Protein 8JWY (pdb70)

Sequence (448 aa):
IMGSSVYITVELAIAVLAILGNVLVCWAVWLNSNLQNVTNYFVVSLAAADIAVGVLAIPFAITISTGFCAACHGCLFIACFVLVLTQSSIFSLLAIAIDRYIAIRIPLRYNGLVTGTRAKGIIAICWVLSFAIGLTPMLGWNNCGQSQGCGEGQVACLFEDVVPMNYMVYFNFFACVLVPLLLMLGVYLRIFLAARRQLNIFEMLRIDEGLRLKIYKDTEGYYTIGIGHLLTKSPSLNAAKSELDKAIGRNTNGVITKDEAEKLFNQDVDAAVRGILRNAKLKPVYDSLDAVRRAALINMVFQMGETGVAGFTNSLRMLQQKRWDEAAVNLAKSRWYNQTPNRAKRVITTFRTGTWDAYRSTLQKEVHAAKSLAIIVGLFALCWLPLHIINCFTFFCPDCSHAPLWLMYLAIVLSHTNSVVNPFIYAYRIREFRQTFRKIIRSHVLRQ

Foldseek 3Di:
DDPLVVLLVLLLVLLVLLQVLLVLLVVLCVVDVVNVDLLCLLVNQLSVLLNCCSVQLSVLVSVLVVQAKFALLVLLCSQLVNQLSLLLNLLSLLVNLVLLLCCLVQVPCSDVVRDNVVSVVSSVVSSVVSCCLSSVLSVPQWQLPVDPPRDPSIHRSHNPNTHPLCSLFVVCPPPRPVVSLVVSVVSLVSLVVSLVDDDALLLLLCVVQNAAQFWDADPVGFTAHGRGHGQDPDNDVVSSQVSVCVQQVHRASGGDDNVSSVVVVVVVLVVLVVVQCPDPQRNLLLVQDDRQLNSLVSVVCSVPNNVRSSVLNPLSVCLSVVVLVVSLVSQCPDPVCVVPVLSSVQSSVCSNPVDNVSSSVVSCVSCLVVVLSVVLSVLLCVLQVLVNVLSVCCVVPVVDDRDDPVSVSVSVSSNSSSSNCSSVSCLVRPVSSVVSSCCCCVCVNVVD

Secondary structure (DSSP, 8-state):
--HHHHHHHHHHHHHHHHHHHHHHHHHHHHH-GGG-SHHHHHHHHHHHHHHHIIIIIHHHHHHHTTT-EE-HHHHHHHHHHHHHHHHHHHHHHHHHHHHHHHHHHSSSSHHHHS-HHHHHHHHHHHHHHHHHHHTGGGGT-SSS---TTS-TT-EE--HHHHS-HHIIIIIIIIIIIIHHHHHHHHHHHHHHHHHTPPP-HHHHHHHHH--EEEEEE-SSS-EEEETTEEEESSS-HHHHHHHHHHHHSS--TTB--HHHHHHHHHHHHHHHHHHHHHSTTTHHHHHHS-HHHHHHHHHHHHHHHHHHHHT-HHHHHHHHTT-HHHHHHHHHTSHHHHHSHHHHHHHHHHHHHSSSHHHHHHHHHTTHHHHHHHHHHHHHHHHHHHHHHHHHHHHH-TTSPPPPHHHHHHHHHHHHHHHHHHHHHHHHH-HHHHHHHHHIIIIIIS--

Structure (mmCIF, N/CA/C/O backbone):
data_8JWY
#
_entry.id   8JWY
#
_cell.length_a   46.920
_cell.length_b   76.380
_cell.length_c   85.340
_cell.angle_alpha   90.000
_cell.angle_beta   101.970
_cell.angle_gamma   90.000
#
_symmetry.space_group_name_H-M   'P 1 21 1'
#
loop_
_entity.id
_entity.type
_entity.pdbx_description
1 polymer 'Adenosine receptor A2a,Endolysin'
2 non-polymer 3-[2-azanyl-6-[2-oxidanylidene-1-[[6-(2-oxidanylpropan-2-yl)pyridin-2-yl]methyl]pyridin-4-yl]pyrimidin-4-yl]-2-methyl-benzenecarbonitrile
3 non-polymer CHOLESTEROL
4 non-polymer 'OLEIC ACID'
5 non-polymer 'SODIUM ION'
6 non-polymer '(2R)-2,3-dihydroxypropyl (9Z)-octadec-9-enoate'
7 water water
#
loop_
_atom_site.group_PDB
_atom_site.id
_atom_site.type_symbol
_atom_site.label_atom_id
_atom_site.label_alt_id
_atom_site.label_comp_id
_atom_site.label_asym_id
_atom_site.label_entity_id
_atom_site.label_seq_id
_atom_site.pdbx_PDB_ins_code
_atom_site.Cartn_x
_atom_site.Cartn_y
_atom_site.Cartn_z
_atom_site.occupancy
_atom_site.B_iso_or_equiv
_atom_site.auth_seq_id
_atom_site.auth_comp_id
_atom_site.auth_asym_id
_atom_site.auth_atom_id
_atom_site.pdbx_PDB_model_num
ATOM 1 N N . ILE A 1 11 ? -31.00479 -21.23684 57.44422 1.000 78.21167 3 ILE A N 1
ATOM 2 C CA . ILE A 1 11 ? -29.79110 -21.10104 56.64844 1.000 71.10233 3 ILE A CA 1
ATOM 3 C C . ILE A 1 11 ? -28.81265 -20.15511 57.33005 1.000 67.78184 3 ILE A C 1
ATOM 4 O O . ILE A 1 11 ? -29.18666 -19.06723 57.76873 1.000 66.59015 3 ILE A O 1
ATOM 6 N N . MET A 1 12 ? -27.55549 -20.57809 57.41607 1.000 65.44950 4 MET A N 1
ATOM 7 C CA . MET A 1 12 ? -26.52157 -19.75980 58.02838 1.000 66.07150 4 MET A CA 1
ATOM 8 C C . MET A 1 12 ? -26.02826 -18.69980 57.05163 1.000 61.71071 4 MET A C 1
ATOM 9 O O . MET A 1 12 ? -25.95577 -18.92546 55.84012 1.000 58.19430 4 MET A O 1
ATOM 14 N N . GLY A 1 13 ? -25.69195 -17.52758 57.59469 1.000 59.67204 5 GLY A N 1
ATOM 15 C CA . GLY A 1 13 ? -25.09400 -16.49006 56.77373 1.000 56.14016 5 GLY A CA 1
ATOM 16 C C . GLY A 1 13 ? -23.75840 -16.90250 56.19048 1.000 56.27967 5 GLY A C 1
ATOM 17 O O . GLY A 1 13 ? -23.37721 -16.44100 55.11104 1.000 59.65261 5 GLY A O 1
ATOM 18 N N . SER A 1 14 ? -23.03090 -17.77561 56.89051 1.000 53.51549 6 SER A N 1
ATOM 19 C CA . SER A 1 14 ? -21.78703 -18.30637 56.34531 1.000 54.43064 6 SER A CA 1
ATOM 20 C C . SER A 1 14 ? -22.05033 -19.15745 55.10944 1.000 48.74076 6 SER A C 1
ATOM 21 O O . SER A 1 14 ? -21.26908 -19.13267 54.15117 1.000 45.76542 6 SER A O 1
ATOM 24 N N . SER A 1 15 ? -23.15215 -19.91376 55.11103 1.000 50.34396 7 SER A N 1
ATOM 25 C CA . SER A 1 15 ? -23.49128 -20.73524 53.95374 1.000 49.27070 7 SER A CA 1
ATOM 26 C C . SER A 1 15 ? -23.83183 -19.88223 52.73902 1.000 44.36247 7 SER A C 1
ATOM 27 O O . SER A 1 15 ? -23.56237 -20.28896 51.60312 1.000 38.77930 7 SER A O 1
ATOM 30 N N . VAL A 1 16 ? -24.42480 -18.70690 52.95383 1.000 45.02333 8 VAL A N 1
ATOM 31 C CA . VAL A 1 16 ? -24.69175 -17.79672 51.84468 1.000 42.46721 8 VAL A CA 1
ATOM 32 C C . VAL A 1 16 ? -23.38773 -17.21399 51.31563 1.000 40.02853 8 VAL A C 1
ATOM 33 O O . VAL A 1 16 ? -23.15573 -17.16563 50.10183 1.000 39.45073 8 VAL A O 1
ATOM 37 N N . TYR A 1 17 ? -22.51608 -16.76817 52.22290 1.000 38.95467 9 TYR A N 1
ATOM 38 C CA . TYR A 1 17 ? -21.23736 -16.19494 51.81828 1.000 38.27487 9 TYR A CA 1
ATOM 39 C C . TYR A 1 17 ? -20.40307 -17.20608 51.04041 1.000 33.89934 9 TYR A C 1
ATOM 40 O O . TYR A 1 17 ? -19.84008 -16.88377 49.98824 1.000 31.75256 9 TYR A O 1
ATOM 49 N N . ILE A 1 18 ? -20.32080 -18.44234 51.53925 1.000 35.21508 10 ILE A N 1
ATOM 50 C CA . ILE A 1 18 ? -19.51826 -19.46088 50.86543 1.000 35.34043 10 ILE A CA 1
ATOM 51 C C . ILE A 1 18 ? -20.10389 -19.78094 49.49576 1.000 33.34986 10 ILE A C 1
ATOM 52 O O . ILE A 1 18 ? -19.37405 -19.88664 48.50288 1.000 31.71604 10 ILE A O 1
ATOM 57 N N . THR A 1 19 ? -21.43058 -19.92918 49.41791 1.000 34.13715 11 THR A N 1
ATOM 58 C CA . THR A 1 19 ? -22.07332 -20.22664 48.14073 1.000 32.62385 11 THR A CA 1
ATOM 59 C C . THR A 1 19 ? -21.82476 -19.11727 47.12589 1.000 33.93140 11 THR A C 1
ATOM 60 O O . THR A 1 19 ? -21.57270 -19.38955 45.94579 1.000 29.56450 11 THR A O 1
ATOM 64 N N . VAL A 1 20 ? -21.88322 -17.85961 47.56884 1.000 33.31810 12 VAL A N 1
ATOM 65 C CA . VAL A 1 20 ? -21.61971 -16.74093 46.66989 1.000 31.26897 12 VAL A CA 1
ATOM 66 C C . VAL A 1 20 ? -20.16438 -16.75158 46.21634 1.000 31.63714 12 VAL A C 1
ATOM 67 O O . VAL A 1 20 ? -19.86670 -16.53843 45.03457 1.000 28.11010 12 VAL A O 1
ATOM 71 N N . GLU A 1 21 ? -19.23701 -17.01787 47.14026 1.000 30.28923 13 GLU A N 1
ATOM 72 C CA . GLU A 1 21 ? -17.82127 -17.04672 46.78338 1.000 30.45693 13 GLU A CA 1
ATOM 73 C C . GLU A 1 21 ? -17.51439 -18.18019 45.81335 1.000 29.39385 13 GLU A C 1
ATOM 74 O O . GLU A 1 21 ? -16.75951 -17.99377 44.85219 1.000 29.99842 13 GLU A O 1
ATOM 80 N N . LEU A 1 22 ? -18.08569 -19.36380 46.05136 1.000 29.81287 14 LEU A N 1
ATOM 81 C CA . LEU A 1 22 ? -17.84191 -20.49180 45.16051 1.000 31.23511 14 LEU A CA 1
ATOM 82 C C . LEU A 1 22 ? -18.43584 -20.25282 43.77853 1.000 30.55319 14 LEU A C 1
ATOM 83 O O . LEU A 1 22 ? -17.85111 -20.67371 42.77354 1.000 29.96395 14 LEU A O 1
ATOM 88 N N . ALA A 1 23 ? -19.58648 -19.57978 43.70525 1.000 29.89320 15 ALA A N 1
ATOM 89 C CA . ALA A 1 23 ? -20.16008 -19.24702 42.40629 1.000 29.74382 15 ALA A CA 1
ATOM 90 C C . ALA A 1 23 ? -19.27648 -18.26104 41.65446 1.000 29.02661 15 ALA A C 1
ATOM 91 O O . ALA A 1 23 ? -19.06502 -18.40545 40.44395 1.000 29.56599 15 ALA A O 1
ATOM 93 N N . ILE A 1 24 ? -18.75026 -17.25423 42.35601 1.000 27.57434 16 ILE A N 1
ATOM 94 C CA . ILE A 1 24 ? -17.81666 -16.32077 41.73263 1.000 28.22463 16 ILE A CA 1
ATOM 95 C C . ILE A 1 24 ? -16.55370 -17.05004 41.29717 1.000 27.07667 16 ILE A C 1
ATOM 96 O O . ILE A 1 24 ? -15.98351 -16.76062 40.23782 1.000 25.52121 16 ILE A O 1
ATOM 101 N N . ALA A 1 25 ? -16.10186 -18.01379 42.10331 1.000 27.28260 17 ALA A N 1
ATOM 102 C CA . ALA A 1 25 ? -14.91049 -18.77781 41.74956 1.000 27.43918 17 ALA A CA 1
ATOM 103 C C . ALA A 1 25 ? -15.11912 -19.56395 40.46113 1.000 28.59590 17 ALA A C 1
ATOM 104 O O . ALA A 1 25 ? -14.23558 -19.59816 39.59690 1.000 28.82437 17 ALA A O 1
ATOM 106 N N . VAL A 1 26 ? -16.28550 -20.19572 40.31068 1.000 27.53989 18 VAL A N 1
ATOM 107 C CA . VAL A 1 26 ? -16.54982 -20.99309 39.11714 1.000 25.94474 18 VAL A CA 1
ATOM 108 C C . VAL A 1 26 ? -16.65560 -20.09855 37.88884 1.000 29.17553 18 VAL A C 1
ATOM 109 O O . VAL A 1 26 ? -16.11750 -20.41859 36.82207 1.000 28.57841 18 VAL A O 1
ATOM 113 N N . LEU A 1 27 ? -17.34181 -18.96224 38.01689 1.000 28.12799 19 LEU A N 1
ATOM 114 C CA . LEU A 1 27 ? -17.47623 -18.05637 36.88182 1.000 28.72482 19 LEU A CA 1
ATOM 115 C C . LEU A 1 27 ? -16.13370 -17.44621 36.49784 1.000 28.66355 19 LEU A C 1
ATOM 116 O O . LEU A 1 27 ? -15.86232 -17.23012 35.31106 1.000 29.02541 19 LEU A O 1
ATOM 121 N N . ALA A 1 28 ? -15.27897 -17.16787 37.48526 1.000 27.43915 20 ALA A N 1
ATOM 122 C CA . ALA A 1 28 ? -13.96255 -16.61035 37.19077 1.000 26.52203 20 ALA A CA 1
ATOM 123 C C . ALA A 1 28 ? -13.10235 -17.60893 36.42651 1.000 26.82237 20 ALA A C 1
ATOM 124 O O . ALA A 1 28 ? -12.44897 -17.25262 35.43860 1.000 26.04814 20 ALA A O 1
ATOM 126 N N . ILE A 1 29 ? -13.09109 -18.86718 36.87036 1.000 25.47979 21 ILE A N 1
ATOM 127 C CA . ILE A 1 29 ? -12.30411 -19.89152 36.19006 1.000 24.74946 21 ILE A CA 1
ATOM 128 C C . ILE A 1 29 ? -12.85177 -20.14230 34.79114 1.000 25.01708 21 ILE A C 1
ATOM 129 O O . ILE A 1 29 ? -12.11045 -20.11269 33.80331 1.000 24.04898 21 ILE A O 1
ATOM 134 N N . LEU A 1 30 ? -14.16017 -20.38526 34.68639 1.000 27.01637 22 LEU A N 1
ATOM 135 C CA . LEU A 1 30 ? -14.74912 -20.75568 33.40303 1.000 26.38657 22 LEU A CA 1
ATOM 136 C C . LEU A 1 30 ? -14.61485 -19.62923 32.38630 1.000 28.12064 22 LEU A C 1
ATOM 137 O O . LEU A 1 30 ? -14.22114 -19.85864 31.23680 1.000 28.35359 22 LEU A O 1
ATOM 142 N N . GLY A 1 31 ? -14.93747 -18.40108 32.79308 1.000 26.99576 23 GLY A N 1
ATOM 143 C CA . GLY A 1 31 ? -14.88279 -17.28865 31.85844 1.000 28.34348 23 GLY A CA 1
ATOM 144 C C . GLY A 1 31 ? -13.47707 -16.99187 31.37233 1.000 25.64836 23 GLY A C 1
ATOM 145 O O . GLY A 1 31 ? -13.25969 -16.74760 30.18311 1.000 26.28571 23 GLY A O 1
ATOM 146 N N . ASN A 1 32 ? -12.50199 -17.01401 32.28094 1.000 24.87024 24 ASN A N 1
ATOM 147 C CA . ASN A 1 32 ? -11.13966 -16.65424 31.91176 1.000 25.10894 24 ASN A CA 1
ATOM 148 C C . ASN A 1 32 ? -10.37009 -17.81036 31.28427 1.000 26.44898 24 ASN A C 1
ATOM 149 O O . ASN A 1 32 ? -9.38371 -17.56639 30.58093 1.000 27.37973 24 ASN A O 1
ATOM 154 N N . VAL A 1 33 ? -10.78763 -19.05667 31.51905 1.000 25.05532 25 VAL A N 1
ATOM 155 C CA . VAL A 1 33 ? -10.26859 -20.15814 30.71442 1.000 26.18013 25 VAL A CA 1
ATOM 156 C C . VAL A 1 33 ? -10.73916 -20.01170 29.27334 1.000 26.79264 25 VAL A C 1
ATOM 157 O O . VAL A 1 33 ? -9.98407 -20.26313 28.32637 1.000 26.25994 25 VAL A O 1
ATOM 161 N N . LEU A 1 34 ? -11.99043 -19.58402 29.08774 1.000 24.58153 26 LEU A N 1
ATOM 162 C CA . LEU A 1 34 ? -12.50800 -19.32504 27.74976 1.000 26.14434 26 LEU A CA 1
ATOM 163 C C . LEU A 1 34 ? -11.70374 -18.24584 27.03611 1.000 27.10387 26 LEU A C 1
ATOM 164 O O . LEU A 1 34 ? -11.54650 -18.29687 25.81077 1.000 29.10441 26 LEU A O 1
ATOM 169 N N . VAL A 1 35 ? -11.18330 -17.26931 27.78193 1.000 27.48995 27 VAL A N 1
ATOM 170 C CA . VAL A 1 35 ? -10.39306 -16.20322 27.17312 1.000 25.85457 27 VAL A CA 1
ATOM 171 C C . VAL A 1 35 ? -9.07447 -16.75364 26.64288 1.000 28.11778 27 VAL A C 1
ATOM 172 O O . VAL A 1 35 ? -8.69964 -16.50812 25.48979 1.000 25.13438 27 VAL A O 1
ATOM 176 N N . CYS A 1 36 ? -8.34853 -17.50193 27.47970 1.000 27.40961 28 CYS A N 1
ATOM 177 C CA . CYS A 1 36 ? -7.08741 -18.09313 27.04165 1.000 30.73842 28 CYS A CA 1
ATOM 178 C C . CYS A 1 36 ? -7.31611 -19.11942 25.94025 1.000 31.00907 28 CYS A C 1
ATOM 179 O O . CYS A 1 36 ? -6.51469 -19.22984 25.00461 1.000 30.42133 28 CYS A O 1
ATOM 182 N N . TRP A 1 37 ? -8.40604 -19.88278 26.04106 1.000 30.30479 29 TRP A N 1
ATOM 183 C CA . TRP A 1 37 ? -8.73767 -20.86112 25.01109 1.000 29.43784 29 TRP A CA 1
ATOM 184 C C . TRP A 1 37 ? -8.97461 -20.18627 23.66589 1.000 29.83746 29 TRP A C 1
ATOM 185 O O . TRP A 1 37 ? -8.53507 -20.68736 22.62458 1.000 30.33598 29 TRP A O 1
ATOM 196 N N . ALA A 1 38 ? -9.66503 -19.04359 23.67007 1.000 31.82949 30 ALA A N 1
ATOM 197 C CA . ALA A 1 38 ? -9.93291 -18.33098 22.42588 1.000 28.66798 30 ALA A CA 1
ATOM 198 C C . ALA A 1 38 ? -8.64611 -17.81945 21.79175 1.000 28.43748 30 ALA A C 1
ATOM 199 O O . ALA A 1 38 ? -8.45224 -17.94962 20.57696 1.000 29.98188 30 ALA A O 1
ATOM 201 N N . VAL A 1 39 ? -7.75285 -17.24102 22.59813 1.000 27.58643 31 VAL A N 1
ATOM 202 C CA . VAL A 1 39 ? -6.49166 -16.72938 22.06732 1.000 30.01496 31 VAL A CA 1
ATOM 203 C C . VAL A 1 39 ? -5.65030 -17.86705 21.50134 1.000 31.09047 31 VAL A C 1
ATOM 204 O O . VAL A 1 39 ? -5.01093 -17.72463 20.45169 1.000 30.17057 31 VAL A O 1
ATOM 208 N N . TRP A 1 40 ? -5.65067 -19.01918 22.17673 1.000 32.21305 32 TRP A N 1
ATOM 209 C CA . TRP A 1 40 ? -4.87815 -20.16223 21.70032 1.000 33.20685 32 TRP A CA 1
ATOM 210 C C . TRP A 1 40 ? -5.45273 -20.73847 20.41223 1.000 33.13938 32 TRP A C 1
ATOM 211 O O . TRP A 1 40 ? -4.70965 -21.30332 19.60208 1.000 32.38097 32 TRP A O 1
ATOM 222 N N . LEU A 1 41 ? -6.76119 -20.60392 20.20261 1.000 33.36957 33 LEU A N 1
ATOM 223 C CA . LEU A 1 41 ? -7.41543 -21.18193 19.03546 1.000 33.20963 33 LEU A CA 1
ATOM 224 C C . LEU A 1 41 ? -7.37701 -20.26353 17.81961 1.000 34.50652 33 LEU A C 1
ATOM 225 O O . LEU A 1 41 ? -7.22260 -20.74194 16.69200 1.000 34.59823 33 LEU A O 1
ATOM 230 N N . ASN A 1 42 ? -7.51334 -18.95607 18.02142 1.000 33.01657 34 ASN A N 1
ATOM 231 C CA . ASN A 1 42 ? -7.69216 -18.00695 16.93055 1.000 32.14190 34 ASN A CA 1
ATOM 232 C C . ASN A 1 42 ? -6.39494 -17.24405 16.69040 1.000 34.21355 34 ASN A C 1
ATOM 233 O O . ASN A 1 42 ? -5.92217 -16.52042 17.57371 1.000 31.84775 34 ASN A O 1
ATOM 238 N N . SER A 1 43 ? -5.82824 -17.40356 15.49076 1.000 34.68553 35 SER A N 1
ATOM 239 C CA . SER A 1 43 ? -4.61944 -16.66791 15.13627 1.000 32.56300 35 SER A CA 1
ATOM 240 C C . SER A 1 43 ? -4.88039 -15.16985 15.04479 1.000 32.77745 35 SER A C 1
ATOM 241 O O . SER A 1 43 ? -3.96825 -14.36842 15.27796 1.000 29.88190 35 SER A O 1
ATOM 244 N N . ASN A 1 44 ? -6.11132 -14.77312 14.71298 1.000 31.06231 36 ASN A N 1
ATOM 245 C CA . ASN A 1 44 ? -6.46159 -13.35957 14.65847 1.000 33.28587 36 ASN A CA 1
ATOM 246 C C . ASN A 1 44 ? -6.44670 -12.69708 16.03007 1.000 36.81858 36 ASN A C 1
ATOM 247 O O . ASN A 1 44 ? -6.45799 -11.46331 16.10330 1.000 34.80547 36 ASN A O 1
ATOM 252 N N . LEU A 1 45 ? -6.42661 -13.47849 17.10866 1.000 33.13425 37 LEU A N 1
ATOM 253 C CA . LEU A 1 45 ? -6.31980 -12.95579 18.46282 1.000 32.54771 37 LEU A CA 1
ATOM 254 C C . LEU A 1 45 ? -4.91367 -13.09385 19.02887 1.000 31.57541 37 LEU A C 1
ATOM 255 O O . LEU A 1 45 ? -4.70344 -12.81603 20.21355 1.000 31.20341 37 LEU A O 1
ATOM 260 N N . GLN A 1 46 ? -3.95186 -13.51921 18.21698 1.000 27.58184 38 GLN A N 1
ATOM 261 C CA . GLN A 1 46 ? -2.58770 -13.75264 18.68902 1.000 31.08223 38 GLN A CA 1
ATOM 262 C C . GLN A 1 46 ? -1.69170 -12.55874 18.36351 1.000 31.59671 38 GLN A C 1
ATOM 263 O O . GLN A 1 46 ? -0.70124 -12.65305 17.63831 1.000 32.00802 38 GLN A O 1
ATOM 269 N N . ASN A 1 47 ? -2.06804 -11.41567 18.92491 1.000 32.73502 39 ASN A N 1
ATOM 270 C CA . ASN A 1 47 ? -1.27599 -10.19690 18.87692 1.000 32.28708 39 ASN A CA 1
ATOM 271 C C . ASN A 1 47 ? -0.68993 -9.91750 20.25568 1.000 32.02155 39 ASN A C 1
ATOM 272 O O . ASN A 1 47 ? -0.98672 -10.60647 21.23472 1.000 33.42793 39 ASN A O 1
ATOM 277 N N . VAL A 1 48 ? 0.15186 -8.88436 20.32584 1.000 33.11609 40 VAL A N 1
ATOM 278 C CA . VAL A 1 48 ? 0.84358 -8.58069 21.57595 1.000 33.20947 40 VAL A CA 1
ATOM 279 C C . VAL A 1 48 ? -0.14087 -8.09948 22.63731 1.000 31.81692 40 VAL A C 1
ATOM 280 O O . VAL A 1 48 ? 0.00839 -8.40946 23.82614 1.000 32.13892 40 VAL A O 1
ATOM 284 N N . THR A 1 49 ? -1.16526 -7.34448 22.22912 1.000 32.10239 41 THR A N 1
ATOM 285 C CA . THR A 1 49 ? -2.12761 -6.81926 23.19427 1.000 31.18998 41 THR A CA 1
ATOM 286 C C . THR A 1 49 ? -2.81007 -7.94216 23.96638 1.000 30.82564 41 THR A C 1
ATOM 287 O O . THR A 1 49 ? -3.06438 -7.81270 25.16999 1.000 27.90198 41 THR A O 1
ATOM 291 N N . ASN A 1 50 ? -3.10537 -9.05621 23.29557 1.000 30.50195 42 ASN A N 1
ATOM 292 C CA . ASN A 1 50 ? -3.76147 -10.17659 23.95505 1.000 27.65871 42 ASN A CA 1
ATOM 293 C C . ASN A 1 50 ? -2.79702 -11.05602 24.74053 1.000 27.25328 42 ASN A C 1
ATOM 294 O O . ASN A 1 50 ? -3.25490 -11.92336 25.49065 1.000 27.30039 42 ASN A O 1
ATOM 299 N N . TYR A 1 51 ? -1.48359 -10.86365 24.58831 1.000 29.09118 43 TYR A N 1
ATOM 300 C CA . TYR A 1 51 ? -0.54380 -11.49366 25.51086 1.000 28.45753 43 TYR A CA 1
ATOM 301 C C . TYR A 1 51 ? -0.78292 -11.00403 26.93306 1.000 29.42161 43 TYR A C 1
ATOM 302 O O . TYR A 1 51 ? -0.75828 -11.79143 27.88612 1.000 27.34814 43 TYR A O 1
ATOM 311 N N . PHE A 1 52 ? -1.01220 -9.69935 27.09290 1.000 25.61228 44 PHE A N 1
ATOM 312 C CA . PHE A 1 52 ? -1.32347 -9.14145 28.40187 1.000 27.55718 44 PHE A CA 1
ATOM 313 C C . PHE A 1 52 ? -2.74904 -9.46282 28.82458 1.000 26.09559 44 PHE A C 1
ATOM 314 O O . PHE A 1 52 ? -3.03117 -9.54612 30.02493 1.000 24.68021 44 PHE A O 1
ATOM 322 N N . VAL A 1 53 ? -3.65523 -9.64203 27.86117 1.000 26.18582 45 VAL A N 1
ATOM 323 C CA . VAL A 1 53 ? -4.99994 -10.10652 28.18832 1.000 28.77135 45 VAL A CA 1
ATOM 324 C C . VAL A 1 53 ? -4.94213 -11.50807 28.78266 1.000 26.75838 45 VAL A C 1
ATOM 325 O O . VAL A 1 53 ? -5.64331 -11.81799 29.75378 1.000 27.60780 45 VAL A O 1
ATOM 329 N N . VAL A 1 54 ? -4.09255 -12.37104 28.22066 1.000 25.83747 46 VAL A N 1
ATOM 330 C CA . VAL A 1 54 ? -3.95453 -13.72877 28.73906 1.000 29.02278 46 VAL A CA 1
ATOM 331 C C . VAL A 1 54 ? -3.31807 -13.71317 30.12417 1.000 27.54863 46 VAL A C 1
ATOM 332 O O . VAL A 1 54 ? -3.75112 -14.43841 31.02759 1.000 28.59162 46 VAL A O 1
ATOM 336 N N . SER A 1 55 ? -2.28062 -12.89292 30.31475 1.000 28.49182 47 SER A N 1
ATOM 337 C CA . SER A 1 55 ? -1.68083 -12.75659 31.63892 1.000 28.36116 47 SER A CA 1
ATOM 338 C C . SER A 1 55 ? -2.69942 -12.24605 32.64992 1.000 23.78221 47 SER A C 1
ATOM 339 O O . SER A 1 55 ? -2.74008 -12.71196 33.79480 1.000 25.59618 47 SER A O 1
ATOM 342 N N . LEU A 1 56 ? -3.53284 -11.28814 32.24005 1.000 24.20670 48 LEU A N 1
ATOM 343 C CA . LEU A 1 56 ? -4.61542 -10.82233 33.09875 1.000 24.20870 48 LEU A CA 1
ATOM 344 C C . LEU A 1 56 ? -5.63159 -11.92963 33.35279 1.000 25.89001 48 LEU A C 1
ATOM 345 O O . LEU A 1 56 ? -6.13543 -12.07654 34.47214 1.000 26.68049 48 LEU A O 1
ATOM 350 N N . ALA A 1 57 ? -5.94674 -12.71897 32.32313 1.000 25.50327 49 ALA A N 1
ATOM 351 C CA . ALA A 1 57 ? -6.88237 -13.82458 32.49622 1.000 25.24959 49 ALA A CA 1
ATOM 352 C C . ALA A 1 57 ? -6.31592 -14.90334 33.41002 1.000 24.89239 49 ALA A C 1
ATOM 353 O O . ALA A 1 57 ? -7.06783 -15.52964 34.16541 1.000 23.53300 49 ALA A O 1
ATOM 355 N N . ALA A 1 58 ? -5.00084 -15.13122 33.35977 1.000 23.45062 50 ALA A N 1
ATOM 356 C CA . ALA A 1 58 ? -4.39103 -16.13018 34.23088 1.000 24.35948 50 ALA A CA 1
ATOM 357 C C . ALA A 1 58 ? -4.47834 -15.71468 35.69335 1.000 25.35057 50 ALA A C 1
ATOM 358 O O . ALA A 1 58 ? -4.72637 -16.55189 36.56893 1.000 25.18870 50 ALA A O 1
ATOM 360 N N . ALA A 1 59 ? -4.27264 -14.42667 35.97711 1.000 24.66183 51 ALA A N 1
ATOM 361 C CA . ALA A 1 59 ? -4.36810 -13.94872 37.35185 1.000 26.12471 51 ALA A CA 1
ATOM 362 C C . ALA A 1 59 ? -5.78241 -14.10826 37.89181 1.000 23.79667 51 ALA A C 1
ATOM 363 O O . ALA A 1 59 ? -5.97280 -14.42183 39.07230 1.000 26.42570 51 ALA A O 1
ATOM 365 N N . ASP A 1 60 ? -6.78882 -13.90660 37.04027 1.000 24.78102 52 ASP A N 1
ATOM 366 C CA . ASP A 1 60 ? -8.16932 -14.03565 37.48793 1.000 23.96076 52 ASP A CA 1
ATOM 367 C C . ASP A 1 60 ? -8.58485 -15.49403 37.65005 1.000 26.11279 52 ASP A C 1
ATOM 368 O O . ASP A 1 60 ? -9.44269 -15.79592 38.48824 1.000 25.65038 52 ASP A O 1
ATOM 373 N N . ILE A 1 61 ? -7.99446 -16.40751 36.87327 1.000 22.33634 53 ILE A N 1
ATOM 374 C CA . ILE A 1 61 ? -8.20617 -17.83276 37.12013 1.000 25.34371 53 ILE A CA 1
ATOM 375 C C . ILE A 1 61 ? -7.66555 -18.21071 38.49306 1.000 23.29195 53 ILE A C 1
ATOM 376 O O . ILE A 1 61 ? -8.31737 -18.92359 39.26486 1.000 25.30307 53 ILE A O 1
ATOM 381 N N . ALA A 1 62 ? -6.46005 -17.73325 38.81620 1.000 23.72042 54 ALA A N 1
ATOM 382 C CA . ALA A 1 62 ? -5.85419 -18.04682 40.10501 1.000 25.66990 54 ALA A CA 1
ATOM 383 C C . ALA A 1 62 ? -6.65739 -17.46586 41.26035 1.000 25.97989 54 ALA A C 1
ATOM 384 O O . ALA A 1 62 ? -6.59728 -17.98589 42.38079 1.000 23.30789 54 ALA A O 1
ATOM 386 N N . VAL A 1 63 ? -7.40567 -16.38862 41.01427 1.000 23.36597 55 VAL A N 1
ATOM 387 C CA . VAL A 1 63 ? -8.30462 -15.86866 42.03948 1.000 24.14457 55 VAL A CA 1
ATOM 388 C C . VAL A 1 63 ? -9.38068 -16.89624 42.36474 1.000 24.20942 55 VAL A C 1
ATOM 389 O O . VAL A 1 63 ? -9.73994 -17.09536 43.53166 1.000 24.57700 55 VAL A O 1
ATOM 393 N N . GLY A 1 64 ? -9.89642 -17.58112 41.34160 1.000 23.27322 56 GLY A N 1
ATOM 394 C CA . GLY A 1 64 ? -10.94999 -18.55360 41.56924 1.000 25.71074 56 GLY A CA 1
ATOM 395 C C . GLY A 1 64 ? -10.45133 -19.85414 42.16450 1.000 27.83167 56 GLY A C 1
ATOM 396 O O . GLY A 1 64 ? -11.16412 -20.49725 42.93891 1.000 28.91777 56 GLY A O 1
ATOM 397 N N . VAL A 1 65 ? -9.22980 -20.25495 41.82469 1.000 26.08366 57 VAL A N 1
ATOM 398 C CA . VAL A 1 65 ? -8.69021 -21.53232 42.27968 1.000 26.65601 57 VAL A CA 1
ATOM 399 C C . VAL A 1 65 ? -8.07998 -21.41929 43.67276 1.000 28.15457 57 VAL A C 1
ATOM 400 O O . VAL A 1 65 ? -8.19090 -22.34641 44.48028 1.000 29.92971 57 VAL A O 1
ATOM 4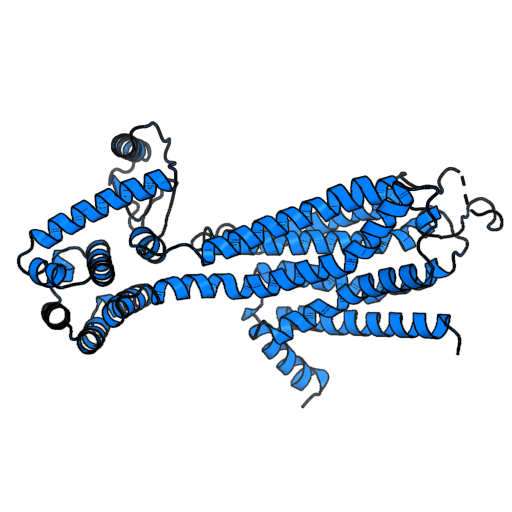04 N N . LEU A 1 66 ? -7.43630 -20.29357 43.98566 1.000 26.45359 58 LEU A N 1
ATOM 405 C CA . LEU A 1 66 ? -6.66343 -20.16868 45.21619 1.000 25.88791 58 LEU A CA 1
ATOM 406 C C . LEU A 1 66 ? -7.09108 -18.99140 46.07963 1.000 27.04177 58 LEU A C 1
ATOM 407 O O . LEU A 1 66 ? -7.34102 -19.17063 47.27893 1.000 25.91319 58 LEU A O 1
ATOM 412 N N . ALA A 1 67 ? -7.17076 -17.78216 45.51291 1.000 24.13806 59 ALA A N 1
ATOM 413 C CA . ALA A 1 67 ? -7.37660 -16.58853 46.33217 1.000 23.08492 59 ALA A CA 1
ATOM 414 C C . ALA A 1 67 ? -8.72388 -16.62603 47.04603 1.000 24.34649 59 ALA A C 1
ATOM 415 O O . ALA A 1 67 ? -8.81721 -16.29497 48.23341 1.000 26.61248 59 ALA A O 1
ATOM 417 N N . ILE A 1 68 ? -9.78300 -17.01017 46.33723 1.000 22.21221 60 ILE A N 1
ATOM 418 C CA . ILE A 1 68 ? -11.11992 -17.05595 46.92823 1.000 23.21841 60 ILE A CA 1
ATOM 419 C C . ILE A 1 68 ? -11.18748 -18.15436 47.98673 1.000 26.42137 60 ILE A C 1
ATOM 420 O O . ILE A 1 68 ? -11.71026 -17.90167 49.08093 1.000 26.06436 60 ILE A O 1
ATOM 425 N N . PRO A 1 69 ? -10.69448 -19.37567 47.73149 1.000 26.05554 61 PRO A N 1
ATOM 426 C CA . PRO A 1 69 ? -10.59345 -20.33729 48.84317 1.000 26.88808 61 PRO A CA 1
ATOM 427 C C . PRO A 1 69 ? -9.74232 -19.82946 49.99272 1.000 27.08421 61 PRO A C 1
ATOM 428 O O . PRO A 1 69 ? -10.07496 -20.07744 51.15796 1.000 26.44846 61 PRO A O 1
ATOM 432 N N . PHE A 1 70 ? -8.65543 -19.11090 49.69926 1.000 26.17095 62 PHE A N 1
ATOM 433 C CA . PHE A 1 70 ? -7.84626 -18.53448 50.76849 1.000 25.92532 62 PHE A CA 1
ATOM 434 C C . PHE A 1 70 ? -8.65307 -17.53301 51.58403 1.000 26.76143 62 PHE A C 1
ATOM 435 O O . PHE A 1 70 ? -8.52155 -17.47118 52.81209 1.000 28.05825 62 PHE A O 1
ATOM 443 N N . ALA A 1 71 ? -9.50229 -16.74671 50.91690 1.000 26.73618 63 ALA A N 1
ATOM 444 C CA . ALA A 1 71 ? -10.31373 -15.75895 51.62100 1.000 27.24695 63 ALA A CA 1
ATOM 445 C C . ALA A 1 71 ? -11.31021 -16.42528 52.56114 1.000 27.03533 63 ALA A C 1
ATOM 446 O O . ALA A 1 71 ? -11.56886 -15.91917 53.65994 1.000 24.76351 63 ALA A O 1
ATOM 448 N N . ILE A 1 72 ? -11.87828 -17.56032 52.14844 1.000 25.86889 64 ILE A N 1
ATOM 449 C CA . ILE A 1 72 ? -12.85533 -18.24768 52.98671 1.000 27.84264 64 ILE A CA 1
ATOM 450 C C . ILE A 1 72 ? -12.19118 -18.79181 54.24597 1.000 28.63049 64 ILE A C 1
ATOM 451 O O . ILE A 1 72 ? -12.78440 -18.78031 55.33136 1.000 27.77638 64 ILE A O 1
ATOM 456 N N . THR A 1 73 ? -10.94457 -19.25691 54.13044 1.000 28.63927 65 THR A N 1
ATOM 457 C CA . THR A 1 73 ? -10.26769 -19.83202 55.28876 1.000 29.40471 65 THR A CA 1
ATOM 458 C C . THR A 1 73 ? -9.86358 -18.75849 56.29279 1.000 28.31768 65 THR A C 1
ATOM 459 O O . THR A 1 73 ? -10.04717 -18.93757 57.50185 1.000 31.09038 65 THR A O 1
ATOM 463 N N . ILE A 1 74 ? -9.31252 -17.63647 55.81989 1.000 27.89826 66 ILE A N 1
ATOM 464 C CA . ILE A 1 74 ? -8.88366 -16.58302 56.73508 1.000 28.34016 66 ILE A CA 1
ATOM 465 C C . ILE A 1 74 ? -10.04658 -15.79778 57.31910 1.000 27.16407 66 ILE A C 1
ATOM 466 O O . ILE A 1 74 ? -9.85182 -15.05629 58.28873 1.000 28.50893 66 ILE A O 1
ATOM 471 N N . SER A 1 75 ? -11.25128 -15.93668 56.76135 1.000 26.01745 67 SER A N 1
ATOM 472 C CA . SER A 1 75 ? -12.42544 -15.33621 57.38088 1.000 26.53165 67 SER A CA 1
ATOM 473 C C . SER A 1 75 ? -12.75381 -15.96294 58.72954 1.000 31.28281 67 SER A C 1
ATOM 474 O O . SER A 1 75 ? -13.53466 -15.38089 59.49062 1.000 25.94195 67 SER A O 1
ATOM 477 N N . THR A 1 76 ? -12.18026 -17.12697 59.03970 1.000 30.38197 68 THR A N 1
ATOM 478 C CA . THR A 1 76 ? -12.36570 -17.75980 60.33749 1.000 30.46459 68 THR A CA 1
ATOM 479 C C . THR A 1 76 ? -11.34544 -17.30452 61.37110 1.000 29.54490 68 THR A C 1
ATOM 480 O O . THR A 1 76 ? -11.57080 -17.50319 62.57077 1.000 31.88059 68 THR A O 1
ATOM 484 N N . GLY A 1 77 ? -10.23995 -16.70367 60.94081 1.000 28.51600 69 GLY A N 1
ATOM 485 C CA . GLY A 1 77 ? -9.21316 -16.27199 61.87774 1.000 29.20295 69 GLY A CA 1
ATOM 486 C C . GLY A 1 77 ? -8.54524 -17.41577 62.60869 1.000 30.73770 69 GLY A C 1
ATOM 487 O O . GLY A 1 77 ? -8.23260 -17.29333 63.79972 1.000 31.25210 69 GLY A O 1
ATOM 488 N N . PHE A 1 78 ? -8.31772 -18.52880 61.91826 1.000 26.31341 70 PHE A N 1
ATOM 489 C CA . PHE A 1 78 ? -7.75609 -19.71569 62.54091 1.000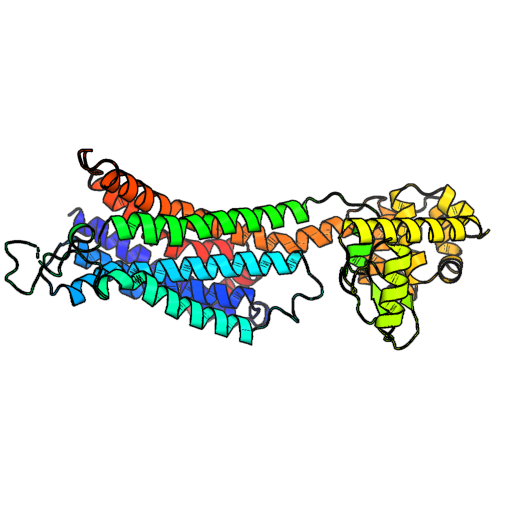 28.74275 70 PHE A CA 1
ATOM 490 C C . PHE A 1 78 ? -6.30703 -19.48004 62.96219 1.000 27.79777 70 PHE A C 1
ATOM 491 O O . PHE A 1 78 ? -5.64639 -18.53304 62.52810 1.000 26.01134 70 PHE A O 1
ATOM 499 N N . CYS A 1 79 ? -5.81785 -20.36237 63.83040 1.000 29.82740 71 CYS A N 1
ATOM 500 C CA . CYS A 1 79 ? -4.45022 -20.27133 64.32266 1.000 31.72936 71 CYS A CA 1
ATOM 501 C C . CYS A 1 79 ? -3.49577 -20.89192 63.31282 1.000 33.93508 71 CYS A C 1
ATOM 502 O O . CYS A 1 79 ? -3.72160 -22.00944 62.83678 1.000 33.63048 71 CYS A O 1
ATOM 505 N N . ALA A 1 80 ? -2.42654 -20.16943 62.99234 1.000 31.30593 72 ALA A N 1
ATOM 506 C CA . ALA A 1 80 ? -1.47324 -20.63965 62.00045 1.000 36.39377 72 ALA A CA 1
ATOM 507 C C . ALA A 1 80 ? -0.12856 -19.97835 62.25201 1.000 37.41233 72 ALA A C 1
ATOM 508 O O . ALA A 1 80 ? -0.04301 -18.92605 62.89068 1.000 32.44807 72 ALA A O 1
ATOM 510 N N . ALA A 1 81 ? 0.92312 -20.61712 61.74398 1.000 39.38774 73 ALA A N 1
ATOM 511 C CA . ALA A 1 81 ? 2.23861 -19.99581 61.75074 1.000 42.23751 73 ALA A CA 1
ATOM 512 C C . ALA A 1 81 ? 2.20108 -18.69864 60.95139 1.000 37.84734 73 ALA A C 1
ATOM 513 O O . ALA A 1 81 ? 1.44435 -18.55952 59.98662 1.000 38.52941 73 ALA A O 1
ATOM 515 N N . CYS A 1 82 ? 3.03079 -17.73999 61.36704 1.000 38.48234 74 CYS A N 1
ATOM 516 C CA . CYS A 1 82 ? 2.95411 -16.39281 60.80891 1.000 40.82031 74 CYS A CA 1
ATOM 517 C C . CYS A 1 82 ? 3.28707 -16.38629 59.32049 1.000 42.82183 74 CYS A C 1
ATOM 518 O O . CYS A 1 82 ? 2.55565 -15.80234 58.51322 1.000 39.33355 74 CYS A O 1
ATOM 521 N N . HIS A 1 83 ? 4.38243 -17.04421 58.93380 1.000 43.77372 75 HIS A N 1
ATOM 522 C CA . HIS A 1 83 ? 4.77267 -17.04694 57.52766 1.000 43.94102 75 HIS A CA 1
ATOM 523 C C . HIS A 1 83 ? 3.79116 -17.83275 56.66680 1.000 42.56159 75 HIS A C 1
ATOM 524 O O . HIS A 1 83 ? 3.58130 -17.48693 55.49861 1.000 42.58756 75 HIS A O 1
ATOM 531 N N . GLY A 1 84 ? 3.18228 -18.88399 57.21650 1.000 44.08500 76 GLY A N 1
ATOM 532 C CA . GLY A 1 84 ? 2.16725 -19.60608 56.46755 1.000 42.41981 76 GLY A CA 1
ATOM 533 C C . GLY A 1 84 ? 0.86152 -18.84067 56.37861 1.000 37.94266 76 GLY A C 1
ATOM 534 O O . GLY A 1 84 ? 0.17111 -18.88729 55.35662 1.000 32.70504 76 GLY A O 1
ATOM 535 N N . CYS A 1 85 ? 0.50351 -18.12665 57.44768 1.000 36.26063 77 CYS A N 1
ATOM 536 C CA . CYS A 1 85 ? -0.69902 -17.30245 57.41565 1.000 34.14983 77 CYS A CA 1
ATOM 537 C C . CYS A 1 85 ? -0.53958 -16.13183 56.45485 1.000 33.06490 77 CYS A C 1
ATOM 538 O O . CYS A 1 85 ? -1.49177 -15.75639 55.76091 1.000 29.96036 77 CYS A O 1
ATOM 541 N N . LEU A 1 86 ? 0.65692 -15.54209 56.40249 1.000 31.09473 78 LEU A N 1
ATOM 542 C CA . LEU A 1 86 ? 0.87950 -14.40223 55.52097 1.000 34.08447 78 LEU A CA 1
ATOM 543 C C . LEU A 1 86 ? 0.74120 -14.78995 54.05545 1.000 33.12655 78 LEU A C 1
ATOM 544 O O . LEU A 1 86 ? 0.25428 -13.99104 53.24949 1.000 30.58371 78 LEU A O 1
ATOM 549 N N . PHE A 1 87 ? 1.15054 -16.00653 53.68820 1.000 32.33589 79 PHE A N 1
ATOM 550 C CA . PHE A 1 87 ? 0.98526 -16.43293 52.30286 1.000 34.19519 79 PHE A CA 1
ATOM 551 C C . PHE A 1 87 ? -0.48713 -16.58544 51.94520 1.000 31.39712 79 PHE A C 1
ATOM 552 O O . PHE A 1 87 ? -0.90702 -16.20322 50.84698 1.000 31.84460 79 PHE A O 1
ATOM 560 N N . ILE A 1 88 ? -1.28423 -17.14951 52.85400 1.000 32.29850 80 ILE A N 1
ATOM 561 C CA . ILE A 1 88 ? -2.71287 -17.29937 52.59399 1.000 30.25684 80 ILE A CA 1
ATOM 562 C C . ILE A 1 88 ? -3.37125 -15.93336 52.45604 1.000 30.44831 80 ILE A C 1
ATOM 563 O O . ILE A 1 88 ? -4.27947 -15.74323 51.63819 1.000 29.02335 80 ILE A O 1
ATOM 568 N N . ALA A 1 89 ? -2.91234 -14.95626 53.24083 1.000 28.30671 81 ALA A N 1
ATOM 569 C CA . ALA A 1 89 ? -3.53195 -13.63664 53.22830 1.000 28.07768 81 ALA A CA 1
ATOM 570 C C . ALA A 1 89 ? -3.01222 -12.77196 52.08535 1.000 29.12441 81 ALA A C 1
ATOM 571 O O . ALA A 1 89 ? -3.78374 -12.02511 51.47399 1.000 27.84244 81 ALA A O 1
ATOM 573 N N . CYS A 1 90 ? -1.71850 -12.85958 51.77791 1.000 28.66416 82 CYS A N 1
ATOM 574 C CA . CYS A 1 90 ? -1.08528 -11.95237 50.82805 1.000 27.23555 82 CYS A CA 1
ATOM 575 C C . CYS A 1 90 ? -1.06286 -12.47547 49.39831 1.000 28.01083 82 CYS A C 1
ATOM 576 O O . CYS A 1 90 ? -0.59266 -11.75995 48.50728 1.000 27.33126 82 CYS A O 1
ATOM 579 N N . PHE A 1 91 ? -1.54405 -13.69537 49.14883 1.000 25.50975 83 PHE A N 1
ATOM 580 C CA . PHE A 1 91 ? -1.48727 -14.22454 47.79022 1.000 25.93135 83 PHE A CA 1
ATOM 581 C C . PHE A 1 91 ? -2.35574 -13.40879 46.84159 1.000 25.88540 83 PHE A C 1
ATOM 582 O O . PHE A 1 91 ? -1.98172 -13.18596 45.68376 1.000 23.91448 83 PHE A O 1
ATOM 590 N N . VAL A 1 92 ? -3.51799 -12.95113 47.31340 1.000 23.43097 84 VAL A N 1
ATOM 591 C CA . VAL A 1 92 ? -4.38141 -12.13814 46.46341 1.000 22.35039 84 VAL A CA 1
ATOM 592 C C . VAL A 1 92 ? -3.71036 -10.81178 46.12389 1.000 24.42056 84 VAL A C 1
ATOM 593 O O . VAL A 1 92 ? -3.99486 -10.21518 45.07886 1.000 23.12135 84 VAL A O 1
ATOM 597 N N . LEU A 1 93 ? -2.80471 -10.33210 46.98147 1.000 25.09717 85 LEU A N 1
ATOM 598 C CA . LEU A 1 93 ? -2.06132 -9.11976 46.65537 1.000 24.30355 85 LEU A CA 1
ATOM 599 C C . LEU A 1 93 ? -1.16144 -9.33195 45.44527 1.000 24.13736 85 LEU A C 1
ATOM 600 O O . LEU A 1 93 ? -0.93839 -8.39869 44.66643 1.000 23.49892 85 LEU A O 1
ATOM 605 N N . VAL A 1 94 ? -0.64503 -10.54999 45.26895 1.000 24.58662 86 VAL A N 1
ATOM 606 C CA . VAL A 1 94 ? 0.17488 -10.85848 44.10114 1.000 24.74713 86 VAL A CA 1
ATOM 607 C C . VAL A 1 94 ? -0.67308 -10.83799 42.83610 1.000 23.55201 86 VAL A C 1
ATOM 608 O O . VAL A 1 94 ? -0.28656 -10.25307 41.81704 1.000 23.38134 86 VAL A O 1
ATOM 612 N N . LEU A 1 95 ? -1.83994 -11.48494 42.88157 1.000 22.49236 87 LEU A N 1
ATOM 613 C CA . LEU A 1 95 ? -2.70126 -11.54707 41.70603 1.000 25.09538 87 LEU A CA 1
ATOM 614 C C . LEU A 1 95 ? -3.24588 -10.17098 41.34586 1.000 23.13929 87 LEU A C 1
ATOM 615 O O . LEU A 1 95 ? -3.37618 -9.83847 40.16167 1.000 25.15627 87 LEU A O 1
ATOM 620 N N . THR A 1 96 ? -3.56374 -9.35569 42.35299 1.000 22.97188 88 THR A N 1
ATOM 621 C CA . THR A 1 96 ? -4.04955 -8.00700 42.08392 1.000 21.84320 88 THR A CA 1
ATOM 622 C C . THR A 1 96 ? -2.95174 -7.13543 41.48538 1.000 23.60683 88 THR A C 1
ATOM 623 O O . THR A 1 96 ? -3.20669 -6.35548 40.56028 1.000 21.32210 88 THR A O 1
ATOM 627 N N . GLN A 1 97 ? -1.72199 -7.26010 41.99208 1.000 22.47652 89 GLN A N 1
ATOM 628 C CA . GLN A 1 97 ? -0.61716 -6.48560 41.43646 1.000 22.94781 89 GLN A CA 1
ATOM 629 C C . GLN A 1 97 ? -0.32365 -6.89387 39.99853 1.000 23.83706 89 GLN A C 1
ATOM 630 O O . GLN A 1 97 ? -0.05333 -6.03813 39.14808 1.000 23.36691 89 GLN A O 1
ATOM 636 N N . SER A 1 98 ? -0.36482 -8.19727 39.71017 1.000 23.75195 90 SER A N 1
ATOM 637 C CA . SER A 1 98 ? -0.16663 -8.65648 38.33992 1.000 22.93911 90 SER A CA 1
ATOM 638 C C . SER A 1 98 ? -1.24454 -8.10523 37.41709 1.000 25.29090 90 SER A C 1
ATOM 639 O O . SER A 1 98 ? -0.96471 -7.74375 36.26749 1.000 23.21826 90 SER A O 1
ATOM 642 N N . SER A 1 99 ? -2.48475 -8.03084 37.90615 1.000 25.12584 91 SER A N 1
ATOM 643 C CA . SER A 1 99 ? -3.55710 -7.43759 37.11534 1.000 26.32081 91 SER A CA 1
ATOM 644 C C . SER A 1 99 ? -3.25865 -5.97981 36.78959 1.000 24.38584 91 SER A C 1
ATOM 645 O O . SER A 1 99 ? -3.50832 -5.52299 35.66821 1.000 26.07938 91 SER A O 1
ATOM 648 N N . ILE A 1 100 ? -2.71430 -5.23775 37.75662 1.000 22.42458 92 ILE A N 1
ATOM 649 C CA . ILE A 1 100 ? -2.39044 -3.83125 37.53291 1.000 24.89218 92 ILE A CA 1
ATOM 650 C C . ILE A 1 100 ? -1.31636 -3.69230 36.46187 1.000 25.62830 92 ILE A C 1
ATOM 651 O O . ILE A 1 100 ? -1.40627 -2.83108 35.57839 1.000 25.16406 92 ILE A O 1
ATOM 656 N N . PHE A 1 101 ? -0.28581 -4.53784 36.51918 1.000 24.02358 93 PHE A N 1
ATOM 657 C CA . PHE A 1 101 ? 0.78627 -4.45287 35.53452 1.000 27.11605 93 PHE A CA 1
ATOM 658 C C . PHE A 1 101 ? 0.28637 -4.81670 34.14159 1.000 26.32371 93 PHE A C 1
ATOM 659 O O . PHE A 1 101 ? 0.68715 -4.19487 33.15119 1.000 25.79823 93 PHE A O 1
ATOM 667 N N . SER A 1 102 ? -0.59957 -5.81062 34.04649 1.000 26.54396 94 SER A N 1
ATOM 668 C CA . SER A 1 102 ? -1.17089 -6.16800 32.75226 1.000 25.69051 94 SER A CA 1
ATOM 669 C C . SER A 1 102 ? -2.06934 -5.05801 32.22174 1.000 28.08789 94 SER A C 1
ATOM 670 O O . SER A 1 102 ? -2.01088 -4.71970 31.03288 1.000 26.57042 94 SER A O 1
ATOM 673 N N . LEU A 1 103 ? -2.91127 -4.48473 33.08703 1.000 25.16321 95 LEU A N 1
ATOM 674 C CA . LEU A 1 103 ? -3.74288 -3.35848 32.67407 1.000 26.58320 95 LEU A CA 1
ATOM 675 C C . LEU A 1 103 ? -2.88799 -2.16425 32.27812 1.000 27.48554 95 LEU A C 1
ATOM 676 O O . LEU A 1 103 ? -3.21496 -1.44240 31.32837 1.000 27.10661 95 LEU A O 1
ATOM 681 N N . LEU A 1 104 ? -1.78965 -1.93852 33.00183 1.000 27.64713 96 LEU A N 1
ATOM 682 C CA . LEU A 1 104 ? -0.87395 -0.86107 32.64735 1.000 26.69895 96 LEU A CA 1
ATOM 683 C C . LEU A 1 104 ? -0.22022 -1.11914 31.29556 1.000 30.39988 96 LEU A C 1
ATOM 684 O O . LEU A 1 104 ? -0.05992 -0.19736 30.48641 1.000 29.90680 96 LEU A O 1
ATOM 689 N N . ALA A 1 105 ? 0.16302 -2.36997 31.03422 1.000 26.84294 97 ALA A N 1
ATOM 690 C CA . ALA A 1 105 ? 0.79155 -2.70241 29.76133 1.000 29.66209 97 ALA A CA 1
ATOM 691 C C . ALA A 1 105 ? -0.19010 -2.57054 28.60479 1.000 29.21008 97 ALA A C 1
ATOM 692 O O . ALA A 1 105 ? 0.17897 -2.10288 27.52204 1.000 28.01211 97 ALA A O 1
ATOM 694 N N . ILE A 1 106 ? -1.44310 -2.97950 28.81395 1.000 29.71477 98 ILE A N 1
ATOM 695 C CA . ILE A 1 106 ? -2.45590 -2.84062 27.77173 1.000 26.37712 98 ILE A CA 1
ATOM 696 C C . ILE A 1 106 ? -2.67417 -1.37154 27.43441 1.000 28.93788 98 ILE A C 1
ATOM 697 O O . ILE A 1 106 ? -2.76092 -0.99425 26.25944 1.000 27.28534 98 ILE A O 1
ATOM 702 N N . ALA A 1 107 ? -2.75467 -0.51891 28.45826 1.000 29.11875 99 ALA A N 1
ATOM 703 C CA . ALA A 1 107 ? -2.96918 0.90622 28.22778 1.000 27.05341 99 ALA A CA 1
ATOM 704 C C . ALA A 1 107 ? -1.81327 1.51764 27.44629 1.000 29.91937 99 ALA A C 1
ATOM 705 O O . ALA A 1 107 ? -2.02504 2.26752 26.48671 1.000 29.52576 99 ALA A O 1
ATOM 707 N N . ILE A 1 108 ? -0.57843 1.20614 27.84480 1.000 29.81209 100 ILE A N 1
ATOM 708 C CA . ILE A 1 108 ? 0.58418 1.74683 27.14840 1.000 29.83981 100 ILE A CA 1
ATOM 709 C C . ILE A 1 108 ? 0.65511 1.20599 25.72529 1.000 35.20595 100 ILE A C 1
ATOM 710 O O . ILE A 1 108 ? 0.90906 1.95657 24.77526 1.000 34.04393 100 ILE A O 1
ATOM 715 N N . ASP A 1 109 ? 0.41687 -0.09870 25.55495 1.000 32.79319 101 ASP A N 1
ATOM 716 C CA . ASP A 1 109 ? 0.45754 -0.70463 24.22707 1.000 31.01485 101 ASP A CA 1
ATOM 717 C C . ASP A 1 109 ? -0.51864 -0.02646 23.27511 1.000 34.50651 101 ASP A C 1
ATOM 718 O O . ASP A 1 109 ? -0.20313 0.18652 22.09762 1.000 33.44304 101 ASP A O 1
ATOM 723 N N . ARG A 1 110 ? -1.71223 0.31804 23.76369 1.000 28.71087 102 ARG A N 1
ATOM 724 C CA . ARG A 1 110 ? -2.68606 0.97618 22.90111 1.000 32.18814 102 ARG A CA 1
ATOM 725 C C . ARG A 1 110 ? -2.30937 2.42589 22.62911 1.000 37.40335 102 ARG A C 1
ATOM 726 O O . ARG A 1 110 ? -2.71016 2.98367 21.60092 1.000 35.23087 102 ARG A O 1
ATOM 734 N N . TYR A 1 111 ? -1.54462 3.05226 23.52645 1.000 37.36001 103 TYR A N 1
ATOM 735 C CA . TYR A 1 111 ? -1.13444 4.43199 23.29113 1.000 39.18121 103 TYR A CA 1
ATOM 736 C C . TYR A 1 111 ? -0.15064 4.52394 22.13205 1.000 40.27193 103 TYR A C 1
ATOM 737 O O . TYR A 1 111 ? -0.34948 5.30832 21.19767 1.000 41.89036 103 TYR A O 1
ATOM 746 N N . ILE A 1 112 ? 0.93033 3.74244 22.18186 1.000 38.47655 104 ILE A N 1
ATOM 747 C CA . ILE A 1 112 ? 1.90135 3.77661 21.09728 1.000 45.27499 104 ILE A CA 1
ATOM 748 C C . ILE A 1 112 ? 1.31137 3.21976 19.81066 1.000 43.69370 104 ILE A C 1
ATOM 749 O O . ILE A 1 112 ? 1.82831 3.49846 18.72272 1.000 43.85352 104 ILE A O 1
ATOM 754 N N . ALA A 1 113 ? 0.22460 2.45145 19.90531 1.000 41.27616 105 ALA A N 1
ATOM 755 C CA . ALA A 1 113 ? -0.42162 1.93636 18.70475 1.000 41.43265 105 ALA A CA 1
ATOM 756 C C . ALA A 1 113 ? -1.09745 3.05252 17.91885 1.000 43.00384 105 ALA A C 1
ATOM 757 O O . ALA A 1 113 ? -1.12762 3.01823 16.68340 1.000 41.06918 105 ALA A O 1
ATOM 759 N N . ILE A 1 114 ? -1.64810 4.04780 18.61391 1.000 43.08540 106 ILE A N 1
ATOM 760 C CA . ILE A 1 114 ? -2.29868 5.17027 17.94838 1.000 44.91955 106 ILE A CA 1
ATOM 761 C C . ILE A 1 114 ? -1.37564 6.37552 17.78992 1.000 42.51906 106 ILE A C 1
ATOM 762 O O . ILE A 1 114 ? -1.65099 7.24236 16.94717 1.000 42.50220 106 ILE A O 1
ATOM 767 N N . ARG A 1 115 ? -0.29499 6.45912 18.56546 1.000 42.96480 107 ARG A N 1
ATOM 768 C CA . ARG A 1 115 ? 0.62349 7.58643 18.45632 1.000 44.92005 107 ARG A CA 1
ATOM 769 C C . ARG A 1 115 ? 1.69165 7.35026 17.39548 1.000 45.36940 107 ARG A C 1
ATOM 770 O O . ARG A 1 115 ? 2.01137 8.26439 16.62877 1.000 43.51598 107 ARG A O 1
ATOM 778 N N . ILE A 1 116 ? 2.24927 6.14466 17.32975 1.000 44.15234 108 ILE A N 1
ATOM 779 C CA . ILE A 1 116 ? 3.13219 5.77344 16.22484 1.000 43.66540 108 ILE A CA 1
ATOM 780 C C . ILE A 1 116 ? 2.53435 4.57238 15.49316 1.000 43.31545 108 ILE A C 1
ATOM 781 O O . ILE A 1 116 ? 3.04751 3.44892 15.58294 1.000 44.24485 108 ILE A O 1
ATOM 786 N N . PRO A 1 117 ? 1.45829 4.77482 14.72870 1.000 42.90079 109 PRO A N 1
ATOM 787 C CA . PRO A 1 117 ? 0.76623 3.62729 14.11959 1.000 43.84030 109 PRO A CA 1
ATOM 788 C C . PRO A 1 117 ? 1.59896 2.88296 13.09310 1.000 50.29246 109 PRO A C 1
ATOM 789 O O . PRO A 1 117 ? 1.32950 1.70168 12.83998 1.000 51.77250 109 PRO A O 1
ATOM 793 N N . LEU A 1 118 ? 2.60780 3.52413 12.50562 1.000 53.58660 110 LEU A N 1
ATOM 794 C CA . LEU A 1 118 ? 3.42886 2.88536 11.48483 1.000 54.57689 110 LEU A CA 1
ATOM 795 C C . LEU A 1 118 ? 4.55985 2.05685 12.08430 1.000 54.27272 110 LEU A C 1
ATOM 796 O O . LEU A 1 118 ? 4.82719 0.94457 11.61577 1.000 57.37366 110 LEU A O 1
ATOM 801 N N . ARG A 1 119 ? 5.22629 2.57130 13.11792 1.000 51.67863 111 ARG A N 1
ATOM 802 C CA . ARG A 1 119 ? 6.35436 1.89512 13.74308 1.000 53.35300 111 ARG A CA 1
ATOM 803 C C . ARG A 1 119 ? 5.94688 1.09489 14.97582 1.000 60.32868 111 ARG A C 1
ATOM 804 O O . ARG A 1 119 ? 6.79188 0.81557 15.83363 1.000 65.47188 111 ARG A O 1
ATOM 812 N N . TYR A 1 120 ? 4.67026 0.71698 15.07808 1.000 49.00064 112 TYR A N 1
ATOM 813 C CA . TYR A 1 120 ? 4.20488 -0.01999 16.24936 1.000 47.40321 112 TYR A CA 1
ATOM 814 C C . TYR A 1 120 ? 4.78574 -1.42831 16.29087 1.000 48.28091 112 TYR A C 1
ATOM 815 O O . TYR A 1 120 ? 5.22540 -1.89274 17.34931 1.000 45.33932 112 TYR A O 1
ATOM 824 N N . ASN A 1 121 ? 4.80287 -2.11962 15.14847 1.000 47.72679 113 ASN A N 1
ATOM 825 C CA . ASN A 1 121 ? 5.20175 -3.52301 15.13631 1.000 47.23621 113 ASN A CA 1
ATOM 826 C C . ASN A 1 121 ? 6.69909 -3.69650 15.35470 1.000 44.80614 113 ASN A C 1
ATOM 827 O O . ASN A 1 121 ? 7.12131 -4.68151 15.97094 1.000 47.37954 113 ASN A O 1
ATOM 832 N N . GLY A 1 122 ? 7.51493 -2.76494 14.85832 1.000 44.26990 114 GLY A N 1
ATOM 833 C CA . GLY A 1 122 ? 8.94972 -2.87637 15.05252 1.000 47.98587 114 GLY A CA 1
ATOM 834 C C . GLY A 1 122 ? 9.37033 -2.72702 16.49995 1.000 49.61417 114 GLY A C 1
ATOM 835 O O . GLY A 1 122 ? 10.36290 -3.32536 16.92630 1.000 49.38444 114 GLY A O 1
ATOM 836 N N . LEU A 1 123 ? 8.62582 -1.93851 17.27444 1.000 49.25733 115 LEU A N 1
ATOM 837 C CA . LEU A 1 123 ? 8.94763 -1.69418 18.67472 1.000 50.37677 115 LEU A CA 1
ATOM 838 C C . LEU A 1 123 ? 8.22546 -2.65490 19.61155 1.000 45.52964 115 LEU A C 1
ATOM 839 O O . LEU A 1 123 ? 8.81481 -3.12856 20.58901 1.000 44.70048 115 LEU A O 1
ATOM 844 N N . VAL A 1 124 ? 6.96354 -2.95515 19.32796 1.000 45.32035 116 VAL A N 1
ATOM 845 C CA . VAL A 1 124 ? 6.14009 -3.81146 20.17211 1.000 44.15736 116 VAL A CA 1
AT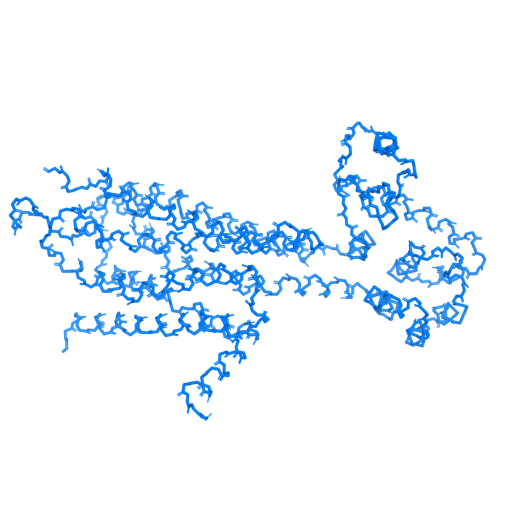OM 846 C C . VAL A 1 124 ? 6.13439 -5.20327 19.55315 1.000 40.25306 116 VAL A C 1
ATOM 847 O O . VAL A 1 124 ? 5.46197 -5.44205 18.54405 1.000 42.24032 116 VAL A O 1
ATOM 851 N N . THR A 1 125 ? 6.88056 -6.12642 20.15495 1.000 37.59947 117 THR A N 1
ATOM 852 C CA . THR A 1 125 ? 7.03012 -7.47664 19.63560 1.000 36.16780 117 THR A CA 1
ATOM 853 C C . THR A 1 125 ? 6.59969 -8.49717 20.68150 1.000 35.62188 117 THR A C 1
ATOM 854 O O . THR A 1 125 ? 6.53512 -8.20470 21.87956 1.000 32.80286 117 THR A O 1
ATOM 858 N N . GLY A 1 126 ? 6.30553 -9.71042 20.20558 1.000 33.16242 118 GLY A N 1
ATOM 859 C CA . GLY A 1 126 ? 5.89165 -10.77392 21.10415 1.000 34.03035 118 GLY A CA 1
ATOM 860 C C . GLY A 1 126 ? 6.97141 -11.19454 22.08003 1.000 36.26125 118 GLY A C 1
ATOM 861 O O . GLY A 1 126 ? 6.67311 -11.54297 23.22664 1.000 37.86633 118 GLY A O 1
ATOM 862 N N . THR A 1 127 ? 8.23425 -11.16984 21.64730 1.000 34.70062 119 THR A N 1
ATOM 863 C CA . THR A 1 127 ? 9.32963 -11.52943 22.54296 1.000 38.10091 119 THR A CA 1
ATOM 864 C C . THR A 1 127 ? 9.47326 -10.51399 23.67013 1.000 37.82945 119 THR A C 1
ATOM 865 O O . THR A 1 127 ? 9.70919 -10.88756 24.82589 1.000 38.58973 119 THR A O 1
ATOM 869 N N . ARG A 1 128 ? 9.32476 -9.22526 23.35455 1.000 37.35253 120 ARG A N 1
ATOM 870 C CA . ARG A 1 128 ? 9.39853 -8.19846 24.38807 1.000 39.15739 120 ARG A CA 1
ATOM 871 C C . ARG A 1 128 ? 8.20452 -8.27732 25.32972 1.000 37.41880 120 ARG A C 1
ATOM 872 O O . ARG A 1 128 ? 8.35562 -8.11601 26.54595 1.000 36.32031 120 ARG A O 1
ATOM 880 N N . ALA A 1 129 ? 7.01030 -8.52351 24.78521 1.000 35.78833 121 ALA A N 1
ATOM 881 C CA . ALA A 1 129 ? 5.82469 -8.65027 25.62529 1.000 33.83601 121 ALA A CA 1
ATOM 882 C C . ALA A 1 129 ? 5.96330 -9.80898 26.60385 1.000 34.36592 121 ALA A C 1
ATOM 883 O O . ALA A 1 129 ? 5.58614 -9.69089 27.77495 1.000 33.47707 121 ALA A O 1
ATOM 885 N N . LYS A 1 130 ? 6.50600 -10.93774 26.14284 1.000 37.03620 122 LYS A N 1
ATOM 886 C CA . LYS A 1 130 ? 6.71215 -12.07388 27.03355 1.000 39.03066 122 LYS A CA 1
ATOM 887 C C . LYS A 1 130 ? 7.75494 -11.76578 28.09989 1.000 36.96565 122 LYS A C 1
ATOM 888 O O . LYS A 1 130 ? 7.64369 -12.25036 29.23234 1.000 34.67161 122 LYS A O 1
ATOM 894 N N . GLY A 1 131 ? 8.76708 -10.96476 27.76317 1.000 34.98568 123 GLY A N 1
ATOM 895 C CA . GLY A 1 131 ? 9.74505 -10.57277 28.76355 1.000 35.65870 123 GLY A CA 1
ATOM 896 C C . GLY A 1 131 ? 9.16412 -9.63875 29.80774 1.000 33.75882 123 GLY A C 1
ATOM 897 O O . GLY A 1 131 ? 9.45733 -9.76706 30.99987 1.000 33.03912 123 GLY A O 1
ATOM 898 N N . ILE A 1 132 ? 8.33163 -8.68767 29.37620 1.000 32.32895 124 ILE A N 1
ATOM 899 C CA . ILE A 1 132 ? 7.68835 -7.77486 30.31719 1.000 34.20479 124 ILE A CA 1
ATOM 900 C C . ILE A 1 132 ? 6.74257 -8.53744 31.23582 1.000 32.07628 124 ILE A C 1
ATOM 901 O O . ILE A 1 132 ? 6.64845 -8.24749 32.43496 1.000 28.79640 124 ILE A O 1
ATOM 906 N N . ILE A 1 133 ? 6.03539 -9.52908 30.69120 1.000 31.28609 125 ILE A N 1
ATOM 907 C CA . ILE A 1 133 ? 5.08452 -10.29691 31.48963 1.000 31.61879 125 ILE A CA 1
ATOM 908 C C . ILE A 1 133 ? 5.81168 -11.08365 32.57380 1.000 32.45575 125 ILE A C 1
ATOM 909 O O . ILE A 1 133 ? 5.39297 -11.10185 33.73773 1.000 29.43992 125 ILE A O 1
ATOM 914 N N . ALA A 1 134 ? 6.91743 -11.73809 32.20945 1.000 34.32857 126 ALA A N 1
ATOM 915 C CA . ALA A 1 134 ? 7.68784 -12.49413 33.19167 1.000 35.50712 126 ALA A CA 1
ATOM 916 C C . ALA A 1 134 ? 8.25725 -11.57971 34.26793 1.000 30.39786 126 ALA A C 1
ATOM 917 O O . ALA A 1 134 ? 8.26343 -11.93164 35.45327 1.000 30.43123 126 ALA A O 1
ATOM 919 N N . ILE A 1 135 ? 8.73966 -10.40035 33.87324 1.000 31.63630 127 ILE A N 1
ATOM 920 C CA . ILE A 1 135 ? 9.26898 -9.44867 34.84425 1.000 31.12851 127 ILE A CA 1
ATOM 921 C C . ILE A 1 135 ? 8.16165 -8.95543 35.76557 1.000 29.21576 127 ILE A C 1
ATOM 922 O O . ILE A 1 135 ? 8.34186 -8.87018 36.98624 1.000 29.67046 127 ILE A O 1
ATOM 927 N N . CYS A 1 136 ? 6.99563 -8.63589 35.20072 1.000 28.39708 128 CYS A N 1
ATOM 928 C CA . CYS A 1 136 ? 5.90271 -8.11185 36.01142 1.000 29.26368 128 CYS A CA 1
ATOM 929 C C . CYS A 1 136 ? 5.39645 -9.15271 37.00200 1.000 27.60701 128 CYS A C 1
ATOM 930 O O . CYS A 1 136 ? 5.04019 -8.81354 38.13667 1.000 27.72857 128 CYS A O 1
ATOM 933 N N . TRP A 1 137 ? 5.35748 -10.42412 36.59509 1.000 26.04186 129 TRP A N 1
ATOM 934 C CA . TRP A 1 137 ? 4.95186 -11.47418 37.52242 1.000 28.89764 129 TRP A CA 1
ATOM 935 C C . TRP A 1 137 ? 5.94679 -11.61770 38.66610 1.000 29.02047 129 TRP A C 1
ATOM 936 O O . TRP A 1 137 ? 5.54822 -11.90969 39.79865 1.000 29.97441 129 TRP A O 1
ATOM 947 N N . VAL A 1 138 ? 7.23540 -11.40255 38.39596 1.000 28.20383 130 VAL A N 1
ATOM 948 C CA . VAL A 1 138 ? 8.23330 -11.42734 39.46079 1.000 28.19032 130 VAL A CA 1
ATOM 949 C C . VAL A 1 138 ? 8.02378 -10.25312 40.41030 1.000 30.39490 130 VAL A C 1
ATOM 950 O O . VAL A 1 138 ? 8.03359 -10.41408 41.63694 1.000 27.17976 130 VAL A O 1
ATOM 954 N N . LEU A 1 139 ? 7.82792 -9.05394 39.85536 1.000 29.55505 131 LEU A N 1
ATOM 955 C CA . LEU A 1 139 ? 7.58192 -7.88069 40.68837 1.000 28.25810 131 LEU A CA 1
ATOM 956 C C . LEU A 1 139 ? 6.31380 -8.04467 41.51629 1.000 28.81149 131 LEU A C 1
ATOM 957 O O . LEU A 1 139 ? 6.26077 -7.61377 42.67421 1.000 29.79189 131 LEU A O 1
ATOM 962 N N . SER A 1 140 ? 5.28088 -8.66522 40.93838 1.000 26.90553 132 SER A N 1
ATOM 963 C CA . SER A 1 140 ? 4.02615 -8.84906 41.66147 1.000 27.00869 132 SER A CA 1
ATOM 964 C C . SER A 1 140 ? 4.22048 -9.72438 42.89331 1.000 28.49495 132 SER A C 1
ATOM 965 O O . SER A 1 140 ? 3.67245 -9.43389 43.96373 1.000 26.45121 132 SER A O 1
ATOM 968 N N . PHE A 1 141 ? 4.99503 -10.80368 42.76149 1.000 27.73226 133 PHE A N 1
ATOM 969 C CA . PHE A 1 141 ? 5.28677 -11.64154 43.91916 1.000 28.89488 133 PHE A CA 1
ATOM 970 C C . PHE A 1 141 ? 6.13268 -10.89191 44.93901 1.000 28.76508 133 PHE A C 1
ATOM 971 O O . PHE A 1 141 ? 5.92832 -11.03676 46.14945 1.000 31.05028 133 PHE A O 1
ATOM 979 N N . ALA A 1 142 ? 7.08488 -10.08348 44.46911 1.000 28.17413 134 ALA A N 1
ATOM 980 C CA . ALA A 1 142 ? 7.89783 -9.29004 45.38398 1.000 29.12870 134 ALA A CA 1
ATOM 981 C C . ALA A 1 142 ? 7.05514 -8.24796 46.10850 1.000 30.80733 134 ALA A C 1
ATOM 982 O O . ALA A 1 142 ? 7.25928 -7.99646 47.30179 1.000 32.04614 134 ALA A O 1
ATOM 984 N N . ILE A 1 143 ? 6.10082 -7.63686 45.40662 1.000 30.83826 135 ILE A N 1
ATOM 985 C CA . ILE A 1 143 ? 5.25310 -6.61938 46.01929 1.000 29.16649 135 ILE A CA 1
ATOM 986 C C . ILE A 1 143 ? 4.17315 -7.26372 46.87778 1.000 31.14856 135 ILE A C 1
ATOM 987 O O . ILE A 1 143 ? 3.92705 -6.84105 48.01373 1.000 29.84000 135 ILE A O 1
ATOM 992 N N . GLY A 1 144 ? 3.51660 -8.29817 46.34994 1.000 28.16697 136 GLY A N 1
ATOM 993 C CA . GLY A 1 144 ? 2.43854 -8.93323 47.08998 1.000 28.06289 136 GLY A CA 1
ATOM 994 C C . GLY A 1 144 ? 2.91294 -9.63382 48.34905 1.000 30.01843 136 GLY A C 1
ATOM 995 O O . GLY A 1 144 ? 2.27026 -9.54339 49.39889 1.000 32.20283 136 GLY A O 1
ATOM 996 N N . LEU A 1 145 ? 4.04209 -10.33671 48.26761 1.000 30.76730 137 LEU A N 1
ATOM 997 C CA . LEU A 1 145 ? 4.57066 -11.08856 49.39610 1.000 30.94162 137 LEU A CA 1
ATOM 998 C C . LEU A 1 145 ? 5.59092 -10.29872 50.20777 1.000 32.32324 137 LEU A C 1
ATOM 999 O O . LEU A 1 145 ? 6.34875 -10.89704 50.98071 1.000 34.20663 137 LEU A O 1
ATOM 1004 N N . THR A 1 146 ? 5.62891 -8.97774 50.04451 1.000 32.70778 138 THR A N 1
ATOM 1005 C CA . THR A 1 146 ? 6.48362 -8.13808 50.88083 1.000 32.64367 138 THR A CA 1
ATOM 1006 C C . THR A 1 146 ? 6.26982 -8.34972 52.37891 1.000 31.65859 138 THR A C 1
ATOM 1007 O O . THR A 1 146 ? 7.27119 -8.36873 53.11551 1.000 32.94228 138 THR A O 1
ATOM 1011 N N . PRO A 1 147 ? 5.04619 -8.51899 52.89581 1.000 30.71050 139 PRO A N 1
ATOM 1012 C CA . PRO A 1 147 ? 4.90840 -8.83383 54.32849 1.000 33.21120 139 PRO A CA 1
ATOM 1013 C C . PRO A 1 147 ? 5.59071 -10.12709 54.74692 1.000 36.93710 139 PRO A C 1
ATOM 1014 O O . PRO A 1 147 ? 5.92607 -10.27291 55.92895 1.000 38.37074 139 PRO A O 1
ATOM 1018 N N . MET A 1 148 ? 5.80764 -11.06989 53.82533 1.000 34.17574 140 MET A N 1
ATOM 1019 C CA . MET A 1 148 ? 6.49651 -12.30553 54.18638 1.000 37.11379 140 MET A CA 1
ATOM 1020 C C . MET A 1 148 ? 7.97307 -12.06527 54.47348 1.000 40.00231 140 MET A C 1
ATOM 1021 O O . MET A 1 148 ? 8.59088 -12.83491 55.21734 1.000 43.99602 140 MET A O 1
ATOM 1026 N N . LEU A 1 149 ? 8.55301 -11.01291 53.90142 1.000 39.24119 141 LEU A N 1
ATOM 1027 C CA . LEU A 1 149 ? 9.97781 -10.74136 54.02895 1.000 42.04355 141 LEU A CA 1
ATOM 1028 C C . LEU A 1 149 ? 10.32932 -9.95474 55.28797 1.000 45.51717 141 LEU A C 1
ATOM 1029 O O . LEU A 1 149 ? 11.49026 -9.56652 55.45317 1.000 49.20396 141 LEU A O 1
ATOM 1034 N N . GLY A 1 150 ? 9.36528 -9.70993 56.17417 1.000 43.61998 142 GLY A N 1
ATOM 1035 C CA . GLY A 1 150 ? 9.66290 -9.05252 57.43373 1.000 51.05628 142 GLY A CA 1
ATOM 1036 C C . GLY A 1 150 ? 8.70689 -7.94156 57.81946 1.000 46.69277 142 GLY A C 1
ATOM 1037 O O . GLY A 1 150 ? 8.59206 -7.59643 58.99996 1.000 42.54832 142 GLY A O 1
ATOM 1038 N N . TRP A 1 151 ? 8.01395 -7.37408 56.83316 1.000 39.82517 143 TRP A N 1
ATOM 1039 C CA . TRP A 1 151 ? 7.09857 -6.25546 57.06407 1.000 39.67906 143 TRP A CA 1
ATOM 1040 C C . TRP A 1 151 ? 5.71580 -6.79470 57.43602 1.000 35.34145 143 TRP A C 1
ATOM 1041 O O . TRP A 1 151 ? 4.75571 -6.73949 56.66669 1.000 31.74407 143 TRP A O 1
ATOM 1052 N N . ASN A 1 152 ? 5.62605 -7.32091 58.65650 1.000 36.29316 144 ASN A N 1
ATOM 1053 C CA . ASN A 1 152 ? 4.39166 -7.93894 59.12094 1.000 37.31374 144 ASN A CA 1
ATOM 1054 C C . ASN A 1 152 ? 4.23901 -7.71316 60.61855 1.000 39.72529 144 ASN A C 1
ATOM 1055 O O . ASN A 1 152 ? 5.16571 -7.27055 61.30168 1.000 40.88509 144 ASN A O 1
ATOM 1060 N N . ASN A 1 153 ? 3.04756 -8.03691 61.12508 1.000 38.47353 145 ASN A N 1
ATOM 1061 C CA . ASN A 1 153 ? 2.70045 -7.83290 62.52556 1.000 41.80899 145 ASN A CA 1
ATOM 1062 C C . ASN A 1 153 ? 2.55335 -9.14741 63.28917 1.000 46.02829 145 ASN A C 1
ATOM 1063 O O . ASN A 1 153 ? 1.84446 -9.20440 64.29626 1.000 46.80772 145 ASN A O 1
ATOM 1068 N N . CYS A 1 154 ? 3.20873 -10.21347 62.82567 1.000 48.86756 146 CYS A N 1
ATOM 1069 C CA . CYS A 1 154 ? 3.26164 -11.46345 63.57693 1.000 55.82851 146 CYS A CA 1
ATOM 1070 C C . CYS A 1 154 ? 4.68839 -11.91722 63.85880 1.000 71.52560 146 CYS A C 1
ATOM 1071 O O . CYS A 1 154 ? 4.89145 -13.06456 64.27377 1.000 83.23154 146 CYS A O 1
ATOM 1074 N N . GLY A 1 155 ? 5.67782 -11.05623 63.65074 1.000 70.04802 147 GLY A N 1
ATOM 1075 C CA . GLY A 1 155 ? 7.05137 -11.38329 63.96192 1.000 74.26051 147 GLY A CA 1
ATOM 1076 C C . GLY A 1 155 ? 7.47617 -11.06417 65.37799 1.000 87.11139 147 GLY A C 1
ATOM 1077 O O . GLY A 1 155 ? 8.66974 -11.14699 65.68722 1.000 82.45207 147 GLY A O 1
ATOM 1078 N N . GLN A 1 156 ? 6.53912 -10.70086 66.24967 1.000 85.00227 148 GLN A N 1
ATOM 1079 C CA . GLN A 1 156 ? 6.86514 -10.33530 67.62345 1.000 79.80808 148 GLN A CA 1
ATOM 1080 C C . GLN A 1 156 ? 6.12628 -11.22105 68.62119 1.000 74.88328 148 GLN A C 1
ATOM 1081 O O . GLN A 1 156 ? 6.34043 -11.12255 69.83013 1.000 74.28707 148 GLN A O 1
ATOM 1087 N N . SER A 1 164 ? -4.17197 -12.67128 69.22401 1.000 71.56039 156 SER A N 1
ATOM 1088 C CA . SER A 1 164 ? -3.59866 -13.97744 68.92111 1.000 56.84705 156 SER A CA 1
ATOM 1089 C C . SER A 1 164 ? -3.43761 -14.81790 70.18274 1.000 59.55058 156 SER A C 1
ATOM 1090 O O . SER A 1 164 ? -2.96657 -15.95414 70.12398 1.000 55.99509 156 SER A O 1
ATOM 1093 N N . GLN A 1 165 ? -3.82122 -14.25214 71.32483 1.000 62.14825 157 GLN A N 1
ATOM 1094 C CA . GLN A 1 165 ? -3.84429 -15.02061 72.56103 1.000 63.37116 157 GLN A CA 1
ATOM 1095 C C . GLN A 1 165 ? -4.94485 -16.07028 72.48412 1.000 63.10900 157 GLN A C 1
ATOM 1096 O O . GLN A 1 165 ? -6.10109 -15.75442 72.18715 1.000 76.11703 157 GLN A O 1
ATOM 1102 N N . GLY A 1 166 ? -4.58338 -17.31976 72.74873 1.000 54.46621 158 GLY A N 1
ATOM 1103 C CA . GLY A 1 166 ? -5.46364 -18.43892 72.50103 1.000 48.45162 158 GLY A CA 1
ATOM 1104 C C . GLY A 1 166 ? -5.10950 -19.25493 71.28026 1.000 42.69463 158 GLY A C 1
ATOM 1105 O O . GLY A 1 166 ? -5.92583 -20.07595 70.84663 1.000 37.52401 158 GLY A O 1
ATOM 1106 N N . CYS A 1 167 ? -3.92425 -19.04633 70.70727 1.000 40.28299 159 CYS A N 1
ATOM 1107 C CA . CYS A 1 167 ? -3.44987 -19.81441 69.56863 1.000 44.61832 159 CYS A CA 1
ATOM 1108 C C . CYS A 1 167 ? -2.23057 -20.66353 69.88651 1.000 45.12364 159 CYS A C 1
ATOM 1109 O O . CYS A 1 167 ? -1.89929 -21.55976 69.10251 1.000 54.79082 159 CYS A O 1
ATOM 1112 N N . GLY A 1 168 ? -1.56258 -20.41354 71.00759 1.000 44.54381 160 GLY A N 1
ATOM 1113 C CA . GLY A 1 168 ? -0.31144 -21.08036 71.29951 1.000 52.49121 160 GLY A CA 1
ATOM 1114 C C . GLY A 1 168 ? 0.84949 -20.35613 70.65385 1.000 51.22368 160 GLY A C 1
ATOM 1115 O O . GLY A 1 168 ? 0.71894 -19.84012 69.53926 1.000 48.83486 160 GLY A O 1
ATOM 1116 N N . GLU A 1 169 ? 1.98474 -20.29990 71.34528 1.000 55.54155 161 GLU A N 1
ATOM 1117 C CA . GLU A 1 169 ? 3.14078 -19.59275 70.81533 1.000 61.66945 161 GLU A CA 1
ATOM 1118 C C . GLU A 1 169 ? 3.62900 -20.25520 69.53230 1.000 59.35312 161 GLU A C 1
ATOM 1119 O O . GLU A 1 169 ? 3.43735 -21.45395 69.31018 1.000 64.82399 161 GLU A O 1
ATOM 1125 N N . GLY A 1 170 ? 4.26252 -19.45625 68.67845 1.000 55.80024 162 GLY A N 1
ATOM 1126 C CA . GLY A 1 170 ? 4.62735 -19.90698 67.35509 1.000 56.68694 162 GLY A CA 1
ATOM 1127 C C . GLY A 1 170 ? 3.49449 -19.90540 66.35485 1.000 50.59434 162 GLY A C 1
ATOM 1128 O O . GLY A 1 170 ? 3.72556 -20.22357 65.18139 1.000 47.13318 162 GLY A O 1
ATOM 1129 N N . GLN A 1 171 ? 2.27921 -19.57034 66.78155 1.000 46.24153 163 GLN A N 1
ATOM 1130 C CA . GLN A 1 171 ? 1.13477 -19.42745 65.89767 1.000 39.58261 163 GLN A CA 1
ATOM 1131 C C . GLN A 1 171 ? 0.43358 -18.11292 66.20428 1.000 37.54794 163 GLN A C 1
ATOM 1132 O O . GLN A 1 171 ? 0.58189 -17.54383 67.28844 1.000 41.89538 163 GLN A O 1
ATOM 1138 N N . VAL A 1 172 ? -0.33171 -17.62829 65.22557 1.000 35.81299 164 VAL A N 1
ATOM 1139 C CA . VAL A 1 172 ? -1.11262 -16.40695 65.36909 1.000 36.17147 164 VAL A CA 1
ATOM 1140 C C . VAL A 1 172 ? -2.48743 -16.63170 64.75674 1.000 35.06240 164 VAL A C 1
ATOM 1141 O O . VAL A 1 172 ? -2.67874 -17.49294 63.89581 1.000 36.32280 164 VAL A O 1
ATOM 1145 N N . ALA A 1 173 ? -3.45345 -15.84439 65.22018 1.000 32.86101 165 ALA A N 1
ATOM 1146 C CA . ALA A 1 173 ? -4.77885 -15.85324 64.61671 1.000 31.80409 165 ALA A CA 1
ATOM 1147 C C . ALA A 1 173 ? -4.69934 -15.22969 63.22909 1.000 31.96319 165 ALA A C 1
ATOM 1148 O O . ALA A 1 173 ? -4.37808 -14.04476 63.09326 1.000 30.78549 165 ALA A O 1
ATOM 1150 N N . CYS A 1 174 ? -4.98237 -16.02499 62.19645 1.000 30.76374 166 CYS A N 1
ATOM 1151 C CA . CYS A 1 174 ? -4.81278 -15.57849 60.81339 1.000 31.79919 166 CYS A CA 1
ATOM 1152 C C . CYS A 1 174 ? -5.93675 -14.61379 60.44578 1.000 30.35968 166 CYS A C 1
ATOM 1153 O O . CYS A 1 174 ? -6.93144 -14.96756 59.80783 1.000 28.50513 166 CYS A O 1
ATOM 1156 N N . LEU A 1 175 ? -5.76288 -13.36253 60.85888 1.000 31.46866 167 LEU A N 1
ATOM 1157 C CA . LEU A 1 175 ? -6.65725 -12.27197 60.50134 1.000 32.43387 167 LEU A CA 1
ATOM 1158 C C . LEU A 1 175 ? -5.86767 -11.26540 59.67940 1.000 30.47480 167 LEU A C 1
ATOM 1159 O O . LEU A 1 175 ? -4.75785 -10.88337 60.06695 1.000 30.62754 167 LEU A O 1
ATOM 1164 N N . PHE A 1 176 ? -6.43916 -10.84274 58.54860 1.000 30.15755 168 PHE A N 1
ATOM 1165 C CA . PHE A 1 176 ? -5.69964 -10.02445 57.58971 1.000 29.32964 168 PHE A CA 1
ATOM 1166 C C . PHE A 1 176 ? -5.18357 -8.74213 58.23243 1.000 30.47712 168 PHE A C 1
ATOM 1167 O O . PHE A 1 176 ? -3.98002 -8.45992 58.20876 1.000 30.53052 168 PHE A O 1
ATOM 1175 N N . GLU A 1 177 ? -6.08470 -7.94633 58.81105 1.000 32.11655 169 GLU A N 1
ATOM 1176 C CA . GLU A 1 177 ? -5.67334 -6.69137 59.42791 1.000 33.62157 169 GLU A CA 1
ATOM 1177 C C . GLU A 1 177 ? -4.82482 -6.90088 60.67478 1.000 34.22729 169 GLU A C 1
ATOM 1178 O O . GLU A 1 177 ? -4.18579 -5.94880 61.13514 1.000 34.80601 169 GLU A O 1
ATOM 1184 N N . ASP A 1 178 ? -4.79232 -8.11773 61.22022 1.000 31.00417 170 ASP A N 1
ATOM 1185 C CA . ASP A 1 178 ? -3.92103 -8.40648 62.35179 1.000 33.41978 170 ASP A CA 1
ATOM 1186 C C . ASP A 1 178 ? -2.48816 -8.68193 61.91475 1.000 33.66552 170 ASP A C 1
ATOM 1187 O O . ASP A 1 178 ? -1.55294 -8.42454 62.68078 1.000 35.60747 170 ASP A O 1
ATOM 1192 N N . VAL A 1 179 ? -2.29277 -9.19961 60.70181 1.000 30.28644 171 VAL A N 1
ATOM 1193 C CA . VAL A 1 179 ? -0.98041 -9.64473 60.26658 1.000 31.07272 171 VAL A CA 1
ATOM 1194 C C . VAL A 1 179 ? -0.38330 -8.76245 59.17176 1.000 29.09833 171 VAL A C 1
ATOM 1195 O O . VAL A 1 179 ? 0.84442 -8.63179 59.10554 1.000 30.53876 171 VAL A O 1
ATOM 1199 N N . VAL A 1 180 ? -1.19953 -8.15540 58.31770 1.000 26.23086 172 VAL A N 1
ATOM 1200 C CA . VAL A 1 180 ? -0.70950 -7.30228 57.23878 1.000 30.20878 172 VAL A CA 1
ATOM 1201 C C . VAL A 1 180 ? -0.67748 -5.86674 57.75267 1.000 28.83914 172 VAL A C 1
ATOM 1202 O O . VAL A 1 180 ? -1.73927 -5.32204 58.09562 1.000 31.60220 172 VAL A O 1
ATOM 1206 N N . PRO A 1 181 ? 0.49137 -5.22972 57.82853 1.000 28.49430 173 PRO A N 1
ATOM 1207 C CA . PRO A 1 181 ? 0.55583 -3.85804 58.34694 1.000 31.53979 173 PRO A CA 1
ATOM 1208 C C . PRO A 1 181 ? -0.26208 -2.89685 57.49807 1.000 29.37036 173 PRO A C 1
ATOM 1209 O O . PRO A 1 181 ? -0.27306 -2.97557 56.26812 1.000 30.77743 173 PRO A O 1
ATOM 1213 N N . MET A 1 182 ? -0.95047 -1.97571 58.17463 1.000 32.75582 174 MET A N 1
ATOM 1214 C CA . MET A 1 182 ? -1.80809 -1.03404 57.46547 1.000 32.43987 174 MET A CA 1
ATOM 1215 C C . MET A 1 182 ? -0.99848 0.01039 56.70659 1.000 30.10719 174 MET A C 1
ATOM 1216 O O . MET A 1 182 ? -1.44862 0.49895 55.66458 1.000 28.02041 174 MET A O 1
ATOM 1221 N N . ASN A 1 183 ? 0.18797 0.37024 57.20477 1.000 30.26183 175 ASN A N 1
ATOM 1222 C CA . ASN A 1 183 ? 1.01932 1.32005 56.47303 1.000 29.11772 175 ASN A CA 1
ATOM 1223 C C . ASN A 1 183 ? 1.54989 0.71041 55.18166 1.000 31.40649 175 ASN A C 1
ATOM 1224 O O . ASN A 1 183 ? 1.78507 1.43376 54.20679 1.000 29.96310 175 ASN A O 1
ATOM 1229 N N . TYR A 1 184 ? 1.74318 -0.60990 55.15282 1.000 31.26930 176 TYR A N 1
ATOM 1230 C CA . TYR A 1 184 ? 1.99667 -1.28597 53.88567 1.000 29.34110 176 TYR A CA 1
ATOM 1231 C C . TYR A 1 184 ? 0.78125 -1.18596 52.97213 1.000 26.49738 176 TYR A C 1
ATOM 1232 O O . TYR A 1 184 ? 0.90368 -0.86041 51.78586 1.000 27.97791 176 TYR A O 1
ATOM 1241 N N . MET A 1 185 ? -0.40683 -1.46552 53.51605 1.000 25.53426 177 MET A N 1
ATOM 1242 C CA . MET A 1 185 ? -1.62309 -1.47598 52.70923 1.000 26.72892 177 MET A CA 1
ATOM 1243 C C . MET A 1 185 ? -1.95103 -0.09877 52.14997 1.000 28.00074 177 MET A C 1
ATOM 1244 O O . MET A 1 185 ? -2.56098 0.00423 51.08033 1.000 28.66223 177 MET A O 1
ATOM 1249 N N . VAL A 1 186 ? -1.55689 0.96574 52.84576 1.000 27.09016 178 VAL A N 1
ATOM 1250 C CA . VAL A 1 186 ? -1.94592 2.31543 52.45088 1.000 29.86289 178 VAL A CA 1
ATOM 1251 C C . VAL A 1 186 ? -0.84065 2.97864 51.63805 1.000 26.92577 178 VAL A C 1
ATOM 1252 O O . VAL A 1 186 ? -1.06105 3.38577 50.49233 1.000 28.63517 178 VAL A O 1
ATOM 1256 N N . TYR A 1 187 ? 0.35558 3.08983 52.22005 1.000 27.22765 179 TYR A N 1
ATOM 1257 C CA . TYR A 1 187 ? 1.42913 3.83594 51.56795 1.000 31.38786 179 TYR A CA 1
ATOM 1258 C C . TYR A 1 187 ? 2.02508 3.05647 50.40171 1.000 32.76607 179 TYR A C 1
ATOM 1259 O O . TYR A 1 187 ? 2.11227 3.56888 49.27972 1.000 29.66176 179 TYR A O 1
ATOM 1268 N N . PHE A 1 188 ? 2.44964 1.81626 50.64878 1.000 33.26265 180 PHE A N 1
ATOM 1269 C CA . PHE A 1 188 ? 3.15875 1.05653 49.62435 1.000 31.40175 180 PHE A CA 1
ATOM 1270 C C . PHE A 1 188 ? 2.19994 0.44950 48.60781 1.000 30.59759 180 PHE A C 1
ATOM 1271 O O . PHE A 1 188 ? 2.39136 0.60206 47.39677 1.000 33.05569 180 PHE A O 1
ATOM 1279 N N . ASN A 1 189 ? 1.16309 -0.24260 49.07986 1.000 29.38093 181 ASN A N 1
ATOM 1280 C CA . ASN A 1 189 ? 0.26647 -0.94594 48.16872 1.000 28.69289 181 ASN A CA 1
ATOM 1281 C C . ASN A 1 189 ? -0.69478 0.01303 47.47401 1.000 27.51827 181 ASN A C 1
ATOM 1282 O O . ASN A 1 189 ? -0.70235 0.11535 46.24370 1.000 30.58411 181 ASN A O 1
ATOM 1287 N N . PHE A 1 190 ? -1.51974 0.72077 48.24386 1.000 27.87044 182 PHE A N 1
ATOM 1288 C CA . PHE A 1 190 ? -2.52439 1.58993 47.64165 1.000 27.76372 182 PHE A CA 1
ATOM 1289 C C . PHE A 1 190 ? -1.89732 2.76293 46.89810 1.000 29.42534 182 PHE A C 1
ATOM 1290 O O . PHE A 1 190 ? -2.01166 2.85589 45.67079 1.000 30.28286 182 PHE A O 1
ATOM 1298 N N . PHE A 1 191 ? -1.24061 3.66335 47.63257 1.000 29.28570 183 PHE A N 1
ATOM 1299 C CA . PHE A 1 191 ? -0.78546 4.91737 47.03889 1.000 30.92302 183 PHE A CA 1
ATOM 1300 C C . PHE A 1 191 ? 0.23267 4.67529 45.93199 1.000 30.72718 183 PHE A C 1
ATOM 1301 O O . PHE A 1 191 ? 0.12559 5.24510 44.83943 1.000 28.26027 183 PHE A O 1
ATOM 1309 N N . ALA A 1 192 ? 1.22876 3.82932 46.19200 1.000 31.27699 184 ALA A N 1
ATOM 1310 C CA . ALA A 1 192 ? 2.31800 3.69577 45.23261 1.000 29.08085 184 ALA A CA 1
ATOM 1311 C C . ALA A 1 192 ? 2.01630 2.64750 44.16912 1.000 29.43076 184 ALA A C 1
ATOM 1312 O O . ALA A 1 192 ? 2.25538 2.88143 42.97964 1.000 28.55797 184 ALA A O 1
ATOM 1314 N N . CYS A 1 193 ? 1.48877 1.49324 44.57319 1.000 27.12452 185 CYS A N 1
ATOM 1315 C CA . CYS A 1 193 ? 1.33985 0.35805 43.67448 1.000 27.59693 185 CYS A CA 1
ATOM 1316 C C . CYS A 1 193 ? -0.02972 0.26970 43.01850 1.000 28.54115 185 CYS A C 1
ATOM 1317 O O . CYS A 1 193 ? -0.20677 -0.54173 42.10398 1.000 28.68712 185 CYS A O 1
ATOM 1320 N N . VAL A 1 194 ? -1.00171 1.06663 43.44863 1.000 26.78252 186 VAL A N 1
ATOM 1321 C CA . VAL A 1 194 ? -2.32756 0.97609 42.84867 1.000 27.02005 186 VAL A CA 1
ATOM 1322 C C . VAL A 1 194 ? -2.76448 2.33510 42.32750 1.000 28.20739 186 VAL A C 1
ATOM 1323 O O . VAL A 1 194 ? -3.12064 2.47406 41.15259 1.000 28.63069 186 VAL A O 1
ATOM 1327 N N . LEU A 1 195 ? -2.74966 3.34086 43.20256 1.000 29.01099 187 LEU A N 1
ATOM 1328 C CA . LEU A 1 195 ? -3.26702 4.65401 42.83399 1.000 28.18351 187 LEU A CA 1
ATOM 1329 C C . LEU A 1 195 ? -2.44545 5.27953 41.71441 1.000 28.35032 187 LEU A C 1
ATOM 1330 O O . LEU A 1 195 ? -2.99954 5.82305 40.75161 1.000 28.83920 187 LEU A O 1
ATOM 1335 N N . VAL A 1 196 ? -1.11802 5.21084 41.82059 1.000 26.50059 188 VAL A N 1
ATOM 1336 C CA . VAL A 1 196 ? -0.26298 5.79772 40.78699 1.000 28.31069 188 VAL A CA 1
ATOM 1337 C C . VAL A 1 196 ? -0.44746 5.10535 39.43803 1.000 30.00851 188 VAL A C 1
ATOM 1338 O O . VAL A 1 196 ? -0.63786 5.80594 38.43255 1.000 30.77600 188 VAL A O 1
ATOM 1342 N N . PRO A 1 197 ? -0.41123 3.76633 39.33860 1.000 27.96329 189 PRO A N 1
ATOM 1343 C CA . PRO A 1 197 ? -0.68995 3.14862 38.02819 1.000 31.35587 189 PRO A CA 1
ATOM 1344 C C . PRO A 1 197 ? -2.09240 3.42797 37.51599 1.000 28.34389 189 PRO A C 1
ATOM 1345 O O . PRO A 1 197 ? -2.28145 3.58855 36.30420 1.000 28.48344 189 PRO A O 1
ATOM 1349 N N . LEU A 1 198 ? -3.08528 3.49195 38.40705 1.000 29.24354 190 LEU A N 1
ATOM 1350 C CA . LEU A 1 198 ? -4.44863 3.78377 37.97307 1.000 30.16554 190 LEU A CA 1
ATOM 1351 C C . LEU A 1 198 ? -4.55612 5.18984 37.39646 1.000 28.91447 190 LEU A C 1
ATOM 1352 O O . LEU A 1 198 ? -5.24320 5.40616 36.39114 1.000 27.69034 190 LEU A O 1
ATOM 1357 N N . LEU A 1 199 ? -3.88824 6.16123 38.02265 1.000 29.11257 191 LEU A N 1
ATOM 1358 C CA . LEU A 1 199 ? -3.93022 7.52743 37.51278 1.000 31.28046 191 LEU A CA 1
ATOM 1359 C C . LEU A 1 199 ? -3.12913 7.65717 36.22348 1.000 30.05553 191 LEU A C 1
ATOM 1360 O O . LEU A 1 199 ? -3.51473 8.40936 35.32018 1.000 32.99921 191 LEU A O 1
ATOM 1365 N N . LEU A 1 200 ? -2.01118 6.93230 36.11962 1.000 27.44877 192 LEU A N 1
ATOM 1366 C CA . LEU A 1 200 ? -1.25752 6.91891 34.87095 1.000 32.77346 192 LEU A CA 1
ATOM 1367 C C . LEU A 1 200 ? -2.09525 6.31097 33.75458 1.000 30.68034 192 LEU A C 1
ATOM 1368 O O . LEU A 1 200 ? -2.12600 6.83292 32.63451 1.000 32.40232 192 LEU A O 1
ATOM 1373 N N . MET A 1 201 ? -2.80344 5.22006 34.05218 1.000 30.32120 193 MET A N 1
ATOM 1374 C CA . MET A 1 201 ? -3.69202 4.61860 33.06485 1.000 30.48856 193 MET A CA 1
ATOM 1375 C C . MET A 1 201 ? -4.79443 5.58739 32.65649 1.000 28.90114 193 MET A C 1
ATOM 1376 O O . MET A 1 201 ? -5.21231 5.61029 31.49341 1.000 29.58299 193 MET A O 1
ATOM 1381 N N . LEU A 1 202 ? -5.27932 6.39479 33.60266 1.000 29.58398 194 LEU A N 1
ATOM 1382 C CA . LEU A 1 202 ? -6.29296 7.39204 33.27654 1.000 31.64780 194 LEU A CA 1
ATOM 1383 C C . LEU A 1 202 ? -5.73814 8.44535 32.32580 1.000 30.70406 194 LEU A C 1
ATOM 1384 O O . LEU A 1 202 ? -6.43296 8.89167 31.40565 1.000 27.23510 194 LEU A O 1
ATOM 1389 N N . GLY A 1 203 ? -4.48212 8.84807 32.52598 1.000 27.94686 195 GLY A N 1
ATOM 1390 C CA . GLY A 1 203 ? -3.88004 9.82490 31.63800 1.000 32.90823 195 GLY A CA 1
ATOM 1391 C C . GLY A 1 203 ? -3.54880 9.26355 30.27144 1.000 32.82726 195 GLY A C 1
ATOM 1392 O O . GLY A 1 203 ? -3.65266 9.97211 29.26606 1.000 30.56276 195 GLY A O 1
ATOM 1393 N N . VAL A 1 204 ? -3.14942 7.99140 30.21080 1.000 31.16663 196 VAL A N 1
ATOM 1394 C CA . VAL A 1 204 ? -2.82661 7.37351 28.92810 1.000 29.94329 196 VAL A CA 1
ATOM 1395 C C . VAL A 1 204 ? -4.08037 7.23454 28.07352 1.000 30.35976 196 VAL A C 1
ATOM 1396 O O . VAL A 1 204 ? -4.08399 7.58163 26.88647 1.000 32.60961 196 VAL A O 1
ATOM 1400 N N . TYR A 1 205 ? -5.16570 6.72953 28.66425 1.000 28.13689 197 TYR A N 1
ATOM 1401 C CA . TYR A 1 205 ? -6.40136 6.56207 27.90626 1.000 31.04634 197 TYR A CA 1
ATOM 1402 C C . TYR A 1 205 ? -7.01179 7.90868 27.53922 1.000 32.67635 197 TYR A C 1
ATOM 1403 O O . TYR A 1 205 ? -7.57613 8.06158 26.44968 1.000 33.66561 197 TYR A O 1
ATOM 1412 N N . LEU A 1 206 ? -6.91415 8.89464 28.43579 1.000 29.17918 198 LEU A N 1
ATOM 1413 C CA . LEU A 1 206 ? -7.32016 10.25115 28.08329 1.000 30.09596 198 LEU A CA 1
ATOM 1414 C C . LEU A 1 206 ? -6.52457 10.75889 26.88940 1.000 33.28890 198 LEU A C 1
ATOM 1415 O O . LEU A 1 206 ? -7.08648 11.35256 25.96181 1.000 28.02315 198 LEU A O 1
ATOM 1420 N N . ARG A 1 207 ? -5.21159 10.52277 26.89444 1.000 32.03578 199 ARG A N 1
ATOM 1421 C CA . ARG A 1 207 ? -4.37520 10.93011 25.77442 1.000 35.36577 199 ARG A CA 1
ATOM 1422 C C . ARG A 1 207 ? -4.74281 10.17663 24.50184 1.000 34.08488 199 ARG A C 1
ATOM 1423 O O . ARG A 1 207 ? -4.65600 10.73577 23.40198 1.000 30.10444 199 ARG A O 1
ATOM 1431 N N . ILE A 1 208 ? -5.16467 8.91665 24.63008 1.000 34.10867 200 ILE A N 1
ATOM 1432 C CA . ILE A 1 208 ? -5.63423 8.16566 23.46909 1.000 34.04142 200 ILE A CA 1
ATOM 1433 C C . ILE A 1 208 ? -6.93562 8.75918 22.94559 1.000 32.58409 200 ILE A C 1
ATOM 1434 O O . ILE A 1 208 ? -7.11150 8.94665 21.73593 1.000 32.28242 200 ILE A O 1
ATOM 1439 N N . PHE A 1 209 ? -7.86799 9.06334 23.85111 1.000 33.23355 201 PHE A N 1
ATOM 1440 C CA . PHE A 1 209 ? -9.16894 9.57262 23.43194 1.000 34.14274 201 PH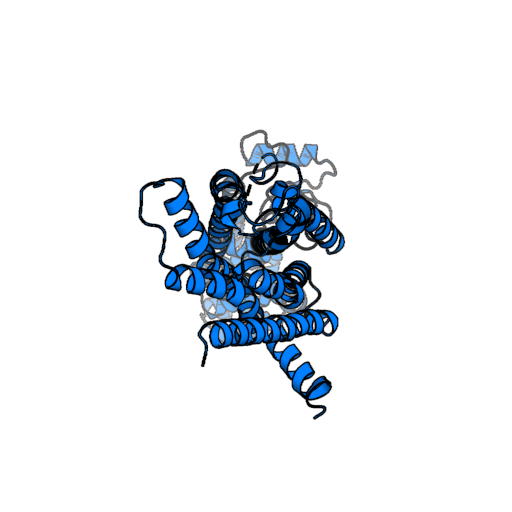E A CA 1
ATOM 1441 C C . PHE A 1 209 ? -9.06002 10.96113 22.81423 1.000 30.80639 201 PHE A C 1
ATOM 1442 O O . PHE A 1 209 ? -9.80265 11.27874 21.87861 1.000 30.26801 201 PHE A O 1
ATOM 1450 N N . LEU A 1 210 ? -8.14147 11.79469 23.31028 1.000 29.57261 202 LEU A N 1
ATOM 1451 C CA . LEU A 1 210 ? -7.97758 13.12931 22.74159 1.000 31.99789 202 LEU A CA 1
ATOM 1452 C C . LEU A 1 210 ? -7.32675 13.06802 21.36537 1.000 31.43652 202 LEU A C 1
ATOM 1453 O O . LEU A 1 210 ? -7.67387 13.85251 20.47492 1.000 26.90184 202 LEU A O 1
ATOM 1458 N N . ALA A 1 211 ? -6.37949 12.14580 21.17258 1.000 31.28384 203 ALA A N 1
ATOM 1459 C CA . ALA A 1 211 ? -5.75521 11.99252 19.86189 1.000 32.40464 203 ALA A CA 1
ATOM 1460 C C . ALA A 1 211 ? -6.77275 11.55346 18.81743 1.000 31.93681 203 ALA A C 1
ATOM 1461 O O . ALA A 1 211 ? -6.70020 11.96901 17.65565 1.000 31.10012 203 ALA A O 1
ATOM 1463 N N . ALA A 1 212 ? -7.73223 10.71448 19.21374 1.000 32.16531 204 ALA A N 1
ATOM 1464 C CA . ALA A 1 212 ? -8.80464 10.32235 18.30861 1.000 31.24242 204 ALA A CA 1
ATOM 1465 C C . ALA A 1 212 ? -9.75966 11.46952 18.01563 1.000 31.96577 204 ALA A C 1
ATOM 1466 O O . ALA A 1 212 ? -10.42158 11.45702 16.97302 1.000 33.23066 204 ALA A O 1
ATOM 1468 N N . ARG A 1 213 ? -9.84791 12.45279 18.90942 1.000 32.74806 205 ARG A N 1
ATOM 1469 C CA . ARG A 1 213 ? -10.71758 13.60564 18.73218 1.000 30.89487 205 ARG A CA 1
ATOM 1470 C C . ARG A 1 213 ? -9.97052 14.82897 18.21966 1.000 30.30849 205 ARG A C 1
ATOM 1471 O O . ARG A 1 213 ? -10.50831 15.93863 18.28012 1.000 30.70425 205 ARG A O 1
ATOM 1479 N N . ARG A 1 214 ? -8.74583 14.65645 17.72874 1.000 28.34377 206 ARG A N 1
ATOM 1480 C CA . ARG A 1 214 ? -7.98356 15.78703 17.22013 1.000 31.18886 206 ARG A CA 1
ATOM 1481 C C . ARG A 1 214 ? -8.68167 16.40086 16.01197 1.000 30.61943 206 ARG A C 1
ATOM 1482 O O . ARG A 1 214 ? -9.37668 15.72048 15.25179 1.000 31.30909 206 ARG A O 1
ATOM 1490 N N . GLN A 1 215 ? -8.51115 17.70881 15.85190 1.000 29.73292 207 GLN A N 1
ATOM 1491 C CA . GLN A 1 215 ? -9.05311 18.38024 14.68118 1.000 33.57950 207 GLN A CA 1
ATOM 1492 C C . GLN A 1 215 ? -8.29221 17.94771 13.43789 1.000 31.33579 207 GLN A C 1
ATOM 1493 O O . GLN A 1 215 ? -7.06335 17.83094 13.44872 1.000 30.52589 207 GLN A O 1
ATOM 1499 N N . LEU A 1 216 ? -9.03061 17.70187 12.36424 1.000 32.85574 208 LEU A N 1
ATOM 1500 C CA . LEU A 1 216 ? -8.44482 17.28445 11.10168 1.000 33.09900 208 LEU A CA 1
ATOM 1501 C C . LEU A 1 216 ? -8.20846 18.49362 10.20568 1.000 32.96005 208 LEU A C 1
ATOM 1502 O O . LEU A 1 216 ? -9.00229 19.43972 10.19200 1.000 32.37332 208 LEU A O 1
ATOM 1507 N N . ASN A 1 217 ? -7.10348 18.45519 9.46928 1.000 35.55240 209 ASN A N 1
ATOM 1508 C CA . ASN A 1 217 ? -6.72028 19.50604 8.53449 1.000 31.64034 209 ASN A CA 1
ATOM 1509 C C . ASN A 1 217 ? -5.80707 18.87774 7.48564 1.000 33.25661 209 ASN A C 1
ATOM 1510 O O . ASN A 1 217 ? -5.67523 17.65104 7.41223 1.000 31.30128 209 ASN A O 1
ATOM 1515 N N . ILE A 1 218 ? -5.16456 19.72208 6.67417 1.000 34.32169 210 ILE A N 1
ATOM 1516 C CA . ILE A 1 218 ? -4.28335 19.21577 5.62286 1.000 31.99399 210 ILE A CA 1
ATOM 1517 C C . ILE A 1 218 ? -3.05145 18.54744 6.22291 1.000 31.35378 210 ILE A C 1
ATOM 1518 O O . ILE A 1 218 ? -2.53372 17.56526 5.67897 1.000 29.94025 210 ILE A O 1
ATOM 1523 N N . PHE A 1 219 ? -2.56017 19.06888 7.34963 1.000 29.79422 211 PHE A N 1
ATOM 1524 C CA . PHE A 1 219 ? -1.38663 18.48357 7.99160 1.000 33.99810 211 PHE A CA 1
ATOM 1525 C C . PHE A 1 219 ? -1.69147 17.09672 8.53431 1.000 34.75555 211 PHE A C 1
ATOM 1526 O O . PHE A 1 219 ? -0.86443 16.18338 8.42830 1.000 34.02701 211 PHE A O 1
ATOM 1534 N N . GLU A 1 220 ? -2.86880 16.92295 9.13273 1.000 33.41919 212 GLU A N 1
ATOM 1535 C CA . GLU A 1 220 ? -3.22602 15.62084 9.67711 1.000 34.01265 212 GLU A CA 1
ATOM 1536 C C . GLU A 1 220 ? -3.66718 14.65275 8.59067 1.000 30.76717 212 GLU A C 1
ATOM 1537 O O . GLU A 1 220 ? -3.53019 13.43623 8.76096 1.000 29.92532 212 GLU A O 1
ATOM 1543 N N . MET A 1 221 ? -4.19297 15.16712 7.47638 1.000 31.24415 213 MET A N 1
ATOM 1544 C CA . MET A 1 221 ? -4.60100 14.29306 6.38125 1.000 31.23779 213 MET A CA 1
ATOM 1545 C C . MET A 1 221 ? -3.40178 13.58327 5.76597 1.000 30.72355 213 MET A C 1
ATOM 1546 O O . MET A 1 221 ? -3.45054 12.37517 5.50981 1.000 31.57700 213 MET A O 1
ATOM 1551 N N . LEU A 1 222 ? -2.31239 14.31162 5.52450 1.000 32.26657 214 LEU A N 1
ATOM 1552 C CA . LEU A 1 222 ? -1.12693 13.68243 4.95622 1.000 33.87636 214 LEU A CA 1
ATOM 1553 C C . LEU A 1 222 ? -0.24004 13.03487 6.00849 1.000 35.17613 214 LEU A C 1
ATOM 1554 O O . LEU A 1 222 ? 0.60724 12.20652 5.65781 1.000 37.38739 214 LEU A O 1
ATOM 1559 N N . ARG A 1 223 ? -0.39951 13.40550 7.27998 1.000 36.03561 215 ARG A N 1
ATOM 1560 C CA . ARG A 1 223 ? 0.20542 12.62536 8.35252 1.000 34.12784 215 ARG A CA 1
ATOM 1561 C C . ARG A 1 223 ? -0.30514 11.19133 8.32789 1.000 35.14347 215 ARG A C 1
ATOM 1562 O O . ARG A 1 223 ? 0.45840 10.24403 8.54399 1.000 36.13859 215 ARG A O 1
ATOM 1570 N N . ILE A 1 224 ? -1.59910 11.01593 8.06053 1.000 34.15196 216 ILE A N 1
ATOM 1571 C CA . ILE A 1 224 ? -2.17362 9.67961 7.96201 1.000 32.98540 216 ILE A CA 1
ATOM 1572 C C . ILE A 1 224 ? -1.71590 8.99317 6.68024 1.000 35.55826 216 ILE A C 1
ATOM 1573 O O . ILE A 1 224 ? -1.46032 7.78225 6.66509 1.000 35.07530 216 ILE A O 1
ATOM 1578 N N . ASP A 1 225 ? -1.58558 9.75420 5.59047 1.000 34.11783 217 ASP A N 1
ATOM 1579 C CA . ASP A 1 225 ? -1.26989 9.15188 4.30008 1.000 33.06363 217 ASP A CA 1
ATOM 1580 C C . ASP A 1 225 ? 0.22771 8.95823 4.09223 1.000 39.26644 217 ASP A C 1
ATOM 1581 O O . ASP A 1 225 ? 0.63312 8.00634 3.41569 1.000 38.83035 217 ASP A O 1
ATOM 1586 N N . GLU A 1 226 ? 1.06261 9.83627 4.65298 1.000 38.40889 218 GLU A N 1
ATOM 1587 C CA . GLU A 1 226 ? 2.49688 9.77659 4.41031 1.000 44.96497 218 GLU A CA 1
ATOM 1588 C C . GLU A 1 226 ? 3.33830 9.69097 5.67772 1.000 43.68044 218 GLU A C 1
ATOM 1589 O O . GLU A 1 226 ? 4.56111 9.54690 5.57477 1.000 46.94771 218 GLU A O 1
ATOM 1595 N N . GLY A 1 227 ? 2.73380 9.77430 6.85715 1.000 42.16702 219 GLY A N 1
ATOM 1596 C CA . GLY A 1 227 ? 3.45304 9.57670 8.09784 1.000 37.96778 219 GLY A CA 1
ATOM 1597 C C . GLY A 1 227 ? 4.09734 10.84688 8.62956 1.000 40.49010 219 GLY A C 1
ATOM 1598 O O . GLY A 1 227 ? 4.34415 11.81227 7.90820 1.000 39.50198 219 GLY A O 1
ATOM 1599 N N . LEU A 1 228 ? 4.37050 10.82922 9.93209 1.000 39.40898 220 LEU A N 1
ATOM 1600 C CA . LEU A 1 228 ? 5.09444 11.89237 10.61493 1.000 42.12703 220 LEU A CA 1
ATOM 1601 C C . LEU A 1 228 ? 6.29916 11.27553 11.31110 1.000 43.93077 220 LEU A C 1
ATOM 1602 O O . LEU A 1 228 ? 6.14989 10.34378 12.10912 1.000 44.51679 220 LEU A O 1
ATOM 1607 N N . ARG A 1 229 ? 7.48850 11.79188 11.00556 1.000 42.12811 221 ARG A N 1
ATOM 1608 C CA . ARG A 1 229 ? 8.72332 11.36561 11.65433 1.000 42.28960 221 ARG A CA 1
ATOM 1609 C C . ARG A 1 229 ? 9.46206 12.59638 12.15297 1.000 43.05741 221 ARG A C 1
ATOM 1610 O O . ARG A 1 229 ? 9.84061 13.46134 11.35695 1.000 41.88554 221 ARG A O 1
ATOM 1618 N N . LEU A 1 230 ? 9.65552 12.67848 13.46678 1.000 42.12376 222 LEU A N 1
ATOM 1619 C CA . LEU A 1 230 ? 10.39382 13.77938 14.06700 1.000 42.00702 222 LEU A CA 1
ATOM 1620 C C . LEU A 1 230 ? 11.89715 13.54284 14.08051 1.000 39.30083 222 LEU A C 1
ATOM 1621 O O . LEU A 1 230 ? 12.64728 14.44025 14.47710 1.000 40.20361 222 LEU A O 1
ATOM 1626 N N . LYS A 1 231 ? 12.34969 12.36558 13.66131 1.000 42.48113 223 LYS A N 1
ATOM 1627 C CA . LYS A 1 231 ? 13.76511 12.05302 13.53879 1.000 44.96009 223 LYS A CA 1
ATOM 1628 C C . LYS A 1 231 ? 14.07486 11.73236 12.08320 1.000 41.23181 223 LYS A C 1
ATOM 1629 O O . LYS A 1 231 ? 13.24638 11.14384 11.38110 1.000 41.46968 223 LYS A O 1
ATOM 1635 N N . ILE A 1 232 ? 15.26349 12.13943 11.62806 1.000 42.38965 224 ILE A N 1
ATOM 1636 C CA . ILE A 1 232 ? 15.64499 11.91362 10.23940 1.000 40.52532 224 ILE A CA 1
ATOM 1637 C C . ILE A 1 232 ? 15.66624 10.41970 9.94542 1.000 40.80477 224 ILE A C 1
ATOM 1638 O O . ILE A 1 232 ? 16.13516 9.61025 10.75610 1.000 43.60336 224 ILE A O 1
ATOM 1643 N N . TYR A 1 233 ? 15.14656 10.04805 8.77597 1.000 43.49722 225 TYR A N 1
ATOM 1644 C CA . TYR A 1 233 ? 15.05065 8.65628 8.36159 1.000 46.63976 225 TYR A CA 1
ATOM 1645 C C . TYR A 1 233 ? 15.28961 8.56402 6.86091 1.000 45.70837 225 TYR A C 1
ATOM 1646 O O . TYR A 1 233 ? 15.27022 9.56711 6.14272 1.000 45.03162 225 TYR A O 1
ATOM 1655 N N . LYS A 1 234 ? 15.51517 7.34037 6.38978 1.000 48.60586 226 LYS A N 1
ATOM 1656 C CA . LYS A 1 234 ? 15.70661 7.06405 4.97292 1.000 55.18871 226 LYS A CA 1
ATOM 1657 C C . LYS A 1 234 ? 14.38995 6.60268 4.36096 1.000 58.24840 226 LYS A C 1
ATOM 1658 O O . LYS A 1 234 ? 13.61508 5.88520 5.00013 1.000 58.41695 226 LYS A O 1
ATOM 1664 N N . ASP A 1 235 ? 14.14141 7.01635 3.12155 1.000 60.15149 227 ASP A N 1
ATOM 1665 C CA . ASP A 1 235 ? 12.87435 6.74018 2.45857 1.000 65.24582 227 ASP A CA 1
ATOM 1666 C C . ASP A 1 235 ? 12.97811 5.43023 1.67025 1.000 68.78325 227 ASP A C 1
ATOM 1667 O O . ASP A 1 235 ? 13.89555 4.63203 1.88219 1.000 70.36513 227 ASP A O 1
ATOM 1672 N N . THR A 1 236 ? 12.03214 5.19483 0.75459 1.000 74.25057 228 THR A N 1
ATOM 1673 C CA . THR A 1 236 ? 12.01930 3.94958 -0.00771 1.000 73.39800 228 THR A CA 1
ATOM 1674 C C . THR A 1 236 ? 13.24799 3.81962 -0.89819 1.000 74.33873 228 THR A C 1
ATOM 1675 O O . THR A 1 236 ? 13.67762 2.70024 -1.20339 1.000 77.02721 228 THR A O 1
ATOM 1679 N N . GLU A 1 237 ? 13.82166 4.94619 -1.32733 1.000 74.23472 229 GLU A N 1
ATOM 1680 C CA . GLU A 1 237 ? 15.07384 4.91253 -2.07395 1.000 74.41218 229 GLU A CA 1
ATOM 1681 C C . GLU A 1 237 ? 16.26743 4.84724 -1.12896 1.000 76.91126 229 GLU A C 1
ATOM 1682 O O . GLU A 1 237 ? 17.21699 4.09370 -1.36947 1.000 89.32185 229 GLU A O 1
ATOM 1688 N N . GLY A 1 238 ? 16.23296 5.61884 -0.04726 1.000 74.01111 230 GLY A N 1
ATOM 1689 C CA . GLY A 1 238 ? 17.36766 5.70768 0.84420 1.000 75.71271 230 GLY A CA 1
ATOM 1690 C C . GLY A 1 238 ? 17.81183 7.14467 0.97593 1.000 73.56796 230 GLY A C 1
ATOM 1691 O O . GLY A 1 238 ? 18.94899 7.43420 1.35577 1.000 76.31013 230 GLY A O 1
ATOM 1692 N N . TYR A 1 239 ? 16.90578 8.05630 0.64274 1.000 66.44533 231 TYR A N 1
ATOM 1693 C CA . TYR A 1 239 ? 17.15256 9.48138 0.77081 1.000 61.21981 231 TYR A CA 1
ATOM 1694 C C . TYR A 1 239 ? 16.67916 9.95548 2.13458 1.000 55.00025 231 TYR A C 1
ATOM 1695 O O . TYR A 1 239 ? 15.63832 9.51699 2.63338 1.000 55.03073 231 TYR A O 1
ATOM 1704 N N . TYR A 1 240 ? 17.45795 10.84445 2.73796 1.000 50.54125 232 TYR A N 1
ATOM 1705 C CA . TYR A 1 240 ? 17.14747 11.32207 4.07522 1.000 44.26831 232 TYR A CA 1
ATOM 1706 C C . TYR A 1 240 ? 15.91600 12.21869 4.04850 1.000 42.87812 232 TYR A C 1
ATOM 1707 O O . TYR A 1 240 ? 15.78755 13.09806 3.19071 1.000 42.95409 232 TYR A O 1
ATOM 1716 N N . THR A 1 241 ? 15.00959 11.98510 4.99523 1.000 42.29947 233 THR A N 1
ATOM 1717 C CA . THR A 1 241 ? 13.70245 12.62123 5.01891 1.000 41.03254 233 THR A CA 1
ATOM 1718 C C . THR A 1 241 ? 13.36836 13.00510 6.45510 1.000 38.51964 233 THR A C 1
ATOM 1719 O O . THR A 1 241 ? 13.98074 12.51347 7.40598 1.000 40.95357 233 THR A O 1
ATOM 1723 N N . ILE A 1 242 ? 12.38690 13.89601 6.60571 1.000 35.75662 234 ILE A N 1
ATOM 1724 C CA . ILE A 1 242 ? 11.96047 14.37212 7.91715 1.000 36.44072 234 ILE A CA 1
ATOM 1725 C C . ILE A 1 242 ? 10.50558 14.81610 7.82684 1.000 35.93591 234 ILE A C 1
ATOM 1726 O O . ILE A 1 242 ? 10.02055 15.19915 6.75867 1.000 36.77473 234 ILE A O 1
ATOM 1731 N N . GLY A 1 243 ? 9.80504 14.74524 8.95772 1.000 35.03210 235 GLY A N 1
ATOM 1732 C CA . GLY A 1 243 ? 8.44883 15.27202 9.02148 1.000 34.49263 235 GLY A CA 1
ATOM 1733 C C . GLY A 1 243 ? 7.49847 14.47930 8.14449 1.000 35.54171 235 GLY A C 1
ATOM 1734 O O . GLY A 1 243 ? 7.47738 13.24325 8.17060 1.000 33.09607 235 GLY A O 1
ATOM 1735 N N . ILE A 1 244 ? 6.69985 15.19563 7.35438 1.000 37.55908 236 ILE A N 1
ATOM 1736 C CA . ILE A 1 244 ? 5.77166 14.56872 6.42037 1.000 36.47957 236 ILE A CA 1
ATOM 1737 C C . ILE A 1 244 ? 6.38759 14.54349 5.02633 1.000 37.50159 236 ILE A C 1
ATOM 1738 O O . ILE A 1 244 ? 6.13972 15.43635 4.20473 1.000 39.57269 236 ILE A O 1
ATOM 1743 N N . GLY A 1 245 ? 7.21022 13.52998 4.76151 1.000 35.54960 237 GLY A N 1
ATOM 1744 C CA . GLY A 1 245 ? 7.76949 13.33364 3.43082 1.000 37.63545 237 GLY A CA 1
ATOM 1745 C C . GLY A 1 245 ? 8.60705 14.47916 2.90976 1.000 38.56529 237 GLY A C 1
ATOM 1746 O O . GLY A 1 245 ? 8.66507 14.68664 1.69362 1.000 39.71002 237 GLY A O 1
ATOM 1747 N N . HIS A 1 246 ? 9.26782 15.22683 3.79243 1.000 36.53844 238 HIS A N 1
ATOM 1748 C CA . HIS A 1 246 ? 10.10717 16.34630 3.37752 1.000 40.16224 238 HIS A CA 1
ATOM 1749 C C . HIS A 1 246 ? 11.52182 15.84237 3.11099 1.000 39.66445 238 HIS A C 1
ATOM 1750 O O . HIS A 1 246 ? 12.27381 15.54789 4.04686 1.000 38.31061 238 HIS A O 1
ATOM 1757 N N . LEU A 1 247 ? 11.88128 15.75100 1.83384 1.000 40.95157 239 LEU A N 1
ATOM 1758 C CA . LEU A 1 247 ? 13.22218 15.33641 1.45032 1.000 40.41320 239 LEU A CA 1
ATOM 1759 C C . LEU A 1 247 ? 14.23732 16.39100 1.87830 1.000 39.53764 239 LEU A C 1
ATOM 1760 O O . LEU A 1 247 ? 14.02864 17.59215 1.68882 1.000 40.31254 239 LEU A O 1
ATOM 1765 N N . LEU A 1 248 ? 15.33685 15.93684 2.47782 1.000 37.62114 240 LEU A N 1
ATOM 1766 C CA . LEU A 1 248 ? 16.40828 16.82790 2.90777 1.000 39.66397 240 LEU A CA 1
ATOM 1767 C C . LEU A 1 248 ? 17.56399 16.86703 1.91622 1.000 42.35229 240 LEU A C 1
ATOM 1768 O O . LEU A 1 248 ? 17.96355 17.94747 1.47246 1.000 41.14900 240 LEU A O 1
ATOM 1773 N N . THR A 1 249 ? 18.10863 15.70743 1.55684 1.000 41.51296 241 THR A N 1
ATOM 1774 C CA . THR A 1 249 ? 19.20156 15.65032 0.59852 1.000 41.95768 241 THR A CA 1
ATOM 1775 C C . THR A 1 249 ? 19.23682 14.26987 -0.03708 1.000 45.05203 241 THR A C 1
ATOM 1776 O O . THR A 1 249 ? 18.79351 13.28356 0.55756 1.000 43.08020 241 THR A O 1
ATOM 1780 N N . LYS A 1 250 ? 19.75216 14.22124 -1.26319 1.000 46.45828 242 LYS A N 1
ATOM 1781 C CA . LYS A 1 250 ? 20.08919 12.96569 -1.91571 1.000 48.32795 242 LYS A CA 1
ATOM 1782 C C . LYS A 1 250 ? 21.47847 12.47581 -1.53995 1.000 44.32718 242 LYS A C 1
ATOM 1783 O O . LYS A 1 250 ? 21.82371 11.33199 -1.85580 1.000 45.75107 242 LYS A O 1
ATOM 1789 N N . SER A 1 251 ? 22.27343 13.31389 -0.87872 1.000 40.70510 243 SER A N 1
ATOM 1790 C CA . SER A 1 251 ? 23.62691 12.94087 -0.50935 1.000 41.08122 243 SER A CA 1
ATOM 1791 C C . SER A 1 251 ? 23.60440 11.77408 0.47748 1.000 41.80286 243 SER A C 1
ATOM 1792 O O . SER A 1 251 ? 22.67960 11.64861 1.28722 1.000 40.45444 243 SER A O 1
ATOM 1795 N N . PRO A 1 252 ? 24.61019 10.90064 0.42885 1.000 42.85307 244 PRO A N 1
ATOM 1796 C CA . PRO A 1 252 ? 24.62911 9.74677 1.33580 1.000 40.58112 244 PRO A CA 1
ATOM 1797 C C . PRO A 1 252 ? 25.20847 10.08824 2.69744 1.000 40.33051 244 PRO A C 1
ATOM 1798 O O . PRO A 1 252 ? 25.81316 9.23264 3.34947 1.000 44.65665 244 PRO A O 1
ATOM 1802 N N . SER A 1 253 ? 25.03783 11.33151 3.13609 1.000 39.37758 245 SER A N 1
ATOM 1803 C CA . SER A 1 253 ? 25.57060 11.79533 4.41009 1.000 40.27277 245 SER A CA 1
ATOM 1804 C C . SER A 1 253 ? 24.42330 12.28338 5.27985 1.000 39.86254 245 SER A C 1
ATOM 1805 O O . SER A 1 253 ? 23.68346 13.19144 4.88561 1.000 40.89054 245 SER A O 1
ATOM 1808 N N . LEU A 1 254 ? 24.27642 11.67674 6.45909 1.000 38.11249 246 LEU A N 1
ATOM 1809 C CA . LEU A 1 254 ? 23.29589 12.16351 7.42175 1.000 39.12447 246 LEU A CA 1
ATOM 1810 C C . LEU A 1 254 ? 23.67311 13.54428 7.94427 1.000 38.49017 246 LEU A C 1
ATOM 1811 O O . LEU A 1 254 ? 22.79002 14.34776 8.26799 1.000 38.71430 246 LEU A O 1
ATOM 1816 N N . ASN A 1 255 ? 24.97364 13.83945 8.02348 1.000 38.21356 247 ASN A N 1
ATOM 1817 C CA . ASN A 1 255 ? 25.40888 15.18006 8.40060 1.000 39.62331 247 ASN A CA 1
ATOM 1818 C C . ASN A 1 255 ? 24.99062 16.20604 7.35629 1.000 41.36749 247 ASN A C 1
ATOM 1819 O O . ASN A 1 255 ? 24.63215 17.33963 7.69675 1.000 41.15222 247 ASN A O 1
ATOM 1824 N N . ALA A 1 256 ? 25.03837 15.82913 6.07593 1.000 38.85413 248 ALA A N 1
ATOM 1825 C CA . ALA A 1 256 ? 24.54722 16.71781 5.02914 1.000 39.07995 248 ALA A CA 1
ATOM 1826 C C . ALA A 1 256 ? 23.04710 16.94036 5.16560 1.000 36.65286 248 ALA A C 1
ATOM 1827 O O . ALA A 1 256 ? 22.54830 18.04421 4.91738 1.000 35.04899 248 ALA A O 1
ATOM 1829 N N . ALA A 1 257 ? 22.31164 15.90171 5.56617 1.000 38.08764 249 ALA A N 1
ATOM 1830 C CA . ALA A 1 257 ? 20.87965 16.05589 5.79429 1.000 39.23907 249 ALA A CA 1
ATOM 1831 C C . ALA A 1 257 ? 20.60675 16.94711 6.99763 1.000 38.64755 249 ALA A C 1
ATOM 1832 O O . ALA A 1 257 ? 19.70787 17.79553 6.95810 1.000 40.78750 249 ALA A O 1
ATOM 1834 N N . LYS A 1 258 ? 21.37044 16.76713 8.07749 1.000 37.55571 250 LYS A N 1
ATOM 1835 C CA . LYS A 1 258 ? 21.18409 17.60056 9.26023 1.000 42.27720 250 LYS A CA 1
ATOM 1836 C C . LYS A 1 258 ? 21.48486 19.06166 8.95456 1.000 44.05674 250 LYS A C 1
ATOM 1837 O O . LYS A 1 258 ? 20.83508 19.96383 9.49567 1.000 45.20102 250 LYS A O 1
ATOM 1843 N N . SER A 1 259 ? 22.46671 19.31417 8.08601 1.000 44.28927 251 SER A N 1
ATOM 1844 C CA . SER A 1 259 ? 22.76610 20.68517 7.68779 1.000 45.86458 251 SER A CA 1
ATOM 1845 C C . SER A 1 259 ? 21.58695 21.31280 6.95557 1.000 42.13167 251 SER A C 1
ATOM 1846 O O . SER A 1 259 ? 21.27845 22.49348 7.15645 1.000 39.57623 251 SER A O 1
ATOM 1849 N N . GLU A 1 260 ? 20.91155 20.53618 6.10440 1.000 41.97028 252 GLU A N 1
ATOM 1850 C CA . GLU A 1 260 ? 19.72499 21.04580 5.42450 1.000 43.87242 252 GLU A CA 1
ATOM 1851 C C . GLU A 1 260 ? 18.56722 21.22306 6.39846 1.000 43.15517 252 GLU A C 1
ATOM 1852 O O . GLU A 1 260 ? 17.79768 22.18479 6.28821 1.000 43.98648 252 GLU A O 1
ATOM 1858 N N . LEU A 1 261 ? 18.42745 20.30344 7.35658 1.000 42.03483 253 LEU A N 1
ATOM 1859 C CA . LEU A 1 261 ? 17.35813 20.41084 8.34447 1.000 42.56489 253 LEU A CA 1
ATOM 1860 C C . LEU A 1 261 ? 17.53150 21.65513 9.20628 1.000 42.96700 253 LEU A C 1
ATOM 1861 O O . LEU A 1 261 ? 16.57086 22.39341 9.45301 1.000 45.47925 253 LEU A O 1
ATOM 1866 N N . ASP A 1 262 ? 18.75805 21.90493 9.67125 1.000 44.46411 254 ASP A N 1
ATOM 1867 C CA . ASP A 1 262 ? 19.00590 23.06264 10.52469 1.000 46.45943 254 ASP A CA 1
ATOM 1868 C C . ASP A 1 262 ? 18.75445 24.36656 9.77782 1.000 48.28624 254 ASP A C 1
ATOM 1869 O O . ASP A 1 262 ? 18.28103 25.34584 10.36584 1.000 51.29387 254 ASP A O 1
ATOM 1874 N N . LYS A 1 263 ? 19.06136 24.39852 8.47938 1.000 47.08704 255 LYS A N 1
ATOM 1875 C CA . LYS A 1 263 ? 18.82568 25.60789 7.69836 1.000 47.04083 255 LYS A CA 1
ATOM 1876 C C . LYS A 1 263 ? 17.33504 25.88923 7.55161 1.000 49.68206 255 LYS A C 1
ATOM 1877 O O . LYS A 1 263 ? 16.90677 27.04736 7.61792 1.000 51.13001 255 LYS A O 1
ATOM 1879 N N . ALA A 1 264 ? 16.52732 24.84351 7.35885 1.000 47.77559 256 ALA A N 1
ATOM 1880 C CA . ALA A 1 264 ? 15.09315 25.04567 7.18587 1.000 47.65646 256 ALA A CA 1
ATOM 1881 C C . ALA A 1 264 ? 14.39960 25.34872 8.50903 1.000 48.48440 256 ALA A C 1
ATOM 1882 O O . ALA A 1 264 ? 13.41410 26.09465 8.53209 1.000 50.05325 256 ALA A O 1
ATOM 1884 N N . ILE A 1 265 ? 14.89836 24.79513 9.61207 1.000 46.18877 257 ILE A N 1
ATOM 1885 C CA . ILE A 1 265 ? 14.25990 24.97035 10.91364 1.000 48.93384 257 ILE A CA 1
ATOM 1886 C C . ILE A 1 265 ? 14.69273 26.27056 11.58117 1.000 52.05687 257 ILE A C 1
ATOM 1887 O O . ILE A 1 265 ? 13.86003 27.00539 12.11841 1.000 49.80590 257 ILE A O 1
ATOM 1892 N N . GLY A 1 266 ? 15.98675 26.57717 11.56358 1.000 53.22665 258 GLY A N 1
ATOM 1893 C CA . GLY A 1 266 ? 16.51084 27.74454 12.24022 1.000 55.48315 258 GLY A CA 1
ATOM 1894 C C . GLY A 1 266 ? 17.26248 27.46236 13.52360 1.000 60.53278 258 GLY A C 1
ATOM 1895 O O . GLY A 1 266 ? 17.55515 28.40593 14.26792 1.000 62.54315 258 GLY A O 1
ATOM 1896 N N . ARG A 1 267 ? 17.58423 26.20173 13.80551 1.000 57.69998 259 ARG A N 1
ATOM 1897 C CA . ARG A 1 267 ? 18.31185 25.83217 15.00925 1.000 59.62918 259 ARG A CA 1
ATOM 1898 C C . ARG A 1 267 ? 19.07424 24.54511 14.73848 1.000 58.77276 259 ARG A C 1
ATOM 1899 O O . ARG A 1 267 ? 18.77903 23.81479 13.78876 1.000 55.46606 259 ARG A O 1
ATOM 1907 N N . ASN A 1 268 ? 20.06839 24.27704 15.58034 1.000 60.07233 260 ASN A N 1
ATOM 1908 C CA . ASN A 1 268 ? 20.76398 22.99824 15.52504 1.000 60.36119 260 ASN A CA 1
ATOM 1909 C C . ASN A 1 268 ? 19.83311 21.90743 16.03736 1.000 55.72026 260 ASN A C 1
ATOM 1910 O O . ASN A 1 268 ? 19.35347 21.97469 17.17391 1.000 59.17389 260 ASN A O 1
ATOM 1915 N N . THR A 1 269 ? 19.57105 20.90779 15.19832 1.000 52.86111 261 THR A N 1
ATOM 1916 C CA . THR A 1 269 ? 18.59026 19.87707 15.50571 1.000 51.10596 261 THR A CA 1
ATOM 1917 C C . THR A 1 269 ? 19.19584 18.52560 15.84319 1.000 50.17348 261 THR A C 1
ATOM 1918 O O . THR A 1 269 ? 18.57454 17.76016 16.58204 1.000 48.25458 261 THR A O 1
ATOM 1922 N N . ASN A 1 270 ? 20.38540 18.21441 15.32142 1.000 50.73581 262 ASN A N 1
ATOM 1923 C CA . ASN A 1 270 ? 20.97012 16.87361 15.42683 1.000 52.37767 262 ASN A CA 1
ATOM 1924 C C . ASN A 1 270 ? 20.01843 15.81137 14.88093 1.000 47.97751 262 ASN A C 1
ATOM 1925 O O . ASN A 1 270 ? 20.04923 14.65005 15.29560 1.000 48.92205 262 ASN A O 1
ATOM 1930 N N . GLY A 1 271 ? 19.16068 16.20859 13.94532 1.000 47.15239 263 GLY A N 1
ATOM 1931 C CA . GLY A 1 271 ? 18.26689 15.28442 13.28369 1.000 46.40014 263 GLY A CA 1
ATOM 1932 C C . GLY A 1 271 ? 16.92693 15.06480 13.94742 1.000 43.75517 263 GLY A C 1
ATOM 1933 O O . GLY A 1 271 ? 16.19785 14.15655 13.53330 1.000 45.49908 263 GLY A O 1
ATOM 1934 N N . VAL A 1 272 ? 16.57450 15.85448 14.96030 1.000 44.08435 264 VAL A N 1
ATOM 1935 C CA . VAL A 1 272 ? 15.29402 15.72307 15.64551 1.000 45.11612 264 VAL A CA 1
ATOM 1936 C C . VAL A 1 272 ? 14.61519 17.08558 15.69221 1.000 43.01185 264 VAL A C 1
ATOM 1937 O O . VAL A 1 272 ? 15.27427 18.11602 15.87125 1.000 41.58377 264 VAL A O 1
ATOM 1941 N N . ILE A 1 273 ? 13.29274 17.08943 15.52035 1.000 42.02735 265 ILE A N 1
ATOM 1942 C CA . ILE A 1 273 ? 12.49897 18.31164 15.49236 1.000 42.06704 265 ILE A CA 1
ATOM 1943 C C . ILE A 1 273 ? 11.21914 18.08571 16.28847 1.000 40.12702 265 ILE A C 1
ATOM 1944 O O . ILE A 1 273 ? 10.86684 16.95841 16.63970 1.000 42.05422 265 ILE A O 1
ATOM 1949 N N . THR A 1 274 ? 10.52213 19.18138 16.57220 1.000 38.93566 266 THR A N 1
ATOM 1950 C CA . THR A 1 274 ? 9.24983 19.12403 17.27347 1.000 42.07737 266 THR A CA 1
ATOM 1951 C C . THR A 1 274 ? 8.10077 18.98674 16.27795 1.000 43.90046 266 THR A C 1
ATOM 1952 O O . THR A 1 274 ? 8.26973 19.13948 15.06556 1.000 43.08517 266 THR A O 1
ATOM 1956 N N . LYS A 1 275 ? 6.91243 18.68779 16.81013 1.000 41.46350 267 LYS A N 1
ATOM 1957 C CA . LYS A 1 275 ? 5.73738 18.55441 15.95491 1.000 43.60656 267 LYS A CA 1
ATOM 1958 C C . LYS A 1 275 ? 5.38352 19.88174 15.29703 1.000 45.77239 267 LYS A C 1
ATOM 1959 O O . LYS A 1 275 ? 4.99132 19.91549 14.12486 1.000 44.66713 267 LYS A O 1
ATOM 1965 N N . ASP A 1 276 ? 5.52064 20.98625 16.03359 1.000 46.85522 268 ASP A N 1
ATOM 1966 C CA . ASP A 1 276 ? 5.21843 22.29386 15.46200 1.000 48.41868 268 ASP A CA 1
ATOM 1967 C C . ASP A 1 276 ? 6.22095 22.66680 14.37756 1.000 46.94143 268 ASP A C 1
ATOM 1968 O O . ASP A 1 276 ? 5.85852 23.30576 13.38268 1.000 44.26787 268 ASP A O 1
ATOM 1973 N N . GLU A 1 277 ? 7.48647 22.27919 14.55282 1.000 44.17921 269 GLU A N 1
ATOM 1974 C CA . GLU A 1 277 ? 8.48565 22.54002 13.52261 1.000 42.73631 269 GLU A CA 1
ATOM 1975 C C . GLU A 1 277 ? 8.21261 21.71489 12.27108 1.000 41.62366 269 GLU A C 1
ATOM 1976 O O . GLU A 1 277 ? 8.39258 22.20178 11.14841 1.000 40.92686 269 GLU A O 1
ATOM 1982 N N . ALA A 1 278 ? 7.77856 20.46357 12.44395 1.000 40.87234 270 ALA A N 1
ATOM 1983 C CA . ALA A 1 278 ? 7.39179 19.65160 11.29532 1.000 41.53330 270 ALA A CA 1
ATOM 1984 C C . ALA A 1 278 ? 6.14758 20.21364 10.62207 1.000 43.01592 270 ALA A C 1
ATOM 1985 O O . ALA A 1 278 ? 6.02413 20.16575 9.39235 1.000 39.94579 270 ALA A O 1
ATOM 1987 N N . GLU A 1 279 ? 5.21465 20.74915 11.41320 1.000 40.57021 271 GLU A N 1
ATOM 1988 C CA . GLU A 1 279 ? 4.01517 21.35103 10.84193 1.000 43.65827 271 GLU A CA 1
ATOM 1989 C C . GLU A 1 279 ? 4.35377 22.61407 10.06126 1.000 44.54531 271 GLU A C 1
ATOM 1990 O O . GLU A 1 279 ? 3.78611 22.86062 8.99037 1.000 42.07743 271 GLU A O 1
ATOM 1996 N N . LYS A 1 280 ? 5.27937 23.42433 10.57981 1.000 42.36341 272 LYS A N 1
ATOM 1997 C CA . LYS A 1 280 ? 5.70986 24.61195 9.85086 1.000 45.64768 272 LYS A CA 1
ATOM 1998 C C . LYS A 1 280 ? 6.44908 24.23325 8.57349 1.000 45.18781 272 LYS A C 1
ATOM 1999 O O . LYS A 1 280 ? 6.22574 24.83759 7.51849 1.000 45.37201 272 LYS A O 1
ATOM 2005 N N . LEU A 1 281 ? 7.33410 23.23604 8.65160 1.000 42.63482 273 LEU A N 1
ATOM 2006 C CA . LEU A 1 281 ? 7.99892 22.73303 7.45388 1.000 42.88106 273 LEU A CA 1
ATOM 2007 C C . LEU A 1 281 ? 6.98667 22.21785 6.43962 1.000 42.14314 273 LEU A C 1
ATOM 2008 O O . LEU A 1 281 ? 7.14331 22.42751 5.23038 1.000 41.40536 273 LEU A O 1
ATOM 2013 N N . PHE A 1 282 ? 5.93907 21.54056 6.91592 1.000 38.34788 274 PHE A N 1
ATOM 2014 C CA . PHE A 1 282 ? 4.90638 21.04076 6.01628 1.000 38.47367 274 PHE A CA 1
ATOM 2015 C C . PHE A 1 282 ? 4.05521 22.17278 5.45595 1.000 39.16419 274 PHE A C 1
ATOM 2016 O O . PHE A 1 282 ? 3.58767 22.08689 4.31495 1.000 37.18231 274 PHE A O 1
ATOM 2024 N N . ASN A 1 283 ? 3.84042 23.23421 6.23699 1.000 42.38460 275 ASN A N 1
ATOM 2025 C CA . ASN A 1 283 ? 3.07861 24.37368 5.73663 1.000 42.64607 275 ASN A CA 1
ATOM 2026 C C . ASN A 1 283 ? 3.79662 25.04282 4.57227 1.000 42.90947 275 ASN A C 1
ATOM 2027 O O . ASN A 1 283 ? 3.15590 25.53904 3.63805 1.000 42.72759 275 ASN A O 1
ATOM 2032 N N . GLN A 1 284 ? 5.13000 25.06636 4.61158 1.000 41.52062 276 GLN A N 1
ATOM 2033 C CA . GLN A 1 284 ? 5.89189 25.63036 3.50379 1.000 44.43802 276 GLN A CA 1
ATOM 2034 C C . GLN A 1 284 ? 5.82946 24.72687 2.27867 1.000 42.56887 276 GLN A C 1
ATOM 2035 O O . GLN A 1 284 ? 5.79279 25.21392 1.14233 1.000 41.35119 276 GLN A O 1
ATOM 2041 N N . ASP A 1 285 ? 5.81844 23.40764 2.49002 1.000 38.87806 277 ASP A N 1
ATOM 2042 C CA . ASP A 1 285 ? 5.67841 22.48108 1.37194 1.000 38.60191 277 ASP A CA 1
ATOM 2043 C C . ASP A 1 285 ? 4.31514 22.62336 0.70992 1.000 37.79496 277 ASP A C 1
ATOM 2044 O O . ASP A 1 285 ? 4.19649 22.49175 -0.51387 1.000 39.06558 277 ASP A O 1
ATOM 2049 N N . VAL A 1 286 ? 3.27533 22.89194 1.50212 1.000 36.84581 278 VAL A N 1
ATOM 2050 C CA . VAL A 1 286 ? 1.94974 23.11218 0.93423 1.000 36.45950 278 VAL A CA 1
ATOM 2051 C C . VAL A 1 286 ? 1.93291 24.38617 0.09990 1.000 36.33654 278 VAL A C 1
ATOM 2052 O O . VAL A 1 286 ? 1.36867 24.41551 -1.00064 1.000 32.64379 278 VAL A O 1
ATOM 2056 N N . ASP A 1 287 ? 2.55557 25.45520 0.60417 1.000 36.98938 279 ASP A N 1
ATOM 2057 C CA . ASP A 1 287 ? 2.59740 26.70895 -0.14177 1.000 40.04173 279 ASP A CA 1
ATOM 2058 C C . ASP A 1 287 ? 3.32646 26.53798 -1.46722 1.000 39.32220 279 ASP A C 1
ATOM 2059 O O . ASP A 1 287 ? 2.90816 27.09319 -2.48921 1.000 39.53146 279 ASP A O 1
ATOM 2064 N N . ALA A 1 288 ? 4.41952 25.77110 -1.47027 1.000 37.41968 280 ALA A N 1
ATOM 2065 C CA . ALA A 1 288 ? 5.13078 25.50709 -2.71610 1.000 39.96621 280 ALA A CA 1
ATOM 2066 C C . ALA A 1 288 ? 4.26437 24.71381 -3.68606 1.000 36.13038 280 ALA A C 1
ATOM 2067 O O . ALA A 1 288 ? 4.20939 25.02752 -4.88071 1.000 38.20818 280 ALA A O 1
ATOM 2069 N N . ALA A 1 289 ? 3.57354 23.68494 -3.18907 1.000 34.45991 281 ALA A N 1
ATOM 2070 C CA . ALA A 1 289 ? 2.69840 22.89846 -4.05092 1.000 34.86734 281 ALA A CA 1
ATOM 2071 C C . ALA A 1 289 ? 1.52012 23.72019 -4.55643 1.000 33.71460 281 ALA A C 1
ATOM 2072 O O . ALA A 1 289 ? 1.06545 23.51792 -5.68787 1.000 31.81025 281 ALA A O 1
ATOM 2074 N N . VAL A 1 290 ? 1.01522 24.64650 -3.73979 1.000 34.66319 282 VAL A N 1
ATOM 2075 C CA . VAL A 1 290 ? -0.08388 25.50164 -4.17611 1.000 34.52763 282 VAL A CA 1
ATOM 2076 C C . VAL A 1 290 ? 0.39298 26.48110 -5.24279 1.000 34.32907 282 VAL A C 1
ATOM 2077 O O . VAL A 1 290 ? -0.32886 26.77152 -6.20461 1.000 32.76295 282 VAL A O 1
ATOM 2081 N N . ARG A 1 291 ? 1.61705 26.99736 -5.09851 1.000 32.99553 283 ARG A N 1
ATOM 2082 C C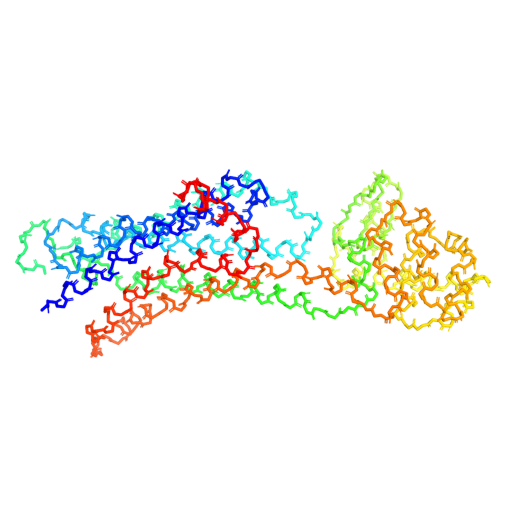A . ARG A 1 291 ? 2.16590 27.89010 -6.11474 1.000 36.40348 283 ARG A CA 1
ATOM 2083 C C . ARG A 1 291 ? 2.37170 27.15901 -7.43616 1.000 38.28267 283 ARG A C 1
ATOM 2084 O O . ARG A 1 291 ? 2.15801 27.73131 -8.51131 1.000 38.23630 283 ARG A O 1
ATOM 2092 N N . GLY A 1 292 ? 2.78665 25.89186 -7.37707 1.000 36.74697 284 GLY A N 1
ATOM 2093 C CA . GLY A 1 292 ? 2.94182 25.11614 -8.59456 1.000 37.41769 284 GLY A CA 1
ATOM 2094 C C . GLY A 1 292 ? 1.62333 24.78734 -9.26383 1.000 35.76233 284 GLY A C 1
ATOM 2095 O O . GLY A 1 292 ? 1.54560 24.73295 -10.49536 1.000 39.77110 284 GLY A O 1
ATOM 2096 N N . ILE A 1 293 ? 0.57214 24.56565 -8.47133 1.000 33.59289 285 ILE A N 1
ATOM 2097 C CA . ILE A 1 293 ? -0.74445 24.29340 -9.04031 1.000 35.30276 285 ILE A CA 1
ATOM 2098 C C . ILE A 1 293 ? -1.28136 25.52571 -9.75912 1.000 34.22583 285 ILE A C 1
ATOM 2099 O O . ILE A 1 293 ? -1.84783 25.42565 -10.85505 1.000 34.53443 285 ILE A O 1
ATOM 2104 N N . LEU A 1 294 ? -1.10250 26.70764 -9.16240 1.000 32.71096 286 LEU A N 1
ATOM 2105 C CA . LEU A 1 294 ? -1.62773 27.92814 -9.76491 1.000 36.76587 286 LEU A CA 1
ATOM 2106 C C . LEU A 1 294 ? -0.87450 28.30197 -11.03483 1.000 36.79262 286 LEU A C 1
ATOM 2107 O O . LEU A 1 294 ? -1.44759 28.93481 -11.92861 1.000 40.14538 286 LEU A O 1
ATOM 2112 N N . ARG A 1 295 ? 0.40094 27.92390 -11.13340 1.000 37.49453 287 ARG A N 1
ATOM 2113 C CA . ARG A 1 295 ? 1.17291 28.16967 -12.34426 1.000 36.89751 287 ARG A CA 1
ATOM 2114 C C . ARG A 1 295 ? 0.77821 27.24621 -13.48867 1.000 37.09005 287 ARG A C 1
ATOM 2115 O O . ARG A 1 295 ? 1.00254 27.59320 -14.65292 1.000 35.69677 287 ARG A O 1
ATOM 2123 N N . ASN A 1 296 ? 0.19930 26.08783 -13.18629 1.000 35.72055 288 ASN A N 1
ATOM 2124 C CA . ASN A 1 296 ? -0.20503 25.13558 -14.21172 1.000 33.14165 288 ASN A CA 1
ATOM 2125 C C . ASN A 1 296 ? -1.55203 25.55118 -14.79250 1.000 34.43812 288 ASN A C 1
ATOM 2126 O O . ASN A 1 296 ? -2.52981 25.71429 -14.05440 1.000 34.20505 288 ASN A O 1
ATOM 2131 N N . ALA A 1 297 ? -1.60439 25.71219 -16.11740 1.000 34.83291 289 ALA A N 1
ATOM 2132 C CA . ALA A 1 297 ? -2.82526 26.16426 -16.77581 1.000 36.65937 289 ALA A CA 1
ATOM 2133 C C . ALA A 1 297 ? -3.94597 25.13446 -16.71314 1.000 31.86695 289 ALA A C 1
ATOM 2134 O O . ALA A 1 297 ? -5.11550 25.50362 -16.86057 1.000 32.25892 289 ALA A O 1
ATOM 2136 N N . LYS A 1 298 ? -3.62152 23.85909 -16.50549 1.000 34.65529 290 LYS A N 1
ATOM 2137 C CA . LYS A 1 298 ? -4.64031 22.82022 -16.41869 1.000 36.56225 290 LYS A CA 1
ATOM 2138 C C . LYS A 1 298 ? -5.15983 22.61795 -15.00210 1.000 35.48872 290 LYS A C 1
ATOM 2139 O O . LYS A 1 298 ? -6.32627 22.24805 -14.82555 1.000 33.81060 290 LYS A O 1
ATOM 2145 N N . LEU A 1 299 ? -4.32568 22.85667 -13.99118 1.000 33.86797 291 LEU A N 1
ATOM 2146 C CA . LEU A 1 299 ? -4.71049 22.61512 -12.60627 1.000 34.60791 291 LEU A CA 1
ATOM 2147 C C . LEU A 1 299 ? -5.34200 23.82987 -11.94079 1.000 34.64568 291 LEU A C 1
ATOM 2148 O O . LEU A 1 299 ? -6.21793 23.66793 -11.08252 1.000 36.43745 291 LEU A O 1
ATOM 2153 N N . LYS A 1 300 ? -4.91849 25.03734 -12.31438 1.000 34.71671 292 LYS A N 1
ATOM 2154 C CA . LYS A 1 300 ? -5.43601 26.24126 -11.66591 1.000 35.64306 292 LYS A CA 1
ATOM 2155 C C . LYS A 1 300 ? -6.95299 26.37724 -11.75275 1.000 37.42772 292 LYS A C 1
ATOM 2156 O O . LYS A 1 300 ? -7.57870 26.65960 -10.71572 1.000 38.11183 292 LYS A O 1
ATOM 2162 N N . PRO A 1 301 ? -7.60749 26.21314 -12.91353 1.000 37.35422 293 PRO A N 1
ATOM 2163 C CA . PRO A 1 301 ? -9.07322 26.39365 -12.92560 1.000 38.37920 293 PRO A CA 1
ATOM 2164 C C . PRO A 1 301 ? -9.80483 25.41700 -12.02027 1.000 37.46099 293 PRO A C 1
ATOM 2165 O O . PRO A 1 301 ? -10.83041 25.77752 -11.42971 1.000 36.67536 293 PRO A O 1
ATOM 2169 N N . VAL A 1 302 ? -9.30419 24.18769 -11.88988 1.000 35.32227 294 VAL A N 1
ATOM 2170 C CA . VAL A 1 302 ? -9.94500 23.21634 -11.00873 1.000 38.37045 294 VAL A CA 1
ATOM 2171 C C . VAL A 1 302 ? -9.73861 23.60509 -9.54976 1.000 35.06781 294 VAL A C 1
ATOM 2172 O O . VAL A 1 302 ? -10.68486 23.61566 -8.75424 1.000 37.54159 294 VAL A O 1
ATOM 2176 N N . TYR A 1 303 ? -8.49774 23.93660 -9.18121 1.000 33.83711 295 TYR A N 1
ATOM 2177 C CA . TYR A 1 303 ? -8.19979 24.31539 -7.80328 1.000 36.11883 295 TYR A CA 1
ATOM 2178 C C . TYR A 1 303 ? -9.00508 25.53640 -7.37541 1.000 37.61382 295 TYR A C 1
ATOM 2179 O O . TYR A 1 303 ? -9.50940 25.59200 -6.24720 1.000 35.25797 295 TYR A O 1
ATOM 2188 N N . ASP A 1 304 ? -9.13341 26.52717 -8.26257 1.000 35.72050 296 ASP A N 1
ATOM 2189 C CA . ASP A 1 304 ? -9.90108 27.72367 -7.93299 1.000 38.28358 296 ASP A CA 1
ATOM 2190 C C . ASP A 1 304 ? -11.36397 27.39586 -7.66767 1.000 37.18632 296 ASP A C 1
ATOM 2191 O O . ASP A 1 304 ? -12.01265 28.06377 -6.85440 1.000 37.16281 296 ASP A O 1
ATOM 2196 N N . SER A 1 305 ? -11.89762 26.37290 -8.33623 1.000 35.56646 297 SER A N 1
ATOM 2197 C CA . SER A 1 305 ? -13.29577 26.00296 -8.16559 1.000 38.85171 297 SER A CA 1
ATOM 2198 C C . SER A 1 305 ? -13.54100 25.15659 -6.92284 1.000 42.49791 297 SER A C 1
ATOM 2199 O O . SER A 1 305 ? -14.68366 25.08262 -6.45773 1.000 41.90323 297 SER A O 1
ATOM 2202 N N . LEU A 1 306 ? -12.50639 24.52558 -6.37501 1.000 39.25843 298 LEU A N 1
ATOM 2203 C CA . LEU A 1 306 ? -12.68813 23.59087 -5.27480 1.000 37.07033 298 LEU A CA 1
ATOM 2204 C C . LEU A 1 306 ? -12.75111 24.31500 -3.93550 1.000 36.25968 298 LEU A C 1
ATOM 2205 O O . LEU A 1 306 ? -12.19948 25.40622 -3.76218 1.000 35.38021 298 LEU A O 1
ATOM 2210 N N . ASP A 1 307 ? -13.43732 23.68807 -2.98313 1.000 37.94837 299 ASP A N 1
ATOM 2211 C CA . ASP A 1 307 ? -13.49499 24.18133 -1.61727 1.000 35.31769 299 ASP A CA 1
ATOM 2212 C C . ASP A 1 307 ? -12.22104 23.78553 -0.87025 1.000 34.75548 299 ASP A C 1
ATOM 2213 O O . ASP A 1 307 ? -11.36578 23.06290 -1.38697 1.000 36.51061 299 ASP A O 1
ATOM 2218 N N . ALA A 1 308 ? -12.10306 24.25181 0.37602 1.000 35.63184 300 ALA A N 1
ATOM 2219 C CA . ALA A 1 308 ? -10.85389 24.09278 1.11760 1.000 35.58540 300 ALA A CA 1
ATOM 2220 C C . ALA A 1 308 ? -10.49116 22.62498 1.31199 1.000 34.93570 300 ALA A C 1
ATOM 2221 O O . ALA A 1 308 ? -9.31797 22.25034 1.20164 1.000 35.51379 300 ALA A O 1
ATOM 2223 N N . VAL A 1 309 ? -11.47974 21.77816 1.60334 1.000 32.72864 301 VAL A N 1
ATOM 2224 C CA . VAL A 1 309 ? -11.18773 20.37143 1.86166 1.000 32.91278 301 VAL A CA 1
ATOM 2225 C C . VAL A 1 309 ? -10.88179 19.63780 0.56153 1.000 33.25885 301 VAL A C 1
ATOM 2226 O O . VAL A 1 309 ? -9.98501 18.78697 0.50951 1.000 30.99369 301 VAL A O 1
ATOM 2230 N N . ARG A 1 310 ? -11.61822 19.94883 -0.50727 1.000 33.95806 302 ARG A N 1
ATOM 2231 C CA . ARG A 1 310 ? -11.33940 19.31455 -1.79019 1.000 32.92807 302 ARG A CA 1
ATOM 2232 C C . ARG A 1 310 ? -10.03192 19.81519 -2.38855 1.000 29.17706 302 ARG A C 1
ATOM 2233 O O . ARG A 1 310 ? -9.38815 19.09301 -3.15701 1.000 29.56860 302 ARG A O 1
ATOM 2241 N N . ARG A 1 311 ? -9.62057 21.03771 -2.04651 1.000 29.66765 303 ARG A N 1
ATOM 2242 C CA . ARG A 1 311 ? -8.29106 21.49596 -2.42990 1.000 30.09997 303 ARG A CA 1
ATOM 2243 C C . ARG A 1 311 ? -7.20343 20.71422 -1.70559 1.000 31.18736 303 ARG A C 1
ATOM 2244 O O . ARG A 1 311 ? -6.11471 20.51600 -2.25599 1.000 31.13937 303 ARG A O 1
ATOM 2252 N N . ALA A 1 312 ? -7.47383 20.26484 -0.47708 1.000 32.27956 304 ALA A N 1
ATOM 2253 C CA . ALA A 1 312 ? -6.48903 19.46540 0.24439 1.000 30.13767 304 ALA A CA 1
ATOM 2254 C C . ALA A 1 312 ? -6.30323 18.10017 -0.40601 1.000 28.54169 304 ALA A C 1
ATOM 2255 O O . ALA A 1 312 ? -5.19261 17.55772 -0.41528 1.000 28.39330 304 ALA A O 1
ATOM 2257 N N . ALA A 1 313 ? -7.38016 17.52501 -0.94719 1.000 26.20801 305 ALA A N 1
ATOM 2258 C CA . ALA A 1 313 ? -7.25513 16.26977 -1.67852 1.000 28.50649 305 ALA A CA 1
ATOM 2259 C C . ALA A 1 313 ? -6.46129 16.45228 -2.96539 1.000 30.40224 305 ALA A C 1
ATOM 2260 O O . ALA A 1 313 ? -5.72649 15.54547 -3.37289 1.000 30.10171 305 ALA A O 1
ATOM 2262 N N . LEU A 1 314 ? -6.59387 17.61153 -3.61507 1.000 28.66770 306 LEU A N 1
ATOM 2263 C CA . LEU A 1 314 ? -5.80005 17.88296 -4.80830 1.000 28.84891 306 LEU A CA 1
ATOM 2264 C C . LEU A 1 314 ? -4.33215 18.08862 -4.45530 1.000 30.41844 306 LEU A C 1
ATOM 2265 O O . LEU A 1 314 ? -3.44371 17.62943 -5.18292 1.000 30.88497 306 LEU A O 1
ATOM 2270 N N . ILE A 1 315 ? -4.05803 18.77508 -3.34230 1.000 28.38271 307 ILE A N 1
ATOM 2271 C CA . ILE A 1 315 ? -2.68098 18.91616 -2.88057 1.000 33.02511 307 ILE A CA 1
ATOM 2272 C C . ILE A 1 315 ? -2.11942 17.56110 -2.46727 1.000 34.26846 307 ILE A C 1
ATOM 2273 O O . ILE A 1 315 ? -0.92728 17.28707 -2.66227 1.000 30.92559 307 ILE A O 1
ATOM 2278 N N . ASN A 1 316 ? -2.96560 16.69046 -1.90869 1.000 33.88739 308 ASN A N 1
ATOM 2279 C CA . ASN A 1 316 ? -2.53776 15.33840 -1.56064 1.000 34.07192 308 ASN A CA 1
ATOM 2280 C C . ASN A 1 316 ? -2.00859 14.59971 -2.78505 1.000 32.25128 308 ASN A C 1
ATOM 2281 O O . ASN A 1 316 ? -0.94595 13.96941 -2.73445 1.000 32.86994 308 ASN A O 1
ATOM 2286 N N . MET A 1 317 ? -2.73978 14.66939 -3.90004 1.000 31.90149 309 MET A N 1
ATOM 2287 C CA . MET A 1 317 ? -2.29824 13.99029 -5.11429 1.000 34.21882 309 MET A CA 1
ATOM 2288 C C . MET A 1 317 ? -1.00819 14.59750 -5.64847 1.000 33.56123 309 MET A C 1
ATOM 2289 O O . MET A 1 317 ? -0.11982 13.87365 -6.11252 1.000 34.87669 309 MET A O 1
ATOM 2294 N N . VAL A 1 318 ? -0.88646 15.92610 -5.58836 1.000 32.60652 310 VAL A N 1
ATOM 2295 C CA . VAL A 1 318 ? 0.32452 16.58816 -6.06640 1.000 34.00404 310 VAL A CA 1
ATOM 2296 C C . VAL A 1 318 ? 1.53205 16.14509 -5.24897 1.000 35.41028 310 VAL A C 1
ATOM 2297 O O . VAL A 1 318 ? 2.62900 15.95230 -5.78716 1.000 35.20436 310 VAL A O 1
ATOM 2301 N N . PHE A 1 319 ? 1.34991 15.96437 -3.93885 1.000 34.62999 311 PHE A N 1
ATOM 2302 C CA . PHE A 1 319 ? 2.44953 15.51142 -3.09490 1.000 36.08521 311 PHE A CA 1
ATOM 2303 C C . PHE A 1 319 ? 2.85809 14.07519 -3.39724 1.000 37.68911 311 PHE A C 1
ATOM 2304 O O . PHE A 1 319 ? 4.00189 13.69867 -3.12215 1.000 38.49402 311 PHE A O 1
ATOM 2312 N N . GLN A 1 320 ? 1.95949 13.27206 -3.96419 1.000 35.71138 312 GLN A N 1
ATOM 2313 C CA . GLN A 1 320 ? 2.23969 11.87356 -4.26356 1.000 36.78879 312 GLN A CA 1
ATOM 2314 C C . GLN A 1 320 ? 2.72256 11.64965 -5.69113 1.000 37.53501 312 GLN A C 1
ATOM 2315 O O . GLN A 1 320 ? 3.62713 10.83911 -5.91094 1.000 41.01035 312 GLN A O 1
ATOM 2321 N N . MET A 1 321 ? 2.15070 12.35277 -6.66931 1.000 37.22276 313 MET A N 1
ATOM 2322 C CA . MET A 1 321 ? 2.46974 12.12308 -8.06980 1.000 38.60667 313 MET A CA 1
ATOM 2323 C C . MET A 1 321 ? 3.06333 13.32855 -8.78537 1.000 37.74665 313 MET A C 1
ATOM 2324 O O . MET A 1 321 ? 3.55549 13.17175 -9.90807 1.000 38.99106 313 MET A O 1
ATOM 2329 N N . GLY A 1 322 ? 3.03072 14.51288 -8.18823 1.000 37.06503 314 GLY A N 1
ATOM 2330 C CA . GLY A 1 322 ? 3.54229 15.70185 -8.83495 1.000 34.62480 314 GLY A CA 1
ATOM 2331 C C . GLY A 1 322 ? 2.48319 16.42352 -9.65134 1.000 34.61399 314 GLY A C 1
ATOM 2332 O O . GLY A 1 322 ? 1.44725 15.87040 -10.01804 1.000 32.40388 314 GLY A O 1
ATOM 2333 N N . GLU A 1 323 ? 2.76700 17.69684 -9.93978 1.000 36.46495 315 GLU A N 1
ATOM 2334 C CA . GLU A 1 323 ? 1.81562 18.52118 -10.68009 1.000 36.43606 315 GLU A CA 1
ATOM 2335 C C . GLU A 1 323 ? 1.56215 17.96345 -12.07521 1.000 34.86203 315 GLU A C 1
ATOM 2336 O O . GLU A 1 323 ? 0.42946 18.00039 -12.57059 1.000 34.77281 315 GLU A O 1
ATOM 2342 N N . THR A 1 324 ? 2.60460 17.44281 -12.72545 1.000 36.13001 316 THR A N 1
ATOM 2343 C CA . THR A 1 324 ? 2.43334 16.87866 -14.06033 1.000 36.53588 316 THR A CA 1
ATOM 2344 C C . THR A 1 324 ? 1.56994 15.62359 -14.02008 1.000 36.63334 316 THR A C 1
ATOM 2345 O O . THR A 1 324 ? 0.72365 15.41632 -14.89833 1.000 38.75904 316 THR A O 1
ATOM 2349 N N . GLY A 1 325 ? 1.75832 14.78364 -13.00000 1.000 37.86955 317 GLY A N 1
ATOM 2350 C CA . GLY A 1 325 ? 0.96163 13.57187 -12.89576 1.000 35.91487 317 GLY A CA 1
ATOM 2351 C C . GLY A 1 325 ? -0.51347 13.85432 -12.68605 1.000 35.61477 317 GLY A C 1
ATOM 2352 O O . GLY A 1 325 ? -1.37129 13.20499 -13.28995 1.000 37.47651 317 GLY A O 1
ATOM 2353 N N . VAL A 1 326 ? -0.82941 14.82728 -11.82812 1.000 35.15727 318 VAL A N 1
ATOM 2354 C CA . VAL A 1 326 ? -2.22447 15.19207 -11.60134 1.000 36.26770 318 VAL A CA 1
ATOM 2355 C C . VAL A 1 326 ? -2.82646 15.80453 -12.85905 1.000 35.80804 318 VAL A C 1
ATOM 2356 O O . VAL A 1 326 ? -4.00174 15.58042 -13.17361 1.000 36.64746 318 VAL A O 1
ATOM 2360 N N . ALA A 1 327 ? -2.03004 16.57781 -13.60335 1.000 37.44173 319 ALA A N 1
ATOM 2361 C CA . ALA A 1 327 ? -2.52623 17.22728 -14.81223 1.000 39.70255 319 ALA A CA 1
ATOM 2362 C C . ALA A 1 327 ? -2.97644 16.22715 -15.86818 1.000 39.82818 319 ALA A C 1
ATOM 2363 O O . ALA A 1 327 ? -3.79178 16.57616 -16.72980 1.000 43.76469 319 ALA A O 1
ATOM 2365 N N . GLY A 1 328 ? -2.46782 14.99910 -15.82189 1.000 37.15497 320 GLY A N 1
ATOM 2366 C CA . GLY A 1 328 ? -2.88848 13.94177 -16.71952 1.000 40.61576 320 GLY A CA 1
ATOM 2367 C C . GLY A 1 328 ? -4.27998 13.40022 -16.49107 1.000 46.82905 320 GLY A C 1
ATOM 2368 O O . GLY A 1 328 ? -4.73939 12.56395 -17.27195 1.000 46.85977 320 GLY A O 1
ATOM 2369 N N . PHE A 1 329 ? -4.97093 13.84891 -15.44358 1.000 45.08531 321 PHE A N 1
ATOM 2370 C CA . PHE A 1 329 ? -6.33061 13.39080 -15.14879 1.000 44.38219 321 PHE A CA 1
ATOM 2371 C C . PHE A 1 329 ? -7.36252 14.33828 -15.76302 1.000 44.67786 321 PHE A C 1
ATOM 2372 O O . PHE A 1 329 ? -8.24952 14.85493 -15.08779 1.000 45.79852 321 PHE A O 1
ATOM 2380 N N . THR A 1 330 ? -7.23657 14.54140 -17.07858 1.000 46.31642 322 THR A N 1
A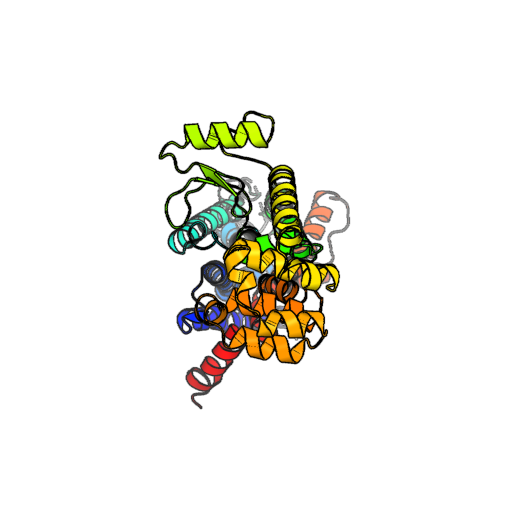TOM 2381 C CA . THR A 1 330 ? -8.02831 15.56508 -17.75859 1.000 46.64358 322 THR A CA 1
ATOM 2382 C C . THR A 1 330 ? -9.52580 15.34273 -17.57538 1.000 43.36352 322 THR A C 1
ATOM 2383 O O . THR A 1 330 ? -10.27813 16.29902 -17.35484 1.000 45.86504 322 THR A O 1
ATOM 2387 N N . ASN A 1 331 ? -9.97966 14.09169 -17.66238 1.000 44.50127 323 ASN A N 1
ATOM 2388 C CA . ASN A 1 331 ? -11.40712 13.82010 -17.52307 1.000 49.11139 323 ASN A CA 1
ATOM 2389 C C . ASN A 1 331 ? -11.86724 14.00409 -16.08159 1.000 51.10386 323 ASN A C 1
ATOM 2390 O O . ASN A 1 331 ? -12.88632 14.65486 -15.82364 1.000 51.62334 323 ASN A O 1
ATOM 2395 N N . SER A 1 332 ? -11.12743 13.43777 -15.12603 1.000 47.84509 324 SER A N 1
ATOM 2396 C CA . SER A 1 332 ? -11.51538 13.56390 -13.72491 1.000 48.32378 324 SER A CA 1
ATOM 2397 C C . SER A 1 332 ? -11.42557 15.01015 -13.25449 1.000 47.13521 324 SER A C 1
ATOM 2398 O O . SER A 1 332 ? -12.23656 15.45479 -12.43396 1.000 46.16535 324 SER A O 1
ATOM 2401 N N . LEU A 1 333 ? -10.44946 15.76232 -13.76895 1.000 45.95690 325 LEU A N 1
ATOM 2402 C CA . LEU A 1 333 ? -10.29127 17.15299 -13.35508 1.000 44.23530 325 LEU A CA 1
ATOM 2403 C C . LEU A 1 333 ? -11.47185 18.00541 -13.80463 1.000 45.98608 325 LEU A C 1
ATOM 2404 O O . LEU A 1 333 ? -11.95191 18.85690 -13.04688 1.000 44.01271 325 LEU A O 1
ATOM 2409 N N . ARG A 1 334 ? -11.95430 17.79341 -15.03294 1.000 46.27659 326 ARG A N 1
ATOM 2410 C CA . ARG A 1 334 ? -13.05432 18.60905 -15.53793 1.000 50.61316 326 ARG A CA 1
ATOM 2411 C C . ARG A 1 334 ? -14.36634 18.28082 -14.83417 1.000 47.91509 326 ARG A C 1
ATOM 2412 O O . ARG A 1 334 ? -15.19476 19.17486 -14.62611 1.000 46.62702 326 ARG A O 1
ATOM 2420 N N . MET A 1 335 ? -14.57302 17.01762 -14.45174 1.000 48.03583 327 MET A N 1
ATOM 2421 C CA . MET A 1 335 ? -15.76615 16.67744 -13.68540 1.000 50.32710 327 MET A CA 1
ATOM 2422 C C . MET A 1 335 ? -15.68886 17.22968 -12.26991 1.000 46.52918 327 MET A C 1
ATOM 2423 O O . MET A 1 335 ? -16.72146 17.56298 -11.67761 1.000 46.41274 327 MET A O 1
ATOM 2428 N N . LEU A 1 336 ? -14.47934 17.33408 -11.71561 1.000 45.24684 328 LEU A N 1
ATOM 2429 C CA . LEU A 1 336 ? -14.31158 17.99589 -10.42763 1.000 42.31536 328 LEU A CA 1
ATOM 2430 C C . LEU A 1 336 ? -14.65932 19.47559 -10.52647 1.000 43.65616 328 LEU A C 1
ATOM 2431 O O . LEU A 1 336 ? -15.33994 20.02246 -9.65051 1.000 43.32382 328 LEU A O 1
ATOM 2436 N N . GLN A 1 337 ? -14.20431 20.14071 -11.59155 1.000 42.86603 329 GLN A N 1
ATOM 2437 C CA . GLN A 1 337 ? -14.52692 21.55204 -11.76847 1.000 43.51963 329 GLN A CA 1
ATOM 2438 C C . GLN A 1 337 ? -15.99977 21.75337 -12.09631 1.000 42.02821 329 GLN A C 1
ATOM 2439 O O . GLN A 1 337 ? -16.55735 22.81757 -11.80580 1.000 41.50792 329 GLN A O 1
ATOM 2445 N N . GLN A 1 338 ? -16.64143 20.75667 -12.70128 1.000 44.44782 330 GLN A N 1
ATOM 2446 C CA . GLN A 1 338 ? -18.08121 20.78670 -12.92272 1.000 47.35447 330 GLN A CA 1
ATOM 2447 C C . GLN A 1 338 ? -18.86893 20.33323 -11.70213 1.000 51.17046 330 GLN A C 1
ATOM 2448 O O . GLN A 1 338 ? -20.08317 20.12190 -11.80938 1.000 53.88742 330 GLN A O 1
ATOM 2454 N N . LYS A 1 339 ? -18.20194 20.17581 -10.55602 1.000 45.47403 331 LYS A N 1
ATOM 2455 C CA . LYS A 1 339 ? -18.80993 19.72936 -9.30353 1.000 45.51163 331 LYS A CA 1
ATOM 2456 C C . LYS A 1 339 ? -19.52331 18.38835 -9.44997 1.000 45.34200 331 LYS A C 1
ATOM 2457 O O . LYS A 1 339 ? -20.44197 18.08213 -8.68492 1.000 44.11872 331 LYS A O 1
ATOM 2463 N N . ARG A 1 340 ? -19.11126 17.58001 -10.42597 1.000 48.04248 332 ARG A N 1
ATOM 2464 C CA . ARG A 1 340 ? -19.66057 16.23871 -10.61480 1.000 48.86653 332 ARG A CA 1
ATOM 2465 C C . ARG A 1 340 ? -18.82552 15.25183 -9.79848 1.000 49.51279 332 ARG A C 1
ATOM 2466 O O . ARG A 1 340 ? -18.00371 14.49159 -10.31353 1.000 51.88927 332 ARG A O 1
ATOM 2474 N N . TRP A 1 341 ? -19.06053 15.28712 -8.48326 1.000 47.30120 333 TRP A N 1
ATOM 2475 C CA . TRP A 1 341 ? -18.19786 14.57547 -7.54312 1.000 45.77558 333 TRP A CA 1
ATOM 2476 C C . TRP A 1 341 ? -18.25865 13.06773 -7.75605 1.000 48.68362 333 TRP A C 1
ATOM 2477 O O . TRP A 1 341 ? -17.22169 12.40121 -7.85255 1.000 49.95784 333 TRP A O 1
ATOM 24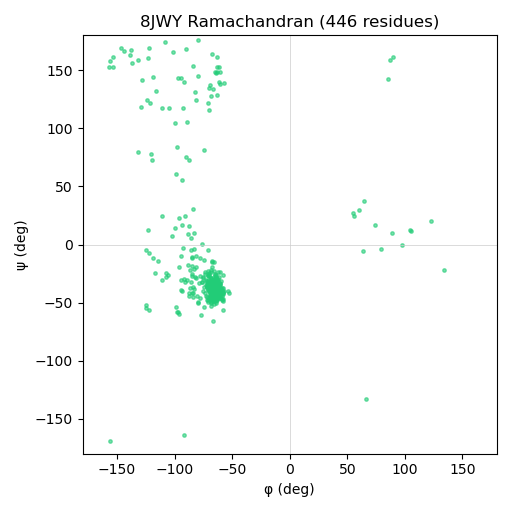88 N N . ASP A 1 342 ? -19.46945 12.50921 -7.82222 1.000 51.48622 334 ASP A N 1
ATOM 2489 C CA . ASP A 1 342 ? -19.60692 11.05783 -7.90120 1.000 52.41795 334 ASP A CA 1
ATOM 2490 C C . ASP A 1 342 ? -19.05122 10.51495 -9.21249 1.000 51.73322 334 ASP A C 1
ATOM 2491 O O . ASP A 1 342 ? -18.47412 9.42182 -9.24172 1.000 49.89359 334 ASP A O 1
ATOM 2496 N N . GLU A 1 343 ? -19.20916 11.26297 -10.30672 1.000 55.43773 335 GLU A N 1
ATOM 2497 C CA . GLU A 1 343 ? -18.63718 10.82949 -11.57735 1.000 53.75324 335 GLU A CA 1
ATOM 2498 C C . GLU A 1 343 ? -17.11437 10.85347 -11.53239 1.000 51.75354 335 GLU A C 1
ATOM 2499 O O . GLU A 1 343 ? -16.45752 9.94590 -12.05628 1.000 50.92567 335 GLU A O 1
ATOM 2505 N N . ALA A 1 344 ? -16.53637 11.88439 -10.91107 1.000 50.39241 336 ALA A N 1
ATOM 2506 C CA . ALA A 1 344 ? -15.08398 11.96019 -10.79692 1.000 50.62445 336 ALA A CA 1
ATOM 2507 C C . ALA A 1 344 ? -14.54066 10.82636 -9.93891 1.000 51.24338 336 ALA A C 1
ATOM 2508 O O . ALA A 1 344 ? -13.44634 10.31166 -10.19601 1.000 51.04971 336 ALA A O 1
ATOM 2510 N N . ALA A 1 345 ? -15.29547 10.42189 -8.91595 1.000 48.67809 337 ALA A N 1
ATOM 2511 C CA . ALA A 1 345 ? -14.87022 9.31603 -8.06497 1.000 47.67347 337 ALA A CA 1
ATOM 2512 C C . ALA A 1 345 ? -14.74627 8.02519 -8.86409 1.000 47.78330 337 ALA A C 1
ATOM 2513 O O . ALA A 1 345 ? -13.76545 7.28497 -8.72446 1.000 48.75520 337 ALA A O 1
ATOM 2515 N N . VAL A 1 346 ? -15.73874 7.73927 -9.70975 1.000 48.72116 338 VAL A N 1
ATOM 2516 C CA . VAL A 1 346 ? -15.70876 6.52041 -10.51373 1.000 50.89386 338 VAL A CA 1
ATOM 2517 C C . VAL A 1 346 ? -14.51539 6.53602 -11.46002 1.000 49.90951 338 VAL A C 1
ATOM 2518 O O . VAL A 1 346 ? -13.83795 5.51778 -11.64812 1.000 50.65998 338 VAL A O 1
ATOM 2522 N N . ASN A 1 347 ? -14.22980 7.69449 -12.05742 1.000 50.07588 339 ASN A N 1
ATOM 2523 C CA . ASN A 1 347 ? -13.12017 7.79445 -13.00008 1.000 51.65527 339 ASN A CA 1
ATOM 2524 C C . ASN A 1 347 ? -11.77851 7.64707 -12.29327 1.000 51.68812 339 ASN A C 1
ATOM 2525 O O . ASN A 1 347 ? -10.89179 6.92649 -12.76693 1.000 50.84091 339 ASN A O 1
ATOM 2530 N N . LEU A 1 348 ? -11.60819 8.33137 -11.15883 1.000 48.00881 340 LEU A N 1
ATOM 2531 C CA . LEU A 1 348 ? -10.34557 8.25286 -10.43213 1.000 47.19632 340 LEU A CA 1
ATOM 2532 C C . LEU A 1 348 ? -10.08760 6.84851 -9.90165 1.000 50.79027 340 LEU A C 1
ATOM 2533 O O . LEU A 1 348 ? -8.92788 6.43832 -9.77939 1.000 53.57446 340 LEU A O 1
ATOM 2538 N N . ALA A 1 349 ? -11.14685 6.09771 -9.58899 1.000 47.90938 341 ALA A N 1
ATOM 2539 C CA . ALA A 1 349 ? -10.97663 4.72673 -9.12456 1.000 51.19515 341 ALA A CA 1
ATOM 2540 C C . ALA A 1 349 ? -10.51369 3.79400 -10.23492 1.000 54.52986 341 ALA A C 1
ATOM 2541 O O . ALA A 1 349 ? -9.92779 2.74595 -9.94296 1.000 54.47583 341 ALA A O 1
ATOM 2543 N N . LYS A 1 350 ? -10.76096 4.14909 -11.49550 1.000 53.08217 342 LYS A N 1
ATOM 2544 C CA . LYS A 1 350 ? -10.33723 3.35328 -12.63824 1.000 56.65371 342 LYS A CA 1
ATOM 2545 C C . LYS A 1 350 ? -8.92759 3.70069 -13.10578 1.000 55.08136 342 LYS A C 1
ATOM 2546 O O . LYS A 1 350 ? -8.54510 3.32826 -14.22066 1.000 57.20458 342 LYS A O 1
ATOM 2552 N N . SER A 1 351 ? -8.15093 4.39694 -12.28383 1.000 51.92540 343 SER A N 1
ATOM 2553 C CA . SER A 1 351 ? -6.83606 4.88234 -12.67204 1.000 50.98601 343 SER A CA 1
ATOM 2554 C C . SER A 1 351 ? -5.73287 3.99517 -12.10213 1.000 52.79910 343 SER A C 1
ATOM 2555 O O . SER A 1 351 ? -5.95282 3.16617 -11.21608 1.000 51.91869 343 SER A O 1
ATOM 2558 N N . ARG A 1 352 ? -4.52280 4.18402 -12.63617 1.000 55.73819 344 ARG A N 1
ATOM 2559 C CA . ARG A 1 352 ? -3.36757 3.44253 -12.14210 1.000 55.22895 344 ARG A CA 1
ATOM 2560 C C . ARG A 1 352 ? -2.99470 3.86434 -10.72867 1.000 53.42594 344 ARG A C 1
ATOM 2561 O O . ARG A 1 352 ? -2.50107 3.04306 -9.94740 1.000 53.28010 344 ARG A O 1
ATOM 2569 N N . TRP A 1 353 ? -3.21579 5.13633 -10.38947 1.000 51.39114 345 TRP A N 1
ATOM 2570 C CA . TRP A 1 353 ? -2.91738 5.61674 -9.04465 1.000 47.47955 345 TRP A CA 1
ATOM 2571 C C . TRP A 1 353 ? -3.75009 4.88128 -8.00244 1.000 45.21395 345 TRP A C 1
ATOM 2572 O O . TRP A 1 353 ? -3.26291 4.57984 -6.90651 1.000 45.75141 345 TRP A O 1
ATOM 2583 N N . TYR A 1 354 ? -5.00515 4.57000 -8.33228 1.000 46.88552 346 TYR A N 1
ATOM 2584 C CA . TYR A 1 354 ? -5.83243 3.77445 -7.43167 1.000 47.97906 346 TYR A CA 1
ATOM 2585 C C . TYR A 1 354 ? -5.28509 2.35899 -7.29577 1.000 50.39081 346 TYR A C 1
ATOM 2586 O O . TYR A 1 354 ? -5.12943 1.84789 -6.18210 1.000 48.70597 346 TYR A O 1
ATOM 2595 N N . ASN A 1 355 ? -4.97992 1.71135 -8.42282 1.000 52.78548 347 ASN A N 1
ATOM 2596 C CA . ASN A 1 355 ? -4.54044 0.32041 -8.38050 1.000 52.60541 347 ASN A CA 1
ATOM 2597 C C . ASN A 1 355 ? -3.22356 0.16076 -7.63056 1.000 53.18215 347 ASN A C 1
ATOM 2598 O O . ASN A 1 355 ? -2.98845 -0.88169 -7.00888 1.000 58.30588 347 ASN A O 1
ATOM 2603 N N . GLN A 1 356 ? -2.35952 1.17712 -7.66469 1.000 51.51429 348 GLN A N 1
ATOM 2604 C CA . GLN A 1 356 ? -1.06450 1.06529 -7.00156 1.000 50.77219 348 GLN A CA 1
ATOM 2605 C C . GLN A 1 356 ? -1.17143 1.31184 -5.50037 1.000 48.97456 348 GLN A C 1
ATOM 2606 O O . GLN A 1 356 ? -0.57203 0.57809 -4.70643 1.000 49.83575 348 GLN A O 1
ATOM 2612 N N . THR A 1 357 ? -1.91895 2.33719 -5.09156 1.000 47.70056 349 THR A N 1
ATOM 2613 C CA . THR A 1 357 ? -2.11339 2.67328 -3.67963 1.000 43.18058 349 THR A CA 1
ATOM 2614 C C . THR A 1 357 ? -3.60287 2.87384 -3.43512 1.000 42.95850 349 THR A C 1
ATOM 2615 O O . THR A 1 357 ? -4.08519 4.01169 -3.36039 1.000 43.63463 349 THR A O 1
ATOM 2619 N N . PRO A 1 358 ? -4.36294 1.78416 -3.29150 1.000 48.17033 350 PRO A N 1
ATOM 2620 C CA . PRO A 1 358 ? -5.82476 1.92533 -3.19672 1.000 44.91097 350 PRO A CA 1
ATOM 2621 C C . PRO A 1 358 ? -6.29469 2.54712 -1.89755 1.000 43.35182 350 PRO A C 1
ATOM 2622 O O . PRO A 1 358 ? -7.30987 3.25341 -1.90013 1.000 43.72772 350 PRO A O 1
ATOM 2626 N N . ASN A 1 359 ? -5.59570 2.30702 -0.78793 1.000 41.58712 351 ASN A N 1
ATOM 2627 C CA . ASN A 1 359 ? -6.05440 2.82424 0.49667 1.000 41.28419 351 ASN A CA 1
ATOM 2628 C C . ASN A 1 359 ? -5.95568 4.34294 0.54179 1.000 39.75646 351 ASN A C 1
ATOM 2629 O O . ASN A 1 359 ? -6.91702 5.02765 0.91177 1.000 39.92329 351 ASN A O 1
ATOM 2634 N N . ARG A 1 360 ? -4.79864 4.88896 0.16355 1.000 38.12725 352 ARG A N 1
ATOM 2635 C CA . ARG A 1 360 ? -4.65420 6.33921 0.11669 1.000 38.67492 352 ARG A CA 1
ATOM 2636 C C . ARG A 1 360 ? -5.57077 6.94487 -0.93920 1.000 37.62306 352 ARG A C 1
ATOM 2637 O O . ARG A 1 360 ? -6.17517 8.00002 -0.71589 1.000 36.28973 352 ARG A O 1
ATOM 2645 N N . ALA A 1 361 ? -5.70414 6.27764 -2.08895 1.000 38.25873 353 ALA A N 1
ATOM 2646 C CA . ALA A 1 361 ? -6.55458 6.79839 -3.15497 1.000 39.69323 353 ALA A CA 1
ATOM 2647 C C . ALA A 1 361 ? -8.02305 6.78958 -2.75216 1.000 37.88294 353 ALA A C 1
ATOM 2648 O O . ALA A 1 361 ? -8.75497 7.74264 -3.04163 1.000 36.54610 353 ALA A O 1
ATOM 2650 N N . LYS A 1 362 ? -8.47424 5.72074 -2.09119 1.000 39.61434 354 LYS A N 1
ATOM 2651 C CA . LYS A 1 362 ? -9.85955 5.66699 -1.63498 1.000 39.54444 354 LYS A CA 1
ATOM 2652 C C . LYS A 1 362 ? -10.15513 6.78541 -0.64304 1.000 36.03746 354 LYS A C 1
ATOM 2653 O O . LYS A 1 362 ? -11.25272 7.35514 -0.64564 1.000 35.66539 354 LYS A O 1
ATOM 2659 N N . ARG A 1 363 ? -9.18345 7.12012 0.20849 1.000 34.26747 355 ARG A N 1
ATOM 2660 C CA . ARG A 1 363 ? -9.38235 8.20484 1.16413 1.000 35.10687 355 ARG A CA 1
ATOM 2661 C C . ARG A 1 363 ? -9.39593 9.55902 0.46591 1.000 34.34794 355 ARG A C 1
ATOM 2662 O O . ARG A 1 363 ? -10.18879 10.43913 0.82074 1.000 33.25472 355 ARG A O 1
ATOM 2670 N N . VAL A 1 364 ? -8.52707 9.74315 -0.53003 1.000 32.60631 356 VAL A N 1
ATOM 2671 C CA . VAL A 1 364 ? -8.50555 10.99681 -1.27614 1.000 32.35273 356 VAL A CA 1
ATOM 2672 C C . VAL A 1 364 ? -9.76361 11.13409 -2.12418 1.000 29.00931 356 VAL A C 1
ATOM 2673 O O . VAL A 1 364 ? -10.35130 12.21843 -2.21842 1.000 32.68562 356 VAL A O 1
ATOM 2677 N N . ILE A 1 365 ? -10.20188 10.03899 -2.74663 1.000 29.64696 357 ILE A N 1
ATOM 2678 C CA . ILE A 1 365 ? -11.39288 10.08607 -3.58887 1.000 33.39687 357 ILE A CA 1
ATOM 2679 C C . ILE A 1 365 ? -12.63569 10.35081 -2.74643 1.000 33.41372 357 ILE A C 1
ATOM 2680 O O . ILE A 1 365 ? -13.54042 11.08496 -3.16406 1.000 32.31932 357 ILE A O 1
ATOM 2685 N N . THR A 1 366 ? -12.69750 9.76823 -1.54541 1.000 32.78012 358 THR A N 1
ATOM 2686 C CA . THR A 1 366 ? -13.81033 10.05080 -0.64354 1.000 33.57017 358 THR A CA 1
ATOM 2687 C C . THR A 1 366 ? -13.84490 11.52651 -0.26323 1.000 32.97574 358 THR A C 1
ATOM 2688 O O . THR A 1 366 ? -14.92332 12.12034 -0.14002 1.000 34.53283 358 THR A O 1
ATOM 2692 N N . THR A 1 367 ? -12.67042 12.13640 -0.08185 1.000 29.44638 359 THR A N 1
ATOM 2693 C CA . THR A 1 367 ? -12.60853 13.56850 0.19085 1.000 31.03397 359 THR A CA 1
ATOM 2694 C C . THR A 1 367 ? -13.21202 14.37547 -0.95342 1.000 35.03443 359 THR A C 1
ATOM 2695 O O . THR A 1 367 ? -13.95661 15.33495 -0.71957 1.000 33.86850 359 THR A O 1
ATOM 2699 N N . PHE A 1 368 ? -12.90118 13.99986 -2.19939 1.000 33.46452 360 PHE A N 1
ATOM 2700 C CA . PHE A 1 368 ? -13.46394 14.69727 -3.35333 1.000 31.90647 360 PHE A CA 1
ATOM 2701 C C . PHE A 1 368 ? -14.98119 14.56801 -3.39189 1.000 34.73871 360 PHE A C 1
ATOM 2702 O O . PHE A 1 368 ? -15.68749 15.52808 -3.72216 1.000 36.92564 360 PHE A O 1
ATOM 2710 N N . ARG A 1 369 ? -15.49892 13.38369 -3.06103 1.000 35.37840 361 ARG A N 1
ATOM 2711 C CA . ARG A 1 369 ? -16.93771 13.14938 -3.12579 1.000 38.26935 361 ARG A CA 1
ATOM 2712 C C . ARG A 1 369 ? -17.68028 13.96653 -2.07709 1.000 40.31749 361 ARG A C 1
ATOM 2713 O O . ARG A 1 369 ? -18.67156 14.63878 -2.38427 1.000 42.70718 361 ARG A O 1
ATOM 2721 N N . THR A 1 370 ? -17.21201 13.92143 -0.83191 1.000 36.97790 362 THR A N 1
ATOM 2722 C CA . THR A 1 370 ? -17.94443 14.50095 0.28559 1.000 37.78166 362 THR A CA 1
ATOM 2723 C C . THR A 1 370 ? -17.52003 15.92418 0.61247 1.000 37.27028 362 THR A C 1
ATOM 2724 O O . THR A 1 370 ? -18.34487 16.71117 1.09079 1.000 40.05029 362 THR A O 1
ATOM 2728 N N . GLY A 1 371 ? -16.26022 16.27605 0.37014 1.000 36.84482 363 GLY A N 1
ATOM 2729 C CA . GLY A 1 371 ? -15.76309 17.55241 0.83954 1.000 33.59426 363 GLY A CA 1
ATOM 2730 C C . GLY A 1 371 ? -15.51705 17.60009 2.32791 1.000 35.44418 363 GLY A C 1
ATOM 2731 O O . GLY A 1 371 ? -15.41031 18.68935 2.89705 1.000 35.09586 363 GLY A O 1
ATOM 2732 N N . THR A 1 372 ? -15.43390 16.44170 2.97619 1.000 34.82555 364 THR A N 1
ATOM 2733 C CA . THR A 1 372 ? -15.20557 16.32243 4.40754 1.000 37.15354 364 THR A CA 1
ATOM 2734 C C . THR A 1 372 ? -13.95374 15.49142 4.66064 1.000 35.17934 364 THR A C 1
ATOM 2735 O O . THR A 1 372 ? -13.39928 14.86273 3.75483 1.000 32.06103 364 THR A O 1
ATOM 2739 N N . TRP A 1 373 ? -13.51160 15.49446 5.91821 1.000 32.56459 365 TRP A N 1
ATOM 2740 C CA . TRP A 1 373 ? -12.39097 14.67718 6.35885 1.000 30.48152 365 TRP A CA 1
ATOM 2741 C C . TRP A 1 373 ? -12.83148 13.31163 6.87019 1.000 30.07507 365 TRP A C 1
ATOM 2742 O O . TRP A 1 373 ? -12.11050 12.69905 7.66653 1.000 30.48979 365 TRP A O 1
ATOM 2753 N N . ASP A 1 374 ? -13.99382 12.82305 6.42951 1.000 31.86663 366 ASP A N 1
ATOM 2754 C CA . ASP A 1 374 ? -14.57946 11.63207 7.03799 1.000 32.33190 366 ASP A CA 1
ATOM 2755 C C . ASP A 1 374 ? -13.69975 10.40011 6.86250 1.000 32.47894 366 ASP A C 1
ATOM 2756 O O . ASP A 1 374 ? -13.67530 9.53167 7.74239 1.000 34.92417 366 ASP A O 1
ATOM 2761 N N . ALA A 1 375 ? -12.97099 10.30098 5.74727 1.000 30.62444 367 ALA A N 1
ATOM 2762 C CA . ALA A 1 375 ? -12.17373 9.10163 5.51098 1.000 31.31147 367 ALA A CA 1
ATOM 2763 C C . ALA A 1 375 ? -10.97163 9.03405 6.44285 1.000 30.47088 367 ALA A C 1
ATOM 2764 O O . ALA A 1 375 ? -10.48257 7.94026 6.74696 1.000 31.42822 367 ALA A O 1
ATOM 2766 N N . TYR A 1 376 ? -10.49576 10.18211 6.91381 1.000 28.16699 368 TYR A N 1
ATOM 2767 C CA . TYR A 1 376 ? -9.35993 10.23036 7.81999 1.000 32.46823 368 TYR A CA 1
ATOM 2768 C C . TYR A 1 376 ? -9.78791 10.20318 9.27975 1.000 37.59712 368 TYR A C 1
ATOM 2769 O O . TYR A 1 376 ? -9.04480 9.68936 10.12723 1.000 37.00941 368 TYR A O 1
ATOM 2778 N N . ARG A 1 377 ? -10.97458 10.73494 9.58655 1.000 35.68176 369 ARG A N 1
ATOM 2779 C CA . ARG A 1 377 ? -11.54647 10.55547 10.91602 1.000 37.11813 369 ARG A CA 1
ATOM 2780 C C . ARG A 1 377 ? -11.82012 9.08575 11.18125 1.000 38.74650 369 ARG A C 1
ATOM 2781 O O . ARG A 1 377 ? -11.50938 8.56665 12.25860 1.000 39.01376 369 ARG A O 1
ATOM 2789 N N . SER A 1 378 ? -12.38596 8.39713 10.18759 1.000 38.99209 370 SER A N 1
ATOM 2790 C CA . SER A 1 378 ? -12.67398 6.97394 10.31861 1.000 40.38110 370 SER A CA 1
ATOM 2791 C C . SER A 1 378 ? -11.40472 6.16969 10.56523 1.000 42.25934 370 SER A C 1
ATOM 2792 O O . SER A 1 378 ? -11.41590 5.20255 11.33597 1.000 45.40017 370 SER A O 1
ATOM 2795 N N . THR A 1 379 ? -10.29929 6.55170 9.91996 1.000 40.42284 371 THR A N 1
ATOM 2796 C CA . THR A 1 379 ? -9.02684 5.89425 10.19901 1.000 41.85837 371 THR A CA 1
ATOM 2797 C C . THR A 1 379 ? -8.63895 6.06471 11.66358 1.000 45.43536 371 THR A C 1
ATOM 2798 O O . THR A 1 379 ? -8.08719 5.14527 12.27682 1.000 45.17307 371 THR A O 1
ATOM 2802 N N . LEU A 1 380 ? -8.96575 7.21611 12.25658 1.000 43.77623 372 LEU A N 1
ATOM 2803 C CA . LEU A 1 380 ? -8.63077 7.44344 13.66010 1.000 45.60955 372 LEU A CA 1
ATOM 2804 C C . LEU A 1 380 ? -9.53246 6.63700 14.58947 1.000 48.00351 372 LEU A C 1
ATOM 2805 O O . LEU A 1 380 ? -9.05868 6.07037 15.58138 1.000 49.26357 372 LEU A O 1
ATOM 2810 N N . GLN A 1 381 ? -10.83362 6.57646 14.28826 1.000 46.25404 373 GLN A N 1
ATOM 2811 C CA . GLN A 1 381 ? -11.76165 5.83198 15.13500 1.000 47.66852 373 GLN A CA 1
ATOM 2812 C C . GLN A 1 381 ? -11.49216 4.33177 15.09874 1.000 52.38589 373 GLN A C 1
ATOM 2813 O O . GLN A 1 381 ? -11.69643 3.64533 16.10650 1.000 51.60860 373 GLN A O 1
ATOM 2819 N N . LYS A 1 382 ? -11.04469 3.80338 13.95575 1.000 52.23975 374 LYS A N 1
ATOM 2820 C CA . LYS A 1 382 ? -10.74927 2.37605 13.86979 1.000 55.23388 374 LYS A CA 1
ATOM 2821 C C . LYS A 1 382 ? -9.59534 1.98518 14.78291 1.000 60.30146 374 LYS A C 1
ATOM 2822 O O . LYS A 1 382 ? -9.50548 0.82850 15.21031 1.000 69.07397 374 LYS A O 1
ATOM 2828 N N . GLU A 1 383 ? -8.70972 2.92873 15.09388 1.000 59.59113 375 GLU A N 1
ATOM 2829 C CA . GLU A 1 383 ? -7.55289 2.66285 15.93544 1.000 61.55470 375 GLU A CA 1
ATOM 2830 C C . GLU A 1 383 ? -7.85407 2.76631 17.42532 1.000 60.71525 375 GLU A C 1
ATOM 2831 O O . GLU A 1 383 ? -7.01972 2.35127 18.23709 1.000 77.98130 375 GLU A O 1
ATOM 2837 N N . VAL A 1 384 ? -9.01328 3.29887 17.80744 1.000 57.50391 376 VAL A N 1
ATOM 2838 C CA . VAL A 1 384 ? -9.31030 3.57448 19.20937 1.000 57.42541 376 VAL A CA 1
ATOM 2839 C C . VAL A 1 384 ? -10.56201 2.87406 19.71386 1.000 56.02908 376 VAL A C 1
ATOM 2840 O O . VAL A 1 384 ? -10.83712 2.94028 20.92194 1.000 54.87268 376 VAL A O 1
ATOM 2844 N N . HIS A 1 385 ? -11.33840 2.21487 18.84954 1.000 57.93803 377 HIS A N 1
ATOM 2845 C CA . HIS A 1 385 ? -12.54262 1.54019 19.32695 1.000 63.53634 377 HIS A CA 1
ATOM 2846 C C . HIS A 1 385 ? -12.19778 0.42757 20.30812 1.000 55.71062 377 HIS A C 1
ATOM 2847 O O . HIS A 1 385 ? -12.91951 0.20742 21.28815 1.000 55.40854 377 HIS A O 1
ATOM 2854 N N . ALA A 1 386 ? -11.09760 -0.28699 20.06036 1.000 51.65398 378 ALA A N 1
ATOM 2855 C CA . ALA A 1 386 ? -10.65078 -1.29862 21.01021 1.000 49.89204 378 ALA A CA 1
ATOM 2856 C C . ALA A 1 386 ? -10.21960 -0.67011 22.32729 1.000 42.40735 378 ALA A C 1
ATOM 2857 O O . ALA A 1 386 ? -10.34694 -1.29629 23.38560 1.000 40.74530 378 ALA A O 1
ATOM 2859 N N . ALA A 1 387 ? -9.71905 0.56712 22.28459 1.000 42.46326 379 ALA A N 1
ATOM 2860 C CA . ALA A 1 387 ? -9.25369 1.22091 23.50183 1.000 41.44517 379 ALA A CA 1
ATOM 2861 C C . ALA A 1 387 ? -10.40132 1.53438 24.45271 1.000 38.11531 379 ALA A C 1
ATOM 2862 O O . ALA A 1 387 ? -10.21256 1.50807 25.67400 1.000 34.36078 379 ALA A O 1
ATOM 2864 N N . LYS A 1 388 ? -11.59069 1.83065 23.92185 1.000 42.01212 380 LYS A N 1
ATOM 2865 C CA . LYS A 1 388 ? -12.72161 2.14416 24.79069 1.000 41.32542 380 LYS A CA 1
ATOM 2866 C C . LYS A 1 388 ? -13.17343 0.91939 25.57682 1.000 38.83172 380 LYS A C 1
ATOM 2867 O O . LYS A 1 388 ? -13.56111 1.03372 26.74526 1.000 38.17115 380 LYS A O 1
ATOM 2873 N N . SER A 1 389 ? -13.13267 -0.26003 24.95400 1.000 39.48637 381 SER A N 1
ATOM 2874 C CA . SER A 1 389 ? -13.49776 -1.48068 25.66468 1.000 39.14198 381 SER A CA 1
ATOM 2875 C C . SER A 1 389 ? -12.46837 -1.82310 26.73431 1.000 34.99321 381 SER A C 1
ATOM 2876 O O . SER A 1 389 ? -12.82979 -2.22040 27.84823 1.000 33.01892 381 SER A O 1
ATOM 2879 N N . LEU A 1 390 ? -11.18074 -1.67197 26.41568 1.000 34.27535 382 LEU A N 1
ATOM 2880 C CA . LEU A 1 390 ? -10.13901 -1.93956 27.40027 1.000 32.33307 382 LEU A CA 1
ATOM 2881 C C . LEU A 1 390 ? -10.15017 -0.90979 28.52202 1.000 34.39082 382 LEU A C 1
ATOM 2882 O O . LEU A 1 390 ? -9.82059 -1.23892 29.66756 1.000 30.17541 382 LEU A O 1
ATOM 2887 N N . ALA A 1 391 ? -10.52326 0.33505 28.21553 1.000 33.66315 383 ALA A N 1
ATOM 2888 C CA . ALA A 1 391 ? -10.62661 1.35112 29.25592 1.000 33.15888 383 ALA A CA 1
ATOM 2889 C C . ALA A 1 391 ? -11.76144 1.04565 30.22332 1.000 33.07730 383 ALA A C 1
ATOM 2890 O O . ALA A 1 391 ? -11.67575 1.39407 31.40648 1.000 33.18770 383 ALA A O 1
ATOM 2892 N N . ILE A 1 392 ? -12.82853 0.40383 29.74222 1.000 30.97326 384 ILE A N 1
ATOM 2893 C CA . ILE A 1 392 ? -13.91730 0.00414 30.62924 1.000 33.40875 384 ILE A CA 1
ATOM 2894 C C . ILE A 1 392 ? -13.41822 -1.00480 31.65539 1.000 29.06716 384 ILE A C 1
ATOM 2895 O O . ILE A 1 392 ? -13.83450 -0.98882 32.82055 1.000 33.22141 384 ILE A O 1
ATOM 2900 N N . ILE A 1 393 ? -12.49875 -1.88056 31.24589 1.000 26.50793 385 ILE A N 1
ATOM 2901 C CA . ILE A 1 393 ? -11.98034 -2.90013 32.15148 1.000 28.62299 385 ILE A CA 1
ATOM 2902 C C . ILE A 1 393 ? -11.20344 -2.25820 33.29568 1.000 30.51356 385 ILE A C 1
ATOM 2903 O O . ILE A 1 393 ? -11.29945 -2.69450 34.45026 1.000 26.90857 385 ILE A O 1
ATOM 2908 N N . VAL A 1 394 ? -10.43339 -1.20688 33.00270 1.000 27.52418 386 VAL A N 1
ATOM 2909 C CA . VAL A 1 394 ? -9.71014 -0.51174 34.06379 1.000 30.51499 386 VAL A CA 1
ATOM 2910 C C . VAL A 1 394 ? -10.68462 0.16848 35.01652 1.000 28.88312 386 VAL A C 1
ATOM 2911 O O . VAL A 1 394 ? -10.47330 0.18312 36.23530 1.000 27.26356 386 VAL A O 1
ATOM 2915 N N . GLY A 1 395 ? -11.76499 0.74085 34.48015 1.000 28.71468 387 GLY A N 1
ATOM 2916 C CA . GLY A 1 395 ? -12.75937 1.36625 35.33676 1.000 30.42727 387 GLY A CA 1
ATOM 2917 C C . GLY A 1 395 ? -13.45429 0.37172 36.24684 1.000 29.69548 387 GLY A C 1
ATOM 2918 O O . GLY A 1 395 ? -13.72517 0.66700 37.41354 1.000 27.68021 387 GLY A O 1
ATOM 2919 N N . LEU A 1 396 ? -13.75242 -0.82203 35.72734 1.000 28.51942 388 LEU A N 1
ATOM 2920 C CA . LEU A 1 396 ? -14.34906 -1.85768 36.56509 1.000 27.49805 388 LEU A CA 1
ATOM 2921 C C . LEU A 1 396 ? -13.35368 -2.36723 37.59931 1.000 27.64399 388 LEU A C 1
ATOM 2922 O O . LEU A 1 396 ? -13.73599 -2.69167 38.72937 1.000 28.01934 388 LEU A O 1
ATOM 2927 N N . PHE A 1 397 ? -12.07289 -2.44886 37.22996 1.000 26.21269 389 PHE A N 1
ATOM 2928 C CA . PHE A 1 397 ? -11.04311 -2.78251 38.20813 1.000 25.28237 389 PHE A CA 1
ATOM 2929 C C . PHE A 1 397 ? -10.98285 -1.73602 39.31187 1.000 26.30606 389 PHE A C 1
ATOM 2930 O O . PHE A 1 397 ? -10.88330 -2.07512 40.49723 1.000 25.22843 389 PHE A O 1
ATOM 2938 N N . ALA A 1 398 ? -11.03856 -0.45593 38.93973 1.000 27.04695 390 ALA A N 1
ATOM 2939 C CA . ALA A 1 398 ? -11.03056 0.60642 39.93848 1.000 26.72090 390 ALA A CA 1
ATOM 2940 C C . ALA A 1 398 ? -12.27638 0.54180 40.81197 1.000 25.86463 390 ALA A C 1
ATOM 2941 O O . ALA A 1 398 ? -12.19078 0.60960 42.04207 1.000 26.72296 390 ALA A O 1
ATOM 2943 N N . LEU A 1 399 ? -13.44748 0.39382 40.18899 1.000 28.06214 391 LEU A N 1
ATOM 2944 C CA . LEU A 1 399 ? -14.69491 0.37262 40.94545 1.000 28.38860 391 LEU A CA 1
ATOM 2945 C C . LEU A 1 399 ? -14.75892 -0.80560 41.90898 1.000 31.48282 391 LEU A C 1
ATOM 2946 O O . LEU A 1 399 ? -15.38854 -0.70650 42.96795 1.000 32.06992 391 LEU A O 1
ATOM 2951 N N . CYS A 1 400 ? -14.11673 -1.92091 41.56740 1.000 27.41484 392 CYS A N 1
ATOM 2952 C CA . CYS A 1 400 ? -14.20417 -3.12759 42.37879 1.000 26.15078 392 CYS A CA 1
ATOM 2953 C C . CYS A 1 400 ? -13.20450 -3.15505 43.52662 1.000 26.18153 392 CYS A C 1
ATOM 2954 O O . CYS A 1 400 ? -13.46491 -3.80931 44.54406 1.000 25.98583 392 CYS A O 1
ATOM 2957 N N . TRP A 1 401 ? -12.07079 -2.46575 43.39489 1.000 24.65444 393 TRP A N 1
ATOM 2958 C CA . TRP A 1 401 ? -11.02260 -2.50616 44.40608 1.000 23.88469 393 TRP A CA 1
ATOM 2959 C C . TRP A 1 401 ? -10.93499 -1.24926 45.25519 1.000 25.55376 393 TRP A C 1
ATOM 2960 O O . TRP A 1 401 ? -10.46986 -1.32614 46.39322 1.000 27.11347 393 TRP A O 1
ATOM 2971 N N . LEU A 1 402 ? -11.36496 -0.09994 44.73600 1.000 26.33005 394 LEU A N 1
ATOM 2972 C CA . LEU A 1 402 ? -11.27143 1.13667 45.50859 1.000 28.84697 394 LEU A CA 1
ATOM 2973 C C . LEU A 1 402 ? -12.04621 1.10636 46.82357 1.000 26.90732 394 LEU A C 1
ATOM 2974 O O . LEU A 1 402 ? -11.54456 1.68217 47.80473 1.000 28.47687 394 LEU A O 1
ATOM 2979 N N . PRO A 1 403 ? -13.24123 0.49842 46.92582 1.000 27.60525 395 PRO A N 1
ATOM 2980 C CA . PRO A 1 403 ? -13.91031 0.44563 48.23910 1.000 28.77581 395 PRO A CA 1
ATOM 2981 C C . PRO A 1 403 ? -13.04502 -0.12130 49.35276 1.000 29.03184 395 PRO A C 1
ATOM 2982 O O . PRO A 1 403 ? -13.05176 0.41919 50.46464 1.000 31.07420 395 PRO A O 1
ATOM 2986 N N . LEU A 1 404 ? -12.29239 -1.19104 49.08633 1.000 27.72517 396 LEU A N 1
ATOM 2987 C CA . LEU A 1 404 ? -11.41786 -1.74591 50.11494 1.000 27.78119 396 LEU A CA 1
ATOM 2988 C C . LEU A 1 404 ? -10.28744 -0.78320 50.45856 1.000 28.93113 396 LEU A C 1
ATOM 2989 O O . LEU A 1 404 ? -9.93672 -0.62348 51.63389 1.000 29.74803 396 LEU A O 1
ATOM 2994 N N . HIS A 1 405 ? -9.70724 -0.13288 49.44656 1.000 26.57648 397 HIS A N 1
ATOM 2995 C CA . HIS A 1 405 ? -8.60725 0.79521 49.69110 1.000 28.90827 397 HIS A CA 1
ATOM 2996 C C . HIS A 1 405 ? -9.05900 1.98280 50.53032 1.000 28.57292 397 HIS A C 1
ATOM 2997 O O . HIS A 1 405 ? -8.32475 2.44739 51.41022 1.000 27.59930 397 HIS A O 1
ATOM 3004 N N . ILE A 1 406 ? -10.26116 2.49513 50.26533 1.000 28.90698 398 ILE A N 1
ATOM 3005 C CA . ILE A 1 406 ? -10.75725 3.64013 51.01938 1.000 29.86822 398 ILE A CA 1
ATOM 3006 C C . ILE A 1 406 ? -11.06911 3.23546 52.45456 1.000 32.49382 398 ILE A C 1
ATOM 3007 O O . ILE A 1 406 ? -10.77976 3.97939 53.39941 1.000 32.78776 398 ILE A O 1
ATOM 3012 N N . ILE A 1 407 ? -11.64676 2.04575 52.64390 1.000 32.23065 399 ILE A N 1
ATOM 3013 C CA . ILE A 1 407 ? -11.86303 1.53265 53.99424 1.000 32.56173 399 ILE A CA 1
ATOM 3014 C C . ILE A 1 407 ? -10.53570 1.41184 54.73129 1.000 32.39355 399 ILE A C 1
ATOM 3015 O O . ILE A 1 407 ? -10.42610 1.76806 55.91090 1.000 31.74116 399 ILE A O 1
ATOM 3020 N N . ASN A 1 408 ? -9.50420 0.91510 54.04415 1.000 30.30620 400 ASN A N 1
ATOM 3021 C CA . ASN A 1 408 ? -8.18414 0.81279 54.65563 1.000 30.21018 400 ASN A CA 1
ATOM 3022 C C . ASN A 1 408 ? -7.63615 2.18285 55.02896 1.000 30.36607 400 ASN A C 1
ATOM 3023 O O . ASN A 1 408 ? -6.94110 2.31875 56.04219 1.000 28.04687 400 ASN A O 1
ATOM 3028 N N . CYS A 1 409 ? -7.93837 3.20817 54.22823 1.000 29.77037 401 CYS A N 1
ATOM 3029 C CA . CYS A 1 409 ? -7.47934 4.55546 54.54940 1.000 31.07679 401 CYS A CA 1
ATOM 3030 C C . CYS A 1 409 ? -8.18797 5.10109 55.78361 1.000 32.57904 401 CYS A C 1
ATOM 3031 O O . CYS A 1 409 ? -7.57715 5.80661 56.59408 1.000 32.54697 401 CYS A O 1
ATOM 3034 N N . PHE A 1 410 ? -9.47700 4.78922 55.94113 1.000 30.85394 402 PHE A N 1
ATOM 3035 C CA . PHE A 1 410 ? -10.20850 5.22678 57.12599 1.000 36.95639 402 PHE A CA 1
ATOM 3036 C C . PHE A 1 410 ? -9.66033 4.56280 58.38348 1.000 36.71943 402 PHE A C 1
ATOM 3037 O O . PHE A 1 410 ? -9.41564 5.23091 59.39454 1.000 36.20659 402 PHE A O 1
ATOM 3045 N N . THR A 1 411 ? -9.46195 3.24264 58.33688 1.000 33.17122 403 THR A N 1
ATOM 3046 C CA . THR A 1 411 ? -8.89189 2.53221 59.47669 1.000 35.78267 403 THR A CA 1
ATOM 3047 C C . THR A 1 411 ? -7.49798 3.04472 59.81431 1.000 35.72304 403 THR A C 1
ATOM 3048 O O . THR A 1 411 ? -7.11969 3.09281 60.99070 1.000 36.56488 403 THR A O 1
ATOM 3052 N N . PHE A 1 412 ? -6.72988 3.44648 58.80139 1.000 32.81545 404 PHE A N 1
ATOM 3053 C CA . PHE A 1 412 ? -5.35244 3.87766 59.01468 1.000 31.80391 404 PHE A CA 1
ATOM 3054 C C . PHE A 1 412 ? -5.28519 5.30815 59.53972 1.000 34.52459 404 PHE A C 1
ATOM 3055 O O . PHE A 1 412 ? -4.59133 5.58435 60.52462 1.000 33.37263 404 PHE A O 1
ATOM 3063 N N . PHE A 1 413 ? -5.99806 6.23092 58.89363 1.000 33.46635 405 PHE A N 1
ATOM 3064 C CA . PHE A 1 413 ? -5.89549 7.64513 59.22739 1.000 35.62851 405 PHE A CA 1
ATOM 3065 C C . PHE A 1 413 ? -6.82764 8.07030 60.35326 1.000 39.17148 405 PHE A C 1
ATOM 3066 O O . PHE A 1 413 ? -6.56576 9.09078 61.00013 1.000 40.61162 405 PHE A O 1
ATOM 3074 N N . CYS A 1 414 ? -7.90326 7.32163 60.60532 1.000 38.55723 406 CYS A N 1
ATOM 3075 C CA . CYS A 1 414 ? -8.81352 7.57984 61.71903 1.000 42.91801 406 CYS A CA 1
ATOM 3076 C C . CYS A 1 414 ? -8.83835 6.34067 62.60724 1.000 41.48725 406 CYS A C 1
ATOM 3077 O O . CYS A 1 414 ? -9.78477 5.54027 62.55091 1.000 40.31435 406 CYS A O 1
ATOM 3080 N N . PRO A 1 415 ? -7.81263 6.14966 63.44196 1.000 43.42883 407 PRO A N 1
ATOM 3081 C CA . PRO A 1 415 ? -7.76263 4.92828 64.26313 1.000 48.10697 407 PRO A CA 1
ATOM 3082 C C . PRO A 1 415 ? -8.91123 4.82034 65.25002 1.000 50.97064 407 PRO A C 1
ATOM 3083 O O . PRO A 1 415 ? -9.42702 3.71852 65.47590 1.000 53.48230 407 PRO A O 1
ATOM 3087 N N . ASP A 1 416 ? -9.33015 5.93642 65.84456 1.000 50.27219 408 ASP A N 1
ATOM 3088 C CA . ASP A 1 416 ? -10.43153 5.93122 66.79830 1.000 53.95572 408 ASP A CA 1
ATOM 3089 C C . ASP A 1 416 ? -11.79824 5.98281 66.12821 1.000 53.53605 408 ASP A C 1
ATOM 3090 O O . ASP A 1 416 ? -12.81447 5.91369 66.82832 1.000 57.69115 408 ASP A O 1
ATOM 3095 N N . CYS A 1 417 ? -11.85055 6.11025 64.80418 1.000 50.73787 409 CYS A N 1
ATOM 3096 C CA . CYS A 1 417 ? -13.11709 5.99623 64.09744 1.000 47.88868 409 CYS A CA 1
ATOM 3097 C C . CYS A 1 417 ? -13.67171 4.58552 64.24595 1.000 47.30145 409 CYS A C 1
ATOM 3098 O O . CYS A 1 417 ? -12.92496 3.60948 64.36019 1.000 46.60043 409 CYS A O 1
ATOM 3101 N N . SER A 1 418 ? -14.99811 4.48231 64.25409 1.000 47.46702 410 SER A N 1
ATOM 3102 C CA . SER A 1 418 ? -15.63073 3.17157 64.26784 1.000 46.85534 410 SER A CA 1
ATOM 3103 C C . SER A 1 418 ? -15.26927 2.41560 62.99634 1.000 45.36585 410 SER A C 1
ATOM 3104 O O . SER A 1 418 ? -15.40119 2.94380 61.88821 1.000 45.41335 410 SER A O 1
ATOM 3107 N N . HIS A 1 419 ? -14.79082 1.18418 63.16025 1.000 45.57935 411 HIS A N 1
ATOM 3108 C CA . HIS A 1 419 ? -14.43037 0.37142 62.00810 1.000 44.49999 411 HIS A CA 1
ATOM 3109 C C . HIS A 1 419 ? -15.65502 0.11859 61.13755 1.000 43.78478 411 HIS A C 1
ATOM 3110 O O . HIS A 1 419 ? -16.79466 0.12915 61.61178 1.000 41.98458 411 HIS A O 1
ATOM 3117 N N . ALA A 1 420 ? -15.40849 -0.09022 59.84779 1.000 45.36521 412 ALA A N 1
ATOM 3118 C CA . ALA A 1 420 ? -16.49568 -0.34904 58.91806 1.000 42.35199 412 ALA A CA 1
ATOM 3119 C C . ALA A 1 420 ? -17.29269 -1.56648 59.37881 1.000 40.64147 412 ALA A C 1
ATOM 3120 O O . ALA A 1 420 ? -16.70653 -2.55641 59.83480 1.000 38.41833 412 ALA A O 1
ATOM 3122 N N . PRO A 1 421 ? -18.62107 -1.52414 59.29165 1.000 41.27171 413 PRO A N 1
ATOM 3123 C CA . PRO A 1 421 ? -19.42715 -2.65254 59.76599 1.000 39.87103 413 PRO A CA 1
ATOM 3124 C C . PRO A 1 421 ? -19.13825 -3.91736 58.97251 1.000 41.25147 413 PRO A C 1
ATOM 3125 O O . PRO A 1 421 ? -18.59014 -3.88391 57.86840 1.000 39.74569 413 PRO A O 1
ATOM 3129 N N . LEU A 1 422 ? -19.52345 -5.05051 59.56460 1.000 44.70769 414 LEU A N 1
ATOM 3130 C CA . LEU A 1 422 ? -19.20232 -6.34823 58.97951 1.000 42.59291 414 LEU A CA 1
ATOM 3131 C C . LEU A 1 422 ? -19.81511 -6.50807 57.59384 1.000 41.74066 414 LEU A C 1
ATOM 3132 O O . LEU A 1 422 ? -19.19204 -7.08875 56.69717 1.000 38.21785 414 LEU A O 1
ATOM 3137 N N . TRP A 1 423 ? -21.03488 -6.00075 57.39730 1.000 40.20288 415 TRP A N 1
ATOM 3138 C CA . TRP A 1 423 ? -21.70921 -6.19123 56.11669 1.000 41.36033 415 TRP A CA 1
ATOM 3139 C C . TRP A 1 423 ? -20.99655 -5.44271 54.99559 1.000 39.79509 415 TRP A C 1
ATOM 3140 O O . TRP A 1 423 ? -20.92929 -5.93255 53.86265 1.000 37.03587 415 TRP A O 1
ATOM 3151 N N . LEU A 1 424 ? -20.45374 -4.25854 55.28982 1.000 39.45098 416 LEU A N 1
ATOM 3152 C CA . LEU A 1 424 ? -19.70493 -3.52352 54.27548 1.000 38.51999 416 LEU A CA 1
ATOM 3153 C C . LEU A 1 424 ? -18.37556 -4.20536 53.97567 1.000 34.94462 416 LEU A C 1
ATOM 3154 O O . LEU A 1 424 ? -17.92842 -4.22818 52.82257 1.000 31.68554 416 LEU A O 1
ATOM 3159 N N . MET A 1 425 ? -17.73157 -4.76408 55.00293 1.000 32.47894 417 MET A N 1
ATOM 3160 C CA . MET A 1 425 ? -16.51115 -5.53665 54.79410 1.000 33.61345 417 MET A CA 1
ATOM 3161 C C . MET A 1 425 ? -16.77095 -6.73875 53.89548 1.000 34.06244 417 MET A C 1
ATOM 3162 O O . MET A 1 425 ? -15.99504 -7.02082 52.97482 1.000 30.38856 417 MET A O 1
ATOM 3167 N N . TYR A 1 426 ? -17.86065 -7.46489 54.15616 1.000 34.10356 418 TYR A N 1
ATOM 3168 C CA . TYR A 1 426 ? -18.22833 -8.59235 53.30563 1.000 34.21851 418 TYR A CA 1
ATOM 3169 C C . TYR A 1 426 ? -18.47661 -8.13589 51.87438 1.000 34.64503 418 TYR A C 1
ATOM 3170 O O . TYR A 1 426 ? -17.98800 -8.74932 50.91822 1.000 28.89641 418 TYR A O 1
ATOM 3179 N N . LEU A 1 427 ? -19.23643 -7.05096 51.71057 1.000 32.85207 419 LEU A N 1
ATOM 3180 C CA . LEU A 1 427 ? -19.56286 -6.56985 50.37319 1.000 34.92538 419 LEU A CA 1
ATOM 3181 C C . LEU A 1 427 ? -18.31508 -6.10440 49.63283 1.000 32.45993 419 LEU A C 1
ATOM 3182 O O . LEU A 1 427 ? -18.15026 -6.38999 48.44113 1.000 29.43244 419 LEU A O 1
ATOM 3187 N N . ALA A 1 428 ? -17.41756 -5.39842 50.32638 1.000 28.26159 420 ALA A N 1
ATOM 3188 C CA . ALA A 1 428 ? -16.20427 -4.90547 49.68138 1.000 29.81919 420 ALA A CA 1
ATOM 3189 C C . ALA A 1 428 ? -15.28206 -6.05017 49.28092 1.000 28.67065 420 ALA A C 1
ATOM 3190 O O . ALA A 1 428 ? -14.65175 -6.00333 48.21782 1.000 25.76961 420 ALA A O 1
ATOM 3192 N N . ILE A 1 429 ? -15.18630 -7.08395 50.11966 1.000 28.22743 421 ILE A N 1
ATOM 3193 C CA . ILE A 1 429 ? -14.34161 -8.22761 49.79169 1.000 28.00356 421 ILE A CA 1
ATOM 3194 C C . ILE A 1 429 ? -14.93625 -9.01340 48.62926 1.000 27.40203 421 ILE A C 1
ATOM 3195 O O . ILE A 1 429 ? -14.22482 -9.39838 47.69334 1.000 25.48576 421 ILE A O 1
ATOM 3200 N N . VAL A 1 430 ? -16.24945 -9.25087 48.66196 1.000 27.94466 422 VAL A N 1
ATOM 3201 C CA . VAL A 1 430 ? -16.90329 -9.98908 47.58658 1.000 26.97260 422 VAL A CA 1
ATOM 3202 C C . VAL A 1 430 ? -16.85617 -9.19809 46.28386 1.000 28.78099 422 VAL A C 1
ATOM 3203 O O . VAL A 1 430 ? -16.61589 -9.76229 45.20908 1.000 24.66111 422 VAL A O 1
ATOM 3207 N N . LEU A 1 431 ? -17.07838 -7.88252 46.35532 1.000 29.18070 423 LEU A N 1
ATOM 3208 C CA . LEU A 1 431 ? -16.99499 -7.05203 45.15683 1.000 26.39067 423 LEU A CA 1
ATOM 3209 C C . LEU A 1 431 ? -15.61043 -7.13379 44.52604 1.000 26.95348 423 LEU A C 1
ATOM 3210 O O . LEU A 1 431 ? -15.47912 -7.15491 43.29614 1.000 26.56066 423 LEU A O 1
ATOM 3215 N N . SER A 1 432 ? -14.56506 -7.19084 45.35432 1.000 25.12716 424 SER A N 1
ATOM 3216 C CA . SER A 1 432 ? -13.20991 -7.31219 44.82827 1.000 25.46440 424 SER A CA 1
ATOM 3217 C C . SER A 1 432 ? -13.01625 -8.63838 44.10360 1.000 25.23947 424 SER A C 1
ATOM 3218 O O . SER A 1 432 ? -12.31543 -8.70210 43.08683 1.000 25.28194 424 SER A O 1
ATOM 3221 N N . HIS A 1 433 ? -13.62806 -9.71095 44.61409 1.000 26.41697 425 HIS A N 1
ATOM 3222 C CA . HIS A 1 433 ? -13.54728 -11.00067 43.93631 1.000 25.12807 425 HIS A CA 1
ATOM 3223 C C . HIS A 1 433 ? -14.35669 -11.00721 42.64671 1.000 24.41481 425 HIS A C 1
ATOM 3224 O O . HIS A 1 433 ? -13.99006 -11.69940 41.68979 1.000 24.68903 425 HIS A O 1
ATOM 3231 N N . THR A 1 434 ? -15.45610 -10.24905 42.60658 1.000 24.40642 426 THR A N 1
ATOM 3232 C CA . THR A 1 434 ? -16.29472 -10.19687 41.41341 1.000 27.79653 426 THR A CA 1
ATOM 3233 C C . THR A 1 434 ? -15.52187 -9.66609 40.20960 1.000 29.08548 426 THR A C 1
ATOM 3234 O O . THR A 1 434 ? -15.81586 -10.03884 39.06618 1.000 27.10905 426 THR A O 1
ATOM 3238 N N . ASN A 1 435 ? -14.50463 -8.83286 40.44947 1.000 26.44508 427 ASN A N 1
ATOM 3239 C CA . ASN A 1 435 ? -13.71650 -8.27675 39.35406 1.000 27.65731 427 ASN A CA 1
ATOM 3240 C C . ASN A 1 435 ? -13.07233 -9.36407 38.50252 1.000 26.27681 427 ASN A C 1
ATOM 3241 O O . ASN A 1 435 ? -12.79268 -9.13889 37.31958 1.000 26.66259 427 ASN A O 1
ATOM 3246 N N . SER A 1 436 ? -12.83091 -10.54192 39.07661 1.000 24.34413 428 SER A N 1
ATOM 3247 C CA . SER A 1 436 ? -12.23976 -11.64839 38.33625 1.000 26.29973 428 SER A CA 1
ATOM 3248 C C . SER A 1 436 ? -13.23192 -12.33993 37.41198 1.000 27.08908 428 SER A C 1
ATOM 3249 O O . SER A 1 436 ? -12.85294 -13.29348 36.72332 1.000 28.37545 428 SER A O 1
ATOM 3252 N N . VAL A 1 437 ? -14.47826 -11.87898 37.37263 1.000 26.12081 429 VAL A N 1
ATOM 3253 C CA . VAL A 1 437 ? -15.49213 -12.45814 36.50354 1.000 26.46998 429 VAL A CA 1
ATOM 3254 C C . VAL A 1 437 ? -15.84550 -11.55274 35.32405 1.000 27.74785 429 VAL A C 1
ATOM 3255 O O . VAL A 1 437 ? -16.27464 -12.06698 34.27851 1.000 27.60997 429 VAL A O 1
ATOM 3259 N N . VAL A 1 438 ? -15.64339 -10.23815 35.43747 1.000 24.38345 430 VAL A N 1
ATOM 3260 C CA . VAL A 1 438 ? -16.28554 -9.30438 34.51678 1.000 28.58485 430 VAL A CA 1
ATOM 3261 C C . VAL A 1 438 ? -15.58078 -9.23548 33.16338 1.000 26.14095 430 VAL A C 1
ATOM 3262 O O . VAL A 1 438 ? -16.23900 -9.02422 32.13867 1.000 28.16685 430 VAL A O 1
ATOM 3266 N N . ASN A 1 439 ? -14.25640 -9.40110 33.12633 1.000 25.18152 431 ASN A N 1
ATOM 3267 C CA . ASN A 1 439 ? -13.51598 -9.17096 31.88526 1.000 28.86438 431 ASN A CA 1
ATOM 3268 C C . ASN A 1 439 ? -13.97620 -10.05391 30.73057 1.000 29.85971 431 ASN A C 1
ATOM 3269 O O . ASN A 1 439 ? -14.16968 -9.52287 29.62315 1.000 26.95202 431 ASN A O 1
ATOM 3274 N N . PRO A 1 440 ? -14.16226 -11.37106 30.89134 1.000 29.16253 432 PRO A N 1
ATOM 3275 C CA . PRO A 1 440 ? -14.66201 -12.16788 29.75708 1.000 30.82353 432 PRO A CA 1
ATOM 3276 C C . PRO A 1 440 ? -16.01946 -11.71528 29.25041 1.000 30.57331 432 PRO A C 1
ATOM 3277 O O . PRO A 1 440 ? -16.29656 -11.84337 28.05099 1.000 31.59480 432 PRO A O 1
ATOM 3281 N N . PHE A 1 441 ? -16.87915 -11.19345 30.12858 1.000 30.90422 433 PHE A N 1
ATOM 3282 C CA . PHE A 1 441 ? -18.15316 -10.64985 29.67247 1.000 33.26465 433 PHE A CA 1
ATOM 3283 C C . PHE A 1 441 ? -17.95555 -9.38131 28.85330 1.000 33.47608 433 PHE A C 1
ATOM 3284 O O . PHE A 1 441 ? -18.74059 -9.10783 27.93883 1.000 33.96868 433 PHE A O 1
ATOM 3292 N N . ILE A 1 442 ? -16.91616 -8.60215 29.15857 1.000 30.00386 434 ILE A N 1
ATOM 3293 C CA . ILE A 1 442 ? -16.66353 -7.37327 28.41220 1.000 32.28683 434 ILE A CA 1
ATOM 3294 C C . ILE A 1 442 ? -16.15048 -7.69452 27.01340 1.000 32.96892 434 ILE A C 1
ATOM 3295 O O . ILE A 1 442 ? -16.59840 -7.10596 26.02216 1.000 33.49962 434 ILE A O 1
ATOM 3300 N N . TYR A 1 443 ? -15.19635 -8.62637 26.91298 1.000 32.42726 435 TYR A N 1
ATOM 3301 C CA . TYR A 1 443 ? -14.71500 -9.05357 25.60211 1.000 30.74150 435 TYR A CA 1
ATOM 3302 C C . TYR A 1 443 ? -15.85559 -9.59471 24.75211 1.000 32.31050 435 TYR A C 1
ATOM 3303 O O . TYR A 1 443 ? -15.94482 -9.29952 23.55448 1.000 32.47395 435 TYR A O 1
ATOM 3312 N N . ALA A 1 444 ? -16.74100 -10.38709 25.35989 1.000 32.57348 436 ALA A N 1
ATOM 3313 C CA . ALA A 1 444 ? -17.83509 -10.99226 24.60961 1.000 35.16636 436 ALA A CA 1
ATOM 3314 C C . ALA A 1 444 ? -18.78836 -9.93562 24.06503 1.000 35.80309 436 ALA A C 1
ATOM 3315 O O . ALA A 1 444 ? -19.28726 -10.06032 22.94231 1.000 35.33827 436 ALA A O 1
ATOM 3317 N N . TYR A 1 445 ? -19.04175 -8.88031 24.83612 1.000 37.28569 437 TYR A N 1
ATOM 3318 C CA . TYR A 1 445 ? -20.02298 -7.87810 24.44187 1.000 40.10175 437 TYR A CA 1
ATOM 3319 C C . TYR A 1 445 ? -19.45544 -6.80491 23.52188 1.000 40.31479 437 TYR A C 1
ATOM 3320 O O . TYR A 1 445 ? -20.21143 -6.20659 22.74747 1.000 52.61641 437 TYR A O 1
ATOM 3329 N N . ARG A 1 446 ? -18.14808 -6.54469 23.57370 1.000 36.33635 438 ARG A N 1
ATOM 3330 C CA . ARG A 1 446 ? -17.57537 -5.40228 22.87679 1.000 38.16191 438 ARG A CA 1
ATOM 3331 C C . ARG A 1 446 ? -16.57009 -5.75549 21.78966 1.000 38.98269 438 ARG A C 1
ATOM 3332 O O . ARG A 1 446 ? -16.37680 -4.94714 20.87517 1.000 40.38074 438 ARG A O 1
ATOM 3340 N N . ILE A 1 447 ? -15.92280 -6.91472 21.85857 1.000 36.32572 439 ILE A N 1
ATOM 3341 C CA . ILE A 1 447 ? -14.92481 -7.32084 20.87523 1.000 34.36326 439 ILE A CA 1
ATOM 3342 C C . ILE A 1 447 ? -15.49801 -8.48347 20.07882 1.000 35.48694 439 ILE A C 1
ATOM 3343 O O . ILE A 1 447 ? -15.78429 -9.54971 20.63770 1.000 33.59294 439 ILE A O 1
ATOM 3348 N N . ARG A 1 448 ? -15.66129 -8.27727 18.77044 1.000 36.84047 440 ARG A N 1
ATOM 3349 C CA . ARG A 1 448 ? -16.33966 -9.26873 17.94215 1.000 38.44909 440 ARG A CA 1
ATOM 3350 C C . ARG A 1 448 ? -15.48878 -10.51822 17.74406 1.000 36.55171 440 ARG A C 1
ATOM 3351 O O . ARG A 1 448 ? -16.01468 -11.63827 17.74211 1.000 33.36463 440 ARG A O 1
ATOM 3359 N N . GLU A 1 449 ? -14.17654 -10.34949 17.56232 1.000 34.37782 441 GLU A N 1
ATOM 3360 C CA . GLU A 1 449 ? -13.30697 -11.50635 17.37094 1.000 34.91761 441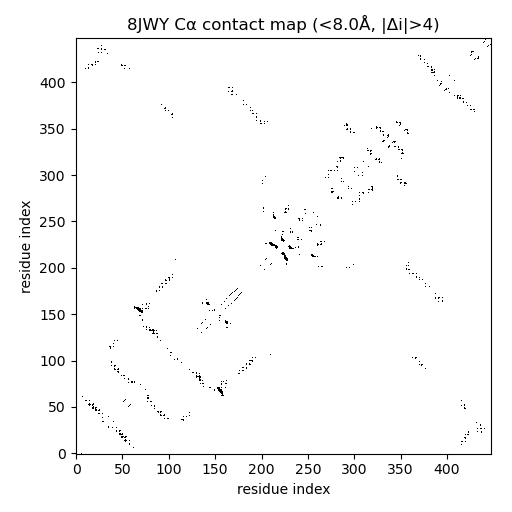 GLU A CA 1
ATOM 3361 C C . GLU A 1 449 ? -13.32470 -12.41799 18.59227 1.000 34.07377 441 GLU A C 1
ATOM 3362 O O . GLU A 1 449 ? -13.23734 -13.64454 18.46149 1.000 34.95818 441 GLU A O 1
ATOM 3368 N N . PHE A 1 450 ? -13.43846 -11.83818 19.78935 1.000 31.89038 442 PHE A N 1
ATOM 3369 C CA . PHE A 1 450 ? -13.57007 -12.64979 20.99578 1.000 30.52555 442 PHE A CA 1
ATOM 3370 C C . PHE A 1 450 ? -14.93559 -13.32297 21.05332 1.000 30.08876 442 PHE A C 1
ATOM 3371 O O . PHE A 1 450 ? -15.03407 -14.53286 21.28786 1.000 28.14399 442 PHE A O 1
ATOM 3379 N N . ARG A 1 451 ? -16.00218 -12.54789 20.83877 1.000 30.88224 443 ARG A N 1
ATOM 3380 C CA . ARG A 1 451 ? -17.35565 -13.09204 20.90183 1.000 30.61918 443 ARG A CA 1
ATOM 3381 C C . ARG A 1 451 ? -17.54756 -14.23201 19.90948 1.000 33.87162 443 ARG A C 1
ATOM 3382 O O . ARG A 1 451 ? -18.17822 -15.24598 20.23154 1.000 36.84584 443 ARG A O 1
ATOM 3390 N N . GLN A 1 452 ? -17.00850 -14.08593 18.69721 1.000 35.36324 444 GLN A N 1
ATOM 3391 C CA . GLN A 1 452 ? -17.16549 -15.13019 17.69045 1.000 34.88722 444 GLN A CA 1
ATOM 3392 C C . GLN A 1 452 ? -16.38830 -16.38415 18.06668 1.000 30.89491 444 GLN A C 1
ATOM 3393 O O . GLN A 1 452 ? -16.88326 -17.50278 17.88703 1.000 32.60403 444 GLN A O 1
ATOM 3399 N N . THR A 1 453 ? -15.17026 -16.22113 18.58939 1.000 29.20344 445 THR A N 1
ATOM 3400 C CA . THR A 1 453 ? -14.40505 -17.38267 19.02946 1.000 30.97008 445 THR A CA 1
ATOM 3401 C C . THR A 1 453 ? -15.07002 -18.05786 20.22273 1.000 32.53225 445 THR A C 1
ATOM 3402 O O . THR A 1 453 ? -15.04877 -19.28923 20.33480 1.000 34.05118 445 THR A O 1
ATOM 3406 N N . PHE A 1 454 ? -15.66435 -17.26885 21.12328 1.000 29.60291 446 PHE A N 1
ATOM 3407 C CA . PHE A 1 454 ? -16.39747 -17.84318 22.24818 1.000 31.59850 446 PHE A CA 1
ATOM 3408 C C . PHE A 1 454 ? -17.53191 -18.73371 21.75860 1.000 33.87384 446 PHE A C 1
ATOM 3409 O O . PHE A 1 454 ? -17.69644 -19.86534 22.22817 1.000 33.23009 446 PHE A O 1
ATOM 3417 N N . ARG A 1 455 ? -18.32528 -18.23385 20.80630 1.000 35.32763 447 ARG A N 1
ATOM 3418 C CA . ARG A 1 455 ? -19.46873 -18.99422 20.31040 1.000 36.91953 447 ARG A CA 1
ATOM 3419 C C . ARG A 1 455 ? -19.02859 -20.30023 19.66289 1.000 37.31884 447 ARG A C 1
ATOM 3420 O O . ARG A 1 455 ? -19.66908 -21.34075 19.85174 1.000 35.45822 447 ARG A O 1
ATOM 3428 N N . LYS A 1 456 ? -17.93963 -20.26542 18.89060 1.000 36.53375 448 LYS A N 1
ATOM 3429 C CA . LYS A 1 456 ? -17.44251 -21.48684 18.26629 1.000 38.69832 448 LYS A CA 1
ATOM 3430 C C . LYS A 1 456 ? -17.00853 -22.50173 19.31561 1.000 37.27754 448 LYS A C 1
ATOM 3431 O O . LYS A 1 456 ? -17.31449 -23.69364 19.20042 1.000 38.45959 448 LYS A O 1
ATOM 3437 N N . ILE A 1 457 ? -16.30484 -22.04507 20.35330 1.000 34.10840 449 ILE A N 1
ATOM 3438 C CA . ILE A 1 457 ? -15.83518 -22.95376 21.39637 1.000 36.36151 449 ILE A CA 1
ATOM 3439 C C . ILE A 1 457 ? -17.01602 -23.57190 22.13452 1.000 35.80361 449 ILE A C 1
ATOM 3440 O O . ILE A 1 457 ? -17.05814 -24.78467 22.37476 1.000 33.59512 449 ILE A O 1
ATOM 3445 N N . ILE A 1 458 ? -17.99581 -22.74522 22.50217 1.000 34.64870 450 ILE A N 1
ATOM 3446 C CA . ILE A 1 458 ? -19.13237 -23.23990 23.27121 1.000 35.45505 450 ILE A CA 1
ATOM 3447 C C . ILE A 1 458 ? -19.99394 -24.16867 22.42404 1.000 36.05835 450 ILE A C 1
ATOM 3448 O O . ILE A 1 458 ? -20.40107 -25.24441 22.87838 1.000 36.67506 450 ILE A O 1
ATOM 3453 N N . ARG A 1 459 ? -20.26928 -23.78403 21.17643 1.000 36.46561 451 ARG A N 1
ATOM 3454 C CA . ARG A 1 459 ? -21.14342 -24.59692 20.33771 1.000 38.15936 451 ARG A CA 1
ATOM 3455 C C . ARG A 1 459 ? -20.46315 -25.87955 19.87225 1.000 40.09923 451 ARG A C 1
ATOM 3456 O O . ARG A 1 459 ? -21.13393 -26.90246 19.69747 1.000 41.16910 451 ARG A O 1
ATOM 3464 N N . SER A 1 460 ? -19.14460 -25.86032 19.68087 1.000 36.14084 452 SER A N 1
ATOM 3465 C CA . SER A 1 460 ? -18.43160 -27.02889 19.17418 1.000 39.73001 452 SER A CA 1
ATOM 3466 C C . SER A 1 460 ? -17.77784 -27.84089 20.28755 1.000 39.13552 452 SER A C 1
ATOM 3467 O O . SER A 1 460 ? -18.05569 -29.03333 20.43526 1.000 40.55010 452 SER A O 1
ATOM 3470 N N . HIS A 1 461 ? -16.90418 -27.21647 21.07554 1.000 36.85362 453 HIS A N 1
ATOM 3471 C CA . HIS A 1 461 ? -16.10151 -27.97968 22.02388 1.000 36.79883 453 HIS A CA 1
ATOM 3472 C C . HIS A 1 461 ? -16.84650 -28.27896 23.31811 1.000 35.76029 453 HIS A C 1
ATOM 3473 O O . HIS A 1 461 ? -16.55325 -29.28596 23.97183 1.000 36.26506 453 HIS A O 1
ATOM 3480 N N . VAL A 1 462 ? -17.80197 -27.43577 23.70510 1.000 34.98758 454 VAL A N 1
ATOM 3481 C CA . VAL A 1 462 ? -18.53931 -27.64653 24.94629 1.000 38.01874 454 VAL A CA 1
ATOM 3482 C C . VAL A 1 462 ? -19.85405 -28.35906 24.65402 1.000 39.53201 454 VAL A C 1
ATOM 3483 O O . VAL A 1 462 ? -20.10232 -29.45745 25.16415 1.000 38.79689 454 VAL A O 1
ATOM 3487 N N . LEU A 1 463 ? -20.70488 -27.74242 23.83128 1.000 38.42977 455 LEU A N 1
ATOM 3488 C CA . LEU A 1 463 ? -22.01309 -28.31012 23.52663 1.000 42.50779 455 LEU A CA 1
ATOM 3489 C C . LEU A 1 463 ? -21.95387 -29.44471 22.51278 1.000 44.88668 455 LEU A C 1
ATOM 3490 O O . LEU A 1 463 ? -22.96650 -30.12694 22.31865 1.000 48.88655 455 LEU A O 1
ATOM 3495 N N . ARG A 1 464 ? -20.81135 -29.63902 21.84856 1.000 43.71802 456 ARG A N 1
ATOM 3496 C CA . ARG A 1 464 ? -20.59244 -30.70786 20.87445 1.000 49.15366 456 ARG A CA 1
ATOM 3497 C C . ARG A 1 464 ? -21.49802 -30.58168 19.65234 1.000 55.67797 456 ARG A C 1
ATOM 3498 O O . ARG A 1 464 ? -21.35072 -31.34415 18.69126 1.000 70.86298 456 ARG A O 1
ATOM 3506 N N . GLN A 1 465 ? -22.41887 -29.61971 19.67677 1.000 58.43474 457 GLN A N 1
ATOM 3507 C CA . GLN A 1 465 ? -23.34405 -29.35640 18.57551 1.000 64.62349 457 GLN A CA 1
ATOM 3508 C C . GLN A 1 465 ? -24.23289 -28.16146 18.90960 1.000 61.65813 457 GLN A C 1
ATOM 3509 O O . GLN A 1 465 ? -23.90380 -27.01763 18.59530 1.000 61.34875 457 GLN A O 1
#

B-factor: mean 40.1, std 12.42, range [18.05, 133.34]

Radius of gyration: 29.55 Å; Cα contacts (8 Å, |Δi|>4): 552; chains: 1; bounding box: 55×59×90 Å

CATH classification: 1.10.530.40

Organism: Homo sapiens (NCBI:txid9606)

Nearest PDB structures (foldseek):
  8jwy-assembly1_A  TM=1.002E+00  e=1.514E-59  Homo sapiens
  8jwz-assembly1_A  TM=1.002E+00  e=4.407E-58  Homo sapiens
  3qak-assembly1_A  TM=9.671E-01  e=2.572E-52  Homo sapiens
  5wf5-assembly1_A  TM=9.685E-01  e=5.219E-52  Homo sapiens
  5wf6-assembly1_A  TM=9.741E-01  e=1.819E-51  Homo sapiens

InterPro domains:
  IPR000276 G protein-coupled receptor, rhodopsin-like [PF00001] (23-288)
  IPR000276 G protein-coupled receptor, rhodopsin-like [PR00237] (8-32)
  IPR000276 G protein-coupled receptor, rhodopsin-like [PR00237] (41-62)
  IPR000276 G protein-coupled receptor, rhodopsin-like [PR00237] (84-106)
  IPR000276 G protein-coupled receptor, rhodopsin-like [PR00237] (120-141)
  IPR000276 G protein-coupled receptor, rhodopsin-like [PR00237] (178-201)
  IPR000276 G protein-coupled receptor, rhodopsin-like [PR00237] (231-255)
  IPR000276 G protein-coupled receptor, rhodopsin-like [PR00237] (270-296)
  IPR000276 G protein-coupled receptor, rhodopsin-like [PS00237] (90-106)
  IPR000276 G protein-coupled receptor, rhodopsin-like [SM01381] (17-303)
  IPR001513 Adenosine A2A receptor [PR00553] (28-40)
  IPR001513 Adenosine A2A receptor [PR00553] (68-76)
  IPR001513 Adenosine A2A receptor [PR00553] (159-168)
  IPR001513 Adenosine A2A receptor [PR00553] (209-223)
  IPR001513 Adenosine A2A receptor [PR00553] (254-266)
  IPR001513 Adenosine A2A receptor [PR00553] (304-321)
  IPR001513 Adenosine A2A receptor [PR00553] (327-346)
  IPR001513 Adenosine A2A receptor [PR00553] (347-365)
  IPR001634 Adenosine receptor [PR00424] (7-16)
  IPR001634 Adenosine receptor [PR00424] (76-88)

GO terms:
  GO:0005886 plasma membrane (C, IDA)
  GO:0014074 response to purine-containing compound (P, IDA)
  GO:0001609 G protein-coupled adenosine receptor activity (F, IDA)
  GO:0007189 adenylate cyclase-activating G protein-coupled receptor signaling pathway (P, IDA)
  GO:0005886 plasma membrane (C, IMP)
  GO:0005515 protein binding (F, IPI)
  GO:0019899 enzyme binding (F, IPI)
  GO:0005886 plasma membrane (C, TAS)
  GO:0016020 membrane (C, TAS)
  GO:0006909 phagocytosis (P, TAS)
  GO:0006915 apoptotic process (P, TAS)
  GO:0006954 inflammatory response (P, TAS)
  GO:0006968 cellular defense response (P, TAS)
  GO:0007188 adenylate cyclase-modulating G protein-coupled receptor signaling pathway (P, TAS)
  GO:0007267 cell-cell signaling (P, TAS)
  GO:0007417 central nervous system development (P, TAS)
  GO:0007596 blood coagulation (P, TAS)
  GO:0007600 sensory perception (P, TAS)
  GO:0008015 blood circulation (P, TAS)
  GO:0042802 identical protein binding (F, IPI)

Solvent-accessible surface area: 22522 Å² total; per-residue (Å²): 148,141,58,61,54,86,25,63,89,62,0,90,58,21,6,82,82,0,50,112,11,1,63,31,0,34,83,0,13,191,61,24,86,107,6,89,66,17,14,11,56,8,2,45,9,5,2,43,0,4,36,23,12,4,77,72,4,0,47,34,15,31,60,26,63,99,16,81,51,16,53,19,115,39,0,0,71,40,1,0,16,32,14,0,4,17,3,2,6,0,35,6,3,33,16,4,0,75,6,39,53,38,14,10,83,29,67,124,89,30,111,64,94,21,46,22,115,127,2,131,32,83,31,59,110,21,55,105,81,0,82,50,21,0,21,21,0,59,144,56,94,20,85,19,61,215,76,182,67,21,50,173,70,81,22,17,0,77,56,66,71,2,1,8,32,57,0,11,0,113,69,7,14,71,52,13,1,55,92,14,18,101,82,1,102,34,15,9,90,144,0,67,121,26,6,192,54,154,22,57,36,2,13,1,0,43,38,23,55,5,19,60,44,135,20,44,125,51,153,115,27,54,27,6,0,2,9,41,37,81,18,24,129,40,134,41,73,112,33,0,40,67,87,0,34,84,50,37,67,98,124,4,102,2,68,9,66,86,105,38,1,43,111,12,5,53,96,31,17,73,45,8,30,135,5,0,69,185,41,92,87,0,85,54,4,22,68,34,6,59,83,27,23,69,3,0,1,7,0,3,10,60,58,57,29,54,118,29,1,14,61,37,77,94,4,8,125,18,2,77,96,112,86,46,85,92,0,9,100,52,2,38,159,16,174,14,61,106,147,52,56,109,24,0,125,47,0,12,37,0,0,129,68,14,53,51,87,19,0,65,47,24,6,85,154,51,20,111,42,0,113,1,11,23,57,4,15,39,50,3,20,125,7,32,52,42,28,9,85,16,11,20,128,40,54,114,39,107,136,61,110,88,22,65,135,171,49,27,94,103,0,57,30,52,4,9,43,8,4,12,32,4,7,103,29,3,24,181,77,39,134,46,2,72,80,3,11,113,96,0,60,133,59,72,88,106,182,183